Protein AF-A0A8C4N1F0-F1 (afdb_monomer_lite)

Secondary structure (DSSP, 8-state):
-TT---B---SS---SS---HHHHHHTS-TTTBTT--SHHHHHHHHTT-TTT----HHHHHHHHHHHHTT---TT-EEEEE---TTTHHHHHHHHHHTT-EEEEE-TT-S-HHHHHHTT-SEEEE-S--TT-B-GGGSPTT-EEEE---EEEE-TTSTTSEEEE-SB-HHHHTTT-SEE--TTTSHHHHHHHHHHHHHHHHHHHHHHHHTT-S----PPPP---SSPPPHHHHHHHSPPPPHHHHHHHTT--GGGEEESSSS-EEE-THHHHHTTTSPPPP-------PPPTT---HHHHHHHHHHIIIIIT--------PPPPHHIIIIIS--TTEETTEE-SSHHHHHT-SSSHHHHHHHHHHHHHHHHHHHHHHHHHS-HHHHHHHHS--BTTB----HHHHHHHHHHHHHHTT--

Radius of gyration: 37.29 Å; chains: 1; bounding box: 104×40×99 Å

Foldseek 3Di:
DLVQLADDDDPDDDDPDDDDPLVVLQVDDQLHHLQQLHPVLLVCLQVLVPVRHNAHQLLVLVVVLVVVVVDQLAAAAAEFEDDDSRHRVSNQSVSVSSHHNYDYHYPPDPPQLCVQAPGHLEYEYDDQAFQQAFLSSHHAQHAYHFPHWYWDADCVDPVRTDTGTNHPCVSNVVGYVHYAGPPPGSVVSSVVSSVVSSVVSVVVSCVLQVQDQQPDPDDDDDADPPFDWFQVSQVVDDDAFVVNVCSSRRHDPVQWADDPRQATDGHPVVCVVCVVPDDDDDDDQDDDDQDPQQQDSQQVLQVVQCCCCVPVSHDDDRDDDQFDLVCVVPPHPQSQHTGNRGDHPSCCSNVDRPCPVVVVVVVVVVVVVVVVVVCVCVVPDDPVRVLCVQFPQDPNDTDHDPVRVVVVVVVVVVPVVDD

Sequence (419 aa):
DPNIHGIIVQLPLDSEQPIDAVRVTDAIAAEKDVDGLTSGNAGRLARGDLSRCLVPCTPKGCMELIHRTGVTVAGARAVVLGRSKIVGAPMHDLLLWNHATVTTCHSKTRDLPSVVGLKADVLVVGIGKAEFVRGDWIKEGAVVIDCGINHIPDPTKESGRRLVGDVAFNEVCERAAYLTPVPGGV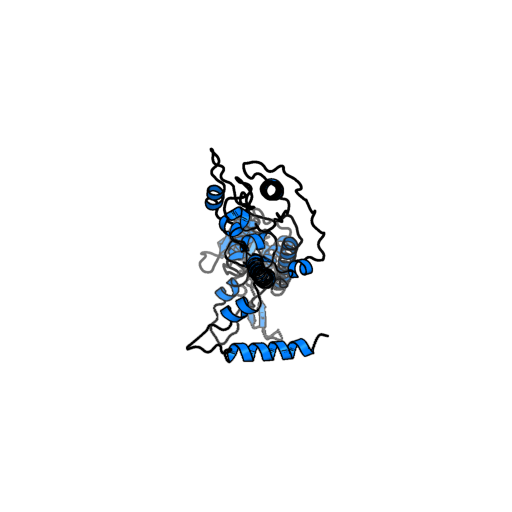GPMTVAMLMQNTVEAAQRSLKNLQGGKWNINYLKLRLLKPVPCDIEISRAQRPKPLEELAQEIGLQPKELELYGQAKAKVSLDVAQRLADRPDGKYVVVTGITPTPLGEGKSTTTLGMTQALAAHLHLNAFACVRQPSQGPTFGIKGGAAGGGYSQVIPMEEFNLHLTGDIHAVTAANNLLAAAIDARIFHETTQTDKALYNRLVPMEKGCRKFSDIQLARLKVTLSTRSLSY

Organism: Eptatretus burgeri (NCBI:txid7764)

InterPro domains:
  IPR000559 Formate-tetrahydrofolate ligase, FTHFS [PF01268] (229-381)
  IPR000672 Tetrahydrofolate dehydrogenase/cyclohydrolase [PR00085] (24-45)
  IPR000672 Tetrahydrofolate dehydrogenase/cyclohydrolase [PR00085] (71-91)
  IPR000672 Tetrahydrofolate dehydrogenase/cyclohydrolase [PR00085] (121-150)
  IPR000672 Tetrahydrofolate dehydrogenase/cyclohydrolase [PR00085] (162-178)
  IPR000672 Tetrahydrofolate dehydrogenase/cyclohydrolase [PR00085] (179-197)
  IPR020628 Formate-tetrahydrofolate ligase, FTHFS, conserved site [PS00721] (330-340)
  IPR020631 Tetrahydrofolate dehydrogenase/cyclohydrolase, NAD(P)-binding domain [PF02882] (56-205)
  IPR020631 Tetrahydrofolate dehydrogenase/cyclohydrolase, NAD(P)-binding domain [cd01080] (31-203)
  IPR020867 Tetrahydrofolate dehydrogenase/cyclohydrolase, conserved site [PS00767] (183-191)
  IPR027417 P-loop containing nucleoside triphosphate hydrolase [G3DSA:3.40.50.300] (229-408)
  IPR027417 P-loop containing nucleoside triphosphate hydrolase [SSF52540] (230-380)
  IPR036291 NAD(P)-binding domain superfamily [SSF51735] (40-204)
  IPR046346 Aminoacid dehydrogenase-like, N-terminal domain superfamily [SSF53223] (1-36)

pLDDT: mean 87.66, std 12.08, range [36.0, 98.5]

Structure (mmCIF, N/CA/C/O backbone):
data_AF-A0A8C4N1F0-F1
#
_entry.id   AF-A0A8C4N1F0-F1
#
loop_
_atom_site.group_PDB
_atom_site.id
_atom_site.type_symbol
_atom_site.label_atom_id
_atom_site.label_alt_id
_atom_site.label_comp_id
_atom_site.label_asym_id
_atom_site.label_entity_id
_atom_site.label_seq_id
_atom_site.pdbx_PDB_ins_code
_atom_site.Cartn_x
_atom_site.Cartn_y
_atom_site.Cartn_z
_atom_site.occupancy
_atom_site.B_iso_or_equiv
_atom_site.auth_seq_id
_atom_site.auth_comp_id
_atom_site.auth_asym_id
_atom_site.auth_atom_id
_atom_site.pdbx_PDB_model_num
ATOM 1 N N . ASP A 1 1 ? 14.979 -2.946 1.102 1.00 78.69 1 ASP A N 1
ATOM 2 C CA . ASP A 1 1 ? 15.156 -4.402 0.944 1.00 78.69 1 ASP A CA 1
ATOM 3 C C . ASP A 1 1 ? 13.872 -5.046 0.404 1.00 78.69 1 ASP A C 1
ATOM 5 O O . ASP A 1 1 ? 12.837 -4.850 1.036 1.00 78.69 1 ASP A O 1
ATOM 9 N N . PRO A 1 2 ? 13.881 -5.724 -0.761 1.00 78.81 2 PRO A N 1
ATOM 10 C CA . PRO A 1 2 ? 12.722 -6.442 -1.311 1.00 78.81 2 PRO A CA 1
ATOM 11 C C . PRO A 1 2 ? 12.296 -7.689 -0.516 1.00 78.81 2 PRO A C 1
ATOM 13 O O . PRO A 1 2 ? 11.143 -8.083 -0.637 1.00 78.81 2 PRO A O 1
ATOM 16 N N . ASN A 1 3 ? 13.168 -8.271 0.312 1.00 84.50 3 ASN A N 1
ATOM 17 C CA . ASN A 1 3 ? 12.857 -9.462 1.114 1.00 84.50 3 ASN A CA 1
ATOM 18 C C . ASN A 1 3 ? 12.035 -9.141 2.376 1.00 84.50 3 ASN A C 1
ATOM 20 O O . ASN A 1 3 ? 11.474 -10.035 3.005 1.00 84.50 3 ASN A O 1
ATOM 24 N N . ILE A 1 4 ? 11.952 -7.860 2.748 1.00 92.94 4 ILE A N 1
ATOM 25 C CA . ILE A 1 4 ? 11.179 -7.378 3.896 1.00 92.94 4 ILE A CA 1
ATOM 26 C C . ILE A 1 4 ? 9.808 -6.907 3.418 1.00 92.94 4 ILE A C 1
ATOM 28 O O . ILE A 1 4 ? 9.721 -5.968 2.628 1.00 92.94 4 ILE A O 1
ATOM 32 N N . HIS A 1 5 ? 8.741 -7.530 3.909 1.00 93.12 5 HIS A N 1
ATOM 33 C CA . HIS A 1 5 ? 7.365 -7.239 3.484 1.00 93.12 5 HIS A CA 1
ATOM 34 C C . HIS A 1 5 ? 6.614 -6.306 4.435 1.00 93.12 5 HIS A C 1
ATOM 36 O O . HIS A 1 5 ? 5.676 -5.641 4.012 1.00 93.12 5 HIS A O 1
ATOM 42 N N . GLY A 1 6 ? 7.047 -6.233 5.691 1.00 96.81 6 GLY A N 1
ATOM 43 C CA . GLY A 1 6 ? 6.447 -5.399 6.719 1.00 96.81 6 GLY A CA 1
ATOM 44 C C . GLY A 1 6 ? 7.511 -4.752 7.587 1.00 96.81 6 GLY A C 1
ATOM 45 O O . GLY A 1 6 ? 8.534 -5.371 7.879 1.00 96.81 6 GLY A O 1
ATOM 46 N N . ILE A 1 7 ? 7.278 -3.503 7.966 1.00 97.25 7 ILE A N 1
ATOM 47 C CA . ILE A 1 7 ? 8.114 -2.721 8.868 1.00 97.25 7 ILE A CA 1
ATOM 48 C C . ILE A 1 7 ? 7.196 -2.118 9.924 1.00 97.25 7 ILE A C 1
ATOM 50 O O . ILE A 1 7 ? 6.151 -1.556 9.598 1.00 97.25 7 ILE A O 1
ATOM 54 N N . ILE A 1 8 ? 7.620 -2.225 11.178 1.00 94.94 8 ILE A N 1
ATOM 55 C CA . ILE A 1 8 ? 7.026 -1.503 12.297 1.00 94.94 8 ILE A CA 1
ATOM 56 C C . ILE A 1 8 ? 8.094 -0.650 12.962 1.00 94.94 8 ILE A C 1
ATOM 58 O O . ILE A 1 8 ? 9.270 -1.018 12.995 1.00 94.94 8 ILE A O 1
ATOM 62 N N . VAL A 1 9 ? 7.663 0.475 13.516 1.00 93.12 9 VAL A N 1
ATOM 63 C CA . VAL A 1 9 ? 8.462 1.290 14.427 1.00 93.12 9 VAL A CA 1
ATOM 64 C C . VAL A 1 9 ? 7.724 1.280 15.752 1.00 93.12 9 VAL A C 1
ATOM 66 O O . VAL A 1 9 ? 6.627 1.819 15.856 1.00 93.12 9 VAL A O 1
ATOM 69 N N . GLN A 1 10 ? 8.304 0.621 16.753 1.00 89.31 10 GLN A N 1
ATOM 70 C CA . GLN A 1 10 ? 7.690 0.537 18.072 1.00 89.31 10 GLN A CA 1
ATOM 71 C C . GLN A 1 10 ? 7.615 1.937 18.693 1.00 89.31 10 GLN A C 1
ATOM 73 O O . GLN A 1 10 ? 8.619 2.644 18.756 1.00 89.31 10 GLN A O 1
ATOM 78 N N . LEU A 1 11 ? 6.424 2.324 19.154 1.00 85.44 11 LEU A N 1
ATOM 79 C CA . LEU A 1 11 ? 6.176 3.601 19.822 1.00 85.44 11 LEU A CA 1
ATOM 80 C C . LEU A 1 11 ? 5.816 3.390 21.307 1.00 85.44 11 LEU A C 1
ATOM 82 O O . LEU A 1 11 ? 5.203 2.369 21.638 1.00 85.44 11 LEU A O 1
ATOM 86 N N . PRO A 1 12 ? 6.131 4.358 22.194 1.00 86.56 12 PRO A N 1
ATOM 87 C CA . PRO A 1 12 ? 6.939 5.556 21.932 1.00 86.56 12 PRO A CA 1
ATOM 88 C C . PRO A 1 12 ? 8.416 5.214 21.671 1.00 86.56 12 PRO A C 1
ATOM 90 O O . PRO A 1 12 ? 8.892 4.157 22.074 1.00 86.56 12 PRO A O 1
ATOM 93 N N . LEU A 1 13 ? 9.131 6.111 20.986 1.00 89.19 13 LEU A N 1
ATOM 94 C CA . LEU A 1 13 ? 10.576 5.977 20.792 1.00 89.19 13 LEU A CA 1
ATOM 95 C C . LEU A 1 13 ? 11.293 6.260 22.118 1.00 89.19 13 LEU A C 1
ATOM 97 O O . LEU A 1 13 ? 11.075 7.318 22.707 1.00 89.19 13 LEU A O 1
ATOM 101 N N . ASP A 1 14 ? 12.146 5.338 22.556 1.00 93.88 14 ASP A N 1
ATOM 102 C CA . ASP A 1 14 ? 12.988 5.508 23.742 1.00 93.88 14 ASP A CA 1
ATOM 103 C C . ASP A 1 14 ? 14.381 5.991 23.320 1.00 93.88 14 ASP A C 1
ATOM 105 O O . ASP A 1 14 ? 15.169 5.247 22.732 1.00 93.88 14 ASP A O 1
ATOM 109 N N . SER A 1 15 ? 14.651 7.281 23.522 1.00 94.00 15 SER A N 1
ATOM 110 C CA . SER A 1 15 ? 15.925 7.904 23.169 1.00 94.00 15 SER A CA 1
ATOM 111 C C . SER A 1 15 ? 16.210 9.102 24.065 1.00 94.00 15 SER A C 1
ATOM 113 O O . SER A 1 15 ? 15.319 9.897 24.359 1.00 94.00 15 SER A O 1
ATOM 115 N N . GLU A 1 16 ? 17.478 9.273 24.440 1.00 95.81 16 GLU A N 1
ATOM 116 C CA . GLU A 1 16 ? 17.962 10.485 25.112 1.00 95.81 16 GLU A CA 1
ATOM 117 C C . GLU A 1 16 ? 17.894 11.720 24.199 1.00 95.81 16 GLU A C 1
ATOM 119 O O . GLU A 1 16 ? 17.840 12.852 24.678 1.00 95.81 16 GLU A O 1
ATOM 124 N N . GLN A 1 17 ? 17.906 11.511 22.877 1.00 96.00 17 GLN A N 1
ATOM 125 C CA . GLN A 1 17 ? 17.825 12.578 21.887 1.00 96.00 17 GLN A CA 1
ATOM 126 C C . GLN A 1 17 ? 16.383 12.751 21.396 1.00 96.00 17 GLN A C 1
ATOM 128 O O . GLN A 1 17 ? 15.675 11.764 21.184 1.00 96.00 17 GLN A O 1
ATOM 133 N N . PRO A 1 18 ? 15.934 13.992 21.147 1.00 94.50 18 PRO A N 1
ATOM 134 C CA . PRO A 1 18 ? 14.616 14.225 20.580 1.00 94.50 18 PRO A CA 1
ATOM 135 C C . PRO A 1 18 ? 14.558 13.697 19.140 1.00 94.50 18 PRO A C 1
ATOM 137 O O . PRO A 1 18 ? 15.281 14.163 18.259 1.00 94.50 18 PRO A O 1
ATOM 140 N N . ILE A 1 19 ? 13.658 12.744 18.893 1.00 96.00 19 ILE A N 1
ATOM 141 C CA . ILE A 1 19 ? 13.394 12.181 17.566 1.00 96.00 19 ILE A CA 1
ATOM 142 C C . ILE A 1 19 ? 11.944 12.474 17.179 1.00 96.00 19 ILE A C 1
ATOM 144 O O . ILE A 1 19 ? 11.012 12.205 17.937 1.00 96.00 19 ILE A O 1
ATOM 148 N N . ASP A 1 20 ? 11.744 12.998 15.969 1.00 94.62 20 ASP A N 1
ATOM 149 C CA . ASP A 1 20 ? 10.409 13.188 15.404 1.00 94.62 20 ASP A CA 1
ATOM 150 C C . ASP A 1 20 ? 9.821 11.838 14.961 1.00 94.62 20 ASP A C 1
ATOM 152 O O . ASP A 1 20 ? 10.084 11.342 13.861 1.00 94.62 20 ASP A O 1
ATOM 156 N N . ALA A 1 21 ? 9.004 11.246 15.833 1.00 91.81 21 ALA A N 1
ATOM 157 C CA . ALA A 1 21 ? 8.344 9.969 15.585 1.00 91.81 21 ALA A CA 1
ATOM 158 C C . ALA A 1 21 ? 7.424 9.988 14.352 1.00 91.81 21 ALA A C 1
ATOM 160 O O . ALA A 1 21 ? 7.280 8.960 13.689 1.00 91.81 21 ALA A O 1
ATOM 161 N N . VAL A 1 22 ? 6.822 11.136 14.013 1.00 90.75 22 VAL A N 1
ATOM 162 C CA . VAL A 1 22 ? 5.961 11.256 12.826 1.00 90.75 22 VAL A CA 1
ATOM 163 C C . VAL A 1 22 ? 6.815 11.140 11.575 1.00 90.75 22 VAL A C 1
ATOM 165 O O . VAL A 1 22 ? 6.507 10.331 10.706 1.00 90.75 22 VAL A O 1
ATOM 168 N N . ARG A 1 23 ? 7.927 11.879 11.515 1.00 94.94 23 ARG A N 1
ATOM 169 C CA . ARG A 1 23 ? 8.857 11.812 10.383 1.00 94.94 23 ARG A CA 1
ATOM 170 C C . ARG A 1 23 ? 9.456 10.416 10.205 1.00 94.94 23 ARG A C 1
ATOM 172 O O . ARG A 1 23 ? 9.619 9.976 9.072 1.00 94.94 23 ARG A O 1
ATOM 179 N N . VAL A 1 24 ? 9.781 9.726 11.301 1.00 95.62 24 VAL A N 1
ATOM 180 C CA . VAL A 1 24 ? 10.276 8.339 11.255 1.00 95.62 24 VAL A CA 1
ATOM 181 C C . VAL A 1 24 ? 9.201 7.393 10.719 1.00 95.62 24 VAL A C 1
ATOM 183 O O . VAL A 1 24 ? 9.483 6.598 9.827 1.00 95.62 24 VAL A O 1
ATOM 186 N N . THR A 1 25 ? 7.970 7.505 11.220 1.00 93.94 25 THR A N 1
ATOM 187 C CA . THR A 1 25 ? 6.850 6.657 10.785 1.00 93.94 25 THR A CA 1
ATOM 188 C C . THR A 1 25 ? 6.526 6.891 9.308 1.00 93.94 25 THR A C 1
ATOM 190 O O . THR A 1 25 ? 6.434 5.936 8.547 1.00 93.94 25 THR A O 1
ATOM 193 N N . ASP A 1 26 ? 6.451 8.149 8.864 1.00 95.19 26 ASP A N 1
ATOM 194 C CA . ASP A 1 26 ? 6.141 8.511 7.472 1.00 95.19 26 ASP A CA 1
ATOM 195 C C . ASP A 1 26 ? 7.272 8.207 6.475 1.00 95.19 26 ASP A C 1
ATOM 197 O O . ASP A 1 26 ? 7.049 8.239 5.265 1.00 95.19 26 ASP A O 1
ATOM 201 N N . ALA A 1 27 ? 8.477 7.878 6.949 1.00 96.44 27 ALA A N 1
ATOM 202 C CA . ALA A 1 27 ? 9.554 7.386 6.091 1.00 96.44 27 ALA A CA 1
ATOM 203 C C . ALA A 1 27 ? 9.354 5.917 5.666 1.00 96.44 27 ALA A C 1
ATOM 205 O O . ALA A 1 27 ? 10.015 5.449 4.734 1.00 96.44 27 ALA A O 1
ATOM 206 N N . ILE A 1 28 ? 8.461 5.178 6.333 1.00 96.50 28 ILE A N 1
ATOM 207 C CA . ILE A 1 28 ? 8.115 3.806 5.960 1.00 96.50 28 ILE A CA 1
ATOM 208 C C . ILE A 1 28 ? 7.317 3.838 4.650 1.00 96.50 28 ILE A C 1
ATO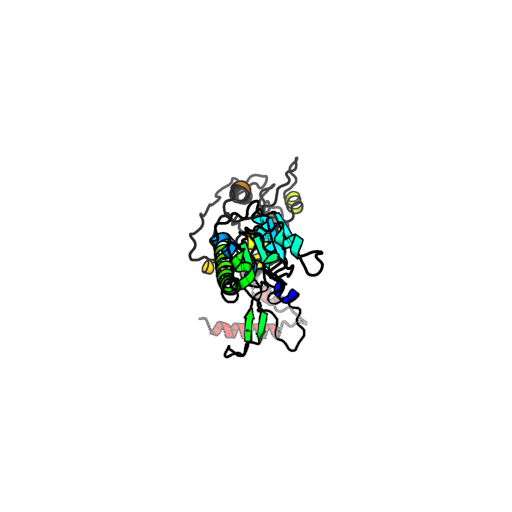M 210 O O . ILE A 1 28 ? 6.332 4.561 4.516 1.00 96.50 28 ILE A O 1
ATOM 214 N N . ALA A 1 29 ? 7.719 3.022 3.671 1.00 93.50 29 ALA A N 1
ATOM 215 C CA . ALA A 1 29 ? 6.949 2.855 2.441 1.00 93.50 29 ALA A CA 1
ATOM 216 C C . ALA A 1 29 ? 5.541 2.326 2.764 1.00 93.50 29 ALA A C 1
ATOM 218 O O . ALA A 1 29 ? 5.410 1.309 3.447 1.00 93.50 29 ALA A O 1
ATOM 219 N N . ALA A 1 30 ? 4.497 2.972 2.239 1.00 93.25 30 ALA A N 1
ATOM 220 C CA . ALA A 1 30 ? 3.104 2.659 2.572 1.00 93.25 30 ALA A CA 1
ATOM 221 C C . ALA A 1 30 ? 2.726 1.190 2.291 1.00 93.25 30 ALA A C 1
ATOM 223 O O . ALA A 1 30 ? 1.873 0.621 2.965 1.00 93.25 30 ALA A O 1
ATOM 224 N N . GLU A 1 31 ? 3.374 0.545 1.319 1.00 92.62 31 GLU A N 1
ATOM 225 C CA . GLU A 1 31 ? 3.155 -0.864 0.967 1.00 92.62 31 GLU A CA 1
ATOM 226 C C . GLU A 1 31 ? 3.735 -1.846 2.001 1.00 92.62 31 GLU A C 1
ATOM 228 O O . GLU A 1 31 ? 3.421 -3.033 1.945 1.00 92.62 31 GLU A O 1
ATOM 233 N N . LYS A 1 32 ? 4.579 -1.364 2.922 1.00 96.06 32 LYS A N 1
ATOM 234 C CA . LYS A 1 32 ? 5.238 -2.137 3.990 1.00 96.06 32 LYS A CA 1
ATOM 235 C C . LYS A 1 32 ? 4.873 -1.665 5.395 1.00 96.06 32 LYS A C 1
ATOM 237 O O . LYS A 1 32 ? 5.349 -2.241 6.368 1.00 96.06 32 LYS A O 1
ATOM 242 N N . ASP A 1 33 ? 4.059 -0.626 5.510 1.00 96.94 33 ASP A N 1
ATOM 243 C CA . ASP A 1 33 ? 3.561 -0.092 6.775 1.00 96.94 33 ASP A CA 1
ATOM 244 C C . ASP A 1 33 ? 2.466 -1.010 7.334 1.00 96.94 33 ASP A C 1
ATOM 246 O O . ASP A 1 33 ? 1.270 -0.769 7.186 1.00 96.94 33 ASP A O 1
ATOM 250 N N . VAL A 1 34 ? 2.893 -2.121 7.934 1.00 97.38 34 VAL A N 1
ATOM 251 C CA . VAL A 1 34 ? 1.993 -3.155 8.469 1.00 97.38 34 VAL A CA 1
ATOM 252 C C . VAL A 1 34 ? 1.298 -2.728 9.758 1.00 97.38 34 VAL A C 1
ATOM 254 O O . VAL A 1 34 ? 0.344 -3.390 10.160 1.00 97.38 34 VAL A O 1
ATOM 257 N N . ASP A 1 35 ? 1.724 -1.618 10.364 1.00 95.56 35 ASP A N 1
ATOM 258 C CA . ASP A 1 35 ? 1.011 -0.978 11.472 1.00 95.56 35 ASP A CA 1
ATOM 259 C C . ASP A 1 35 ? -0.024 0.059 10.995 1.00 95.56 35 ASP A C 1
ATOM 261 O O . ASP A 1 35 ? -0.853 0.520 11.775 1.00 95.56 35 ASP A O 1
ATOM 265 N N . GLY A 1 36 ? -0.016 0.410 9.703 1.00 95.81 36 GLY A N 1
ATOM 266 C CA . GLY A 1 36 ? -0.992 1.295 9.062 1.00 95.81 36 GLY A CA 1
ATOM 267 C C . GLY A 1 36 ? -0.927 2.761 9.503 1.00 95.81 36 GLY A C 1
ATOM 268 O O . GLY A 1 36 ? -1.900 3.493 9.317 1.00 95.81 36 GLY A O 1
ATOM 269 N N . LEU A 1 37 ? 0.175 3.200 10.118 1.00 95.12 37 LEU A N 1
ATOM 270 C CA . LEU A 1 37 ? 0.271 4.504 10.786 1.00 95.12 37 LEU A CA 1
ATOM 271 C C . LEU A 1 37 ? 0.800 5.633 9.893 1.00 95.12 37 LEU A C 1
ATOM 273 O O . LEU A 1 37 ? 0.749 6.797 10.298 1.00 95.12 37 LEU A O 1
ATOM 277 N N . THR A 1 38 ? 1.291 5.318 8.693 1.00 96.44 38 THR A N 1
ATOM 278 C CA . THR A 1 38 ? 1.764 6.339 7.751 1.00 96.44 38 THR A CA 1
ATOM 279 C C . THR A 1 38 ? 0.623 7.245 7.297 1.00 96.44 38 THR A C 1
ATOM 281 O O . THR A 1 38 ? -0.506 6.806 7.056 1.00 96.44 38 THR A O 1
ATOM 284 N N . SER A 1 39 ? 0.933 8.518 7.057 1.00 95.56 39 SER A N 1
ATOM 285 C CA . SER A 1 39 ? 0.022 9.487 6.441 1.00 95.56 39 SER A CA 1
ATOM 286 C C . SER A 1 39 ? -0.540 8.979 5.102 1.00 95.56 39 SER A C 1
ATOM 288 O O . SER A 1 39 ? -1.690 9.261 4.758 1.00 95.56 39 SER A O 1
ATOM 290 N N . GLY A 1 40 ? 0.244 8.185 4.361 1.00 94.75 40 GLY A N 1
ATOM 291 C CA . GLY A 1 40 ? -0.180 7.531 3.123 1.00 94.75 40 GLY A CA 1
ATOM 292 C C . GLY A 1 40 ? -1.316 6.525 3.331 1.00 94.75 40 GLY A C 1
ATOM 293 O O . GLY A 1 40 ? -2.355 6.638 2.677 1.00 94.75 40 GLY A O 1
ATOM 294 N N . ASN A 1 41 ? -1.158 5.564 4.249 1.00 96.94 41 ASN A N 1
ATOM 295 C CA . ASN A 1 41 ? -2.211 4.584 4.538 1.00 96.94 41 ASN A CA 1
ATOM 296 C C . ASN A 1 41 ? -3.414 5.208 5.247 1.00 96.94 41 ASN A C 1
ATOM 298 O O . ASN A 1 41 ? -4.545 4.883 4.882 1.00 96.94 41 ASN A O 1
ATOM 302 N N . ALA A 1 42 ? -3.196 6.163 6.155 1.00 96.25 42 ALA A N 1
ATOM 303 C CA . ALA A 1 42 ? -4.274 6.937 6.764 1.00 96.25 42 ALA A CA 1
ATOM 304 C C . ALA A 1 42 ? -5.110 7.675 5.701 1.00 96.25 42 ALA A C 1
ATOM 306 O O . ALA A 1 42 ? -6.338 7.632 5.728 1.00 96.25 42 ALA A O 1
ATOM 307 N N . GLY A 1 43 ? -4.459 8.289 4.705 1.00 96.75 43 GLY A N 1
ATOM 308 C CA . GLY A 1 43 ? -5.139 8.949 3.589 1.00 96.75 43 GLY A CA 1
ATOM 309 C C . GLY A 1 43 ? -5.916 7.989 2.681 1.00 96.75 43 GLY A C 1
ATOM 310 O O . GLY A 1 43 ? -7.009 8.334 2.229 1.00 96.75 43 GLY A O 1
ATOM 311 N N . ARG A 1 44 ? -5.386 6.783 2.427 1.00 96.56 44 ARG A N 1
ATOM 312 C CA . ARG A 1 44 ? -6.094 5.720 1.685 1.00 96.56 44 ARG A CA 1
ATOM 313 C C . ARG A 1 44 ? -7.345 5.265 2.440 1.00 96.56 44 ARG A C 1
ATOM 315 O O . ARG A 1 44 ? -8.418 5.209 1.844 1.00 96.56 44 ARG A O 1
ATOM 322 N N . LEU A 1 45 ? -7.220 5.017 3.747 1.00 97.44 45 LEU A N 1
ATOM 323 C CA . LEU A 1 45 ? -8.325 4.599 4.610 1.00 97.44 45 LEU A CA 1
ATOM 324 C C . LEU A 1 45 ? -9.425 5.664 4.677 1.00 97.44 45 LEU A C 1
ATOM 326 O O . LEU A 1 45 ? -10.578 5.365 4.383 1.00 97.44 45 LEU A O 1
ATOM 330 N N . ALA A 1 46 ? -9.069 6.919 4.950 1.00 97.69 46 ALA A N 1
ATOM 331 C CA . ALA A 1 46 ? -10.026 8.022 5.039 1.00 97.69 46 ALA A CA 1
ATOM 332 C C . ALA A 1 46 ? -10.814 8.258 3.735 1.00 97.69 46 ALA A C 1
ATOM 334 O O . ALA A 1 46 ? -11.917 8.798 3.758 1.00 97.69 46 ALA A O 1
ATOM 335 N N . ARG A 1 47 ? -10.267 7.841 2.583 1.00 96.88 47 ARG A N 1
ATOM 336 C CA . ARG A 1 47 ? -10.901 7.961 1.258 1.00 96.88 47 ARG A CA 1
ATOM 337 C C . ARG A 1 47 ? -11.563 6.676 0.754 1.00 96.88 47 ARG A C 1
ATOM 339 O O . ARG A 1 47 ? -12.067 6.676 -0.366 1.00 96.88 47 ARG A O 1
ATOM 346 N N . GLY A 1 48 ? -11.559 5.604 1.543 1.00 93.69 48 GLY A N 1
ATOM 347 C CA . GLY A 1 48 ? -12.234 4.350 1.203 1.00 93.69 48 GLY A CA 1
ATOM 348 C C . GLY A 1 48 ? -11.451 3.434 0.269 1.00 93.69 48 GLY A C 1
ATOM 349 O O . GLY A 1 48 ? -12.008 2.462 -0.235 1.00 93.69 48 GLY A O 1
ATOM 350 N N . ASP A 1 49 ? -10.155 3.680 0.056 1.00 93.31 49 ASP A N 1
ATOM 351 C CA . ASP A 1 49 ? -9.285 2.759 -0.685 1.00 93.31 49 ASP A CA 1
ATOM 352 C C . ASP A 1 49 ? -8.823 1.600 0.212 1.00 93.31 49 ASP A C 1
ATOM 354 O O . ASP A 1 49 ? -7.638 1.416 0.505 1.00 93.31 49 ASP A O 1
ATOM 358 N N . LEU A 1 50 ? -9.788 0.796 0.661 1.00 89.69 50 LEU A N 1
ATOM 359 C CA . LEU A 1 50 ? -9.543 -0.376 1.505 1.00 89.69 50 LEU A CA 1
ATOM 360 C C . LEU A 1 50 ? -8.738 -1.462 0.773 1.00 89.69 50 LEU A C 1
ATOM 362 O O . LEU A 1 50 ? -8.080 -2.284 1.403 1.00 89.69 50 LEU A O 1
ATOM 366 N N . SER A 1 51 ? -8.755 -1.456 -0.564 1.00 86.00 51 SER A N 1
ATOM 367 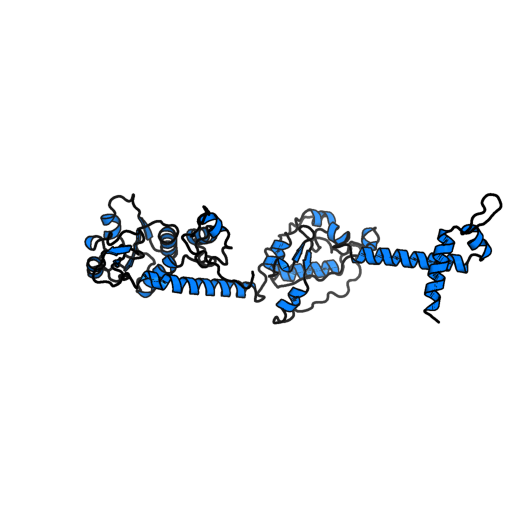C CA . SER A 1 51 ? -8.084 -2.464 -1.390 1.00 86.00 51 SER A CA 1
ATOM 368 C C . SER A 1 51 ? -6.554 -2.376 -1.338 1.00 86.00 51 SER A C 1
ATOM 370 O O . SER A 1 51 ? -5.867 -3.396 -1.440 1.00 86.00 51 SER A O 1
ATOM 372 N N . ARG A 1 52 ? -6.017 -1.159 -1.174 1.00 84.06 52 ARG A N 1
ATOM 373 C CA . ARG A 1 52 ? -4.572 -0.875 -1.149 1.00 84.06 52 ARG A CA 1
ATOM 374 C C . ARG A 1 52 ? -4.069 -0.427 0.217 1.00 84.06 52 ARG A C 1
ATOM 376 O O . ARG A 1 52 ? -2.861 -0.427 0.441 1.00 84.06 52 ARG A O 1
ATOM 383 N N . CYS A 1 53 ? -4.965 -0.035 1.115 1.00 92.81 53 CYS A N 1
ATOM 384 C CA . CYS A 1 53 ? -4.618 0.346 2.476 1.00 92.81 53 CYS A CA 1
ATOM 385 C C . CYS A 1 53 ? -4.123 -0.870 3.283 1.00 92.81 53 CYS A C 1
ATOM 387 O O . CYS A 1 53 ? -4.593 -1.997 3.091 1.00 92.81 53 CYS A O 1
ATOM 389 N N . LEU A 1 54 ? -3.148 -0.641 4.162 1.00 96.44 54 LEU A N 1
ATOM 390 C CA . LEU A 1 54 ? -2.901 -1.475 5.338 1.00 96.44 54 LEU A CA 1
ATOM 391 C C . LEU A 1 54 ? -3.505 -0.733 6.532 1.00 96.44 54 LEU A C 1
ATOM 393 O O . LEU A 1 54 ? -3.120 0.394 6.833 1.00 96.44 54 LEU A O 1
ATOM 397 N N . VAL A 1 55 ? -4.522 -1.335 7.140 1.00 96.69 55 VAL A N 1
ATOM 398 C CA . VAL A 1 55 ? -5.346 -0.697 8.174 1.00 96.69 55 VAL A CA 1
ATOM 399 C C . VAL A 1 55 ? -4.646 -0.794 9.531 1.00 96.69 55 VAL A C 1
ATOM 401 O O . VAL A 1 55 ? -4.129 -1.872 9.835 1.00 96.69 55 VAL A O 1
ATOM 404 N N . PRO A 1 56 ? -4.692 0.249 10.386 1.00 96.88 56 PRO A N 1
ATOM 405 C CA . PRO A 1 56 ? -4.131 0.168 11.728 1.00 96.88 56 PRO A CA 1
ATOM 406 C C . PRO A 1 56 ? -4.632 -1.031 12.534 1.00 96.88 56 PRO A C 1
ATOM 408 O O . PRO A 1 56 ? -5.834 -1.315 12.575 1.00 96.88 56 PRO A O 1
ATOM 411 N N . CYS A 1 57 ? -3.703 -1.724 13.196 1.00 96.56 57 CYS A N 1
ATOM 412 C CA . CYS A 1 57 ? -3.936 -3.040 13.795 1.00 96.56 57 CYS A CA 1
ATOM 413 C C . CYS A 1 57 ? -5.079 -3.042 14.821 1.00 96.56 57 CYS A C 1
ATOM 415 O O . CYS A 1 57 ? -5.933 -3.928 14.803 1.00 96.56 57 CYS A O 1
ATOM 417 N N . THR A 1 58 ? -5.127 -2.035 15.699 1.00 96.19 58 THR A N 1
ATOM 418 C CA . THR A 1 58 ? -6.139 -1.945 16.763 1.00 96.19 58 THR A CA 1
ATOM 419 C C . THR A 1 58 ? -7.557 -1.727 16.203 1.00 96.19 58 THR A C 1
ATOM 421 O O . THR A 1 58 ? -8.424 -2.552 16.491 1.00 96.19 58 THR A O 1
ATOM 424 N N . PRO A 1 59 ? -7.829 -0.713 15.354 1.00 97.44 59 PRO A N 1
ATOM 425 C CA . PRO A 1 59 ? -9.106 -0.585 14.642 1.00 97.44 59 PRO A CA 1
ATOM 426 C C . PRO A 1 59 ? -9.494 -1.812 13.815 1.00 97.44 59 PRO A C 1
ATOM 428 O O . PRO A 1 59 ? -10.658 -2.210 13.827 1.00 97.44 59 PRO A O 1
ATOM 431 N N . LYS A 1 60 ? -8.533 -2.444 13.126 1.00 98.00 60 LYS A N 1
ATOM 432 C CA . LYS A 1 60 ? -8.786 -3.682 12.374 1.00 98.00 60 LYS A CA 1
ATOM 433 C C . LYS A 1 60 ? -9.277 -4.795 13.305 1.00 98.00 60 LYS A C 1
ATOM 435 O O . LYS A 1 60 ? -10.256 -5.469 13.001 1.00 98.00 60 LYS A O 1
ATOM 440 N N . GLY A 1 61 ? -8.662 -4.913 14.482 1.00 98.19 61 GLY A N 1
ATOM 441 C CA . GLY A 1 61 ? -9.051 -5.872 15.515 1.00 98.19 61 GLY A CA 1
ATOM 442 C C . GLY A 1 61 ? -10.428 -5.574 16.103 1.00 98.19 61 GLY A C 1
ATOM 443 O O . GLY A 1 61 ? -11.208 -6.493 16.331 1.00 98.19 61 GLY A O 1
ATOM 444 N N . CYS A 1 62 ? -10.765 -4.294 16.279 1.00 98.25 62 CYS A N 1
ATOM 445 C CA . CYS A 1 62 ? -12.100 -3.868 16.700 1.00 98.25 62 CYS A CA 1
ATOM 446 C C . CYS A 1 62 ? -13.166 -4.269 15.674 1.00 98.25 62 CYS A C 1
ATOM 448 O O . CYS A 1 62 ? -14.188 -4.836 16.051 1.00 98.25 62 CYS A O 1
ATOM 450 N N . MET A 1 63 ? -12.919 -4.023 14.382 1.00 97.81 63 MET A N 1
ATOM 451 C CA . MET A 1 63 ? -13.835 -4.430 13.310 1.00 97.81 63 MET A CA 1
ATOM 452 C C . MET A 1 63 ? -14.015 -5.947 13.243 1.00 97.81 63 MET A C 1
ATOM 454 O O . MET A 1 63 ? -15.141 -6.410 13.086 1.00 97.81 63 MET A O 1
ATOM 458 N N . GLU A 1 64 ? -12.940 -6.722 13.404 1.00 98.12 64 GLU A N 1
ATOM 459 C CA . GLU A 1 64 ? -13.008 -8.188 13.449 1.00 98.12 64 GLU A CA 1
ATOM 460 C C . GLU A 1 64 ? -13.840 -8.681 14.646 1.00 98.12 64 GLU A C 1
ATOM 462 O O . GLU A 1 64 ? -14.678 -9.569 14.498 1.00 98.12 64 GLU A O 1
ATOM 467 N N . LEU A 1 65 ? -13.672 -8.077 15.828 1.00 98.25 65 LEU A N 1
ATOM 468 C CA . LEU A 1 65 ? -14.485 -8.402 17.005 1.00 98.25 65 LEU A CA 1
ATOM 469 C C . LEU A 1 65 ? -15.964 -8.063 16.790 1.00 98.25 65 LEU A C 1
ATOM 471 O O . LEU A 1 65 ? -16.817 -8.884 17.118 1.00 98.25 65 LEU A O 1
ATOM 475 N N . ILE A 1 66 ? -16.271 -6.906 16.191 1.00 98.06 66 ILE A N 1
ATOM 476 C CA . ILE A 1 66 ? -17.644 -6.538 15.814 1.00 98.06 66 ILE A CA 1
ATOM 477 C C . ILE A 1 66 ? -18.209 -7.567 14.831 1.00 98.06 66 ILE A C 1
ATOM 479 O O . ILE A 1 66 ? -19.312 -8.064 15.038 1.00 98.06 66 ILE A O 1
ATOM 483 N N . HIS A 1 67 ? -17.451 -7.951 13.802 1.00 96.75 67 HIS A N 1
ATOM 484 C CA . HIS A 1 67 ? -17.890 -8.934 12.812 1.00 96.75 67 HIS A CA 1
ATOM 485 C C . HIS A 1 67 ? -18.236 -10.288 13.451 1.00 96.75 67 HIS A C 1
ATOM 487 O O . HIS A 1 67 ? -19.259 -10.888 13.121 1.00 96.75 67 HIS A O 1
ATOM 493 N N . ARG A 1 68 ? -17.445 -10.735 14.434 1.00 96.88 68 ARG A N 1
ATOM 494 C CA . ARG A 1 68 ? -17.679 -11.992 15.168 1.00 96.88 68 ARG A CA 1
ATOM 495 C C . ARG A 1 68 ? -18.940 -12.004 16.024 1.00 96.88 68 ARG A C 1
ATOM 497 O O . ARG A 1 68 ? -19.400 -13.086 16.375 1.00 96.88 68 ARG A O 1
ATOM 504 N N . THR A 1 69 ? -19.516 -10.844 16.337 1.00 96.56 69 THR A N 1
ATOM 505 C CA . THR A 1 69 ? -20.822 -10.782 17.013 1.00 96.56 69 THR A CA 1
ATOM 506 C C . THR A 1 69 ? -21.979 -11.193 16.097 1.00 96.56 69 THR A C 1
ATOM 508 O O . THR A 1 69 ? -23.053 -11.524 16.586 1.00 96.56 69 THR A O 1
ATOM 511 N N . GLY A 1 70 ? -21.790 -11.157 14.771 1.00 94.25 70 GLY A N 1
ATOM 512 C CA . GLY A 1 70 ? -22.861 -11.355 13.789 1.00 94.25 70 GLY A CA 1
ATOM 513 C C . GLY A 1 70 ? -23.794 -10.148 13.617 1.00 94.25 70 GLY A C 1
ATOM 514 O O . GLY A 1 70 ? -24.683 -10.183 12.766 1.00 94.25 70 GLY A O 1
ATOM 515 N N . VAL A 1 71 ? -23.598 -9.066 14.379 1.00 93.06 71 VAL A N 1
ATOM 516 C CA . VAL A 1 71 ? -24.375 -7.830 14.236 1.00 93.06 71 VAL A CA 1
ATOM 517 C C . VAL A 1 71 ? -24.003 -7.129 12.929 1.00 93.06 71 VAL A C 1
ATOM 519 O O . VAL A 1 71 ? -22.832 -6.954 12.590 1.00 93.06 71 VAL A O 1
ATOM 522 N N . THR A 1 72 ? -25.020 -6.707 12.177 1.00 94.56 72 THR A N 1
ATOM 523 C CA . THR A 1 72 ? -24.818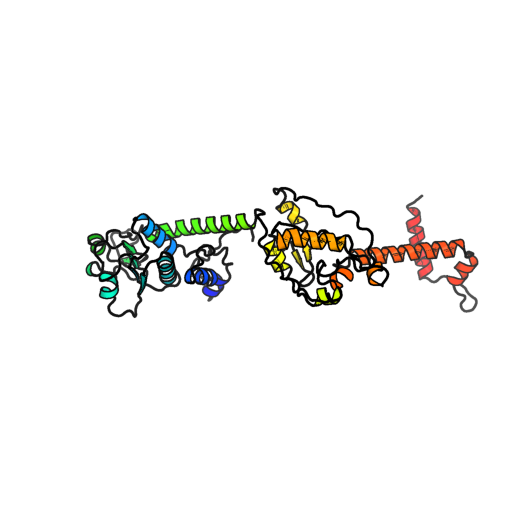 -6.007 10.905 1.00 94.56 72 THR A CA 1
ATOM 524 C C . THR A 1 72 ? -24.406 -4.556 11.153 1.00 94.56 72 THR A C 1
ATOM 526 O O . THR A 1 72 ? -25.161 -3.784 11.733 1.00 94.56 72 THR A O 1
ATOM 529 N N . VAL A 1 73 ? -23.213 -4.181 10.681 1.00 96.75 73 VAL A N 1
ATOM 530 C CA . VAL A 1 73 ? -22.684 -2.804 10.771 1.00 96.75 73 VAL A CA 1
ATOM 531 C C . VAL A 1 73 ? -23.349 -1.869 9.755 1.00 96.75 73 VAL A C 1
ATOM 533 O O . VAL A 1 73 ? -23.533 -0.682 10.026 1.00 96.75 73 VAL A O 1
ATOM 536 N N . ALA A 1 74 ? -23.746 -2.392 8.594 1.00 97.88 74 ALA A N 1
ATOM 537 C CA . ALA A 1 74 ? -24.379 -1.598 7.550 1.00 97.88 74 ALA A CA 1
ATOM 538 C C . ALA A 1 74 ? -25.719 -1.017 8.032 1.00 97.88 74 ALA A C 1
ATOM 540 O O . ALA A 1 74 ? -26.611 -1.747 8.458 1.00 97.88 74 ALA A O 1
ATOM 541 N N . GLY A 1 75 ? -25.857 0.309 7.971 1.00 96.06 75 GLY A N 1
ATOM 542 C CA . GLY A 1 75 ? -27.022 1.041 8.474 1.00 96.06 75 GLY A CA 1
ATOM 543 C C . GLY A 1 75 ? -27.044 1.249 9.993 1.00 96.06 75 GLY A C 1
ATOM 544 O O . GLY A 1 75 ? -27.858 2.039 10.473 1.00 96.06 75 GLY A O 1
ATOM 545 N N . ALA A 1 76 ? -26.142 0.612 10.747 1.00 96.62 76 ALA A N 1
ATOM 546 C CA . ALA A 1 76 ? -26.040 0.794 12.188 1.00 96.62 76 ALA A CA 1
ATOM 547 C C . ALA A 1 76 ? -25.537 2.199 12.531 1.00 96.62 76 ALA A C 1
ATOM 549 O O . ALA A 1 76 ? -24.759 2.823 11.800 1.00 96.62 76 ALA A O 1
ATOM 550 N N . ARG A 1 77 ? -25.957 2.706 13.684 1.00 97.19 77 ARG A N 1
ATOM 551 C CA . ARG A 1 77 ? -25.449 3.951 14.249 1.00 97.19 77 ARG A CA 1
ATOM 552 C C . ARG A 1 77 ? -24.243 3.625 15.122 1.00 97.19 77 ARG A C 1
ATOM 554 O O . ARG A 1 77 ? -24.387 3.046 16.197 1.00 97.19 77 ARG A O 1
ATOM 561 N N . ALA A 1 78 ? -23.057 4.005 14.668 1.00 97.69 78 ALA A N 1
ATOM 562 C CA . ALA A 1 78 ? -21.820 3.748 15.388 1.00 97.69 78 ALA A CA 1
ATOM 563 C C . ALA A 1 78 ? -21.304 5.019 16.072 1.00 97.69 78 ALA A C 1
ATOM 565 O O . ALA A 1 78 ? -21.285 6.098 15.476 1.00 97.69 78 ALA A O 1
ATOM 566 N N . VAL A 1 79 ? -20.859 4.901 17.319 1.00 98.06 79 VAL A N 1
ATOM 567 C CA . VAL A 1 79 ? -20.215 5.987 18.064 1.00 98.06 79 VAL A CA 1
ATOM 568 C C . VAL A 1 79 ? -18.773 5.600 18.352 1.00 98.06 79 VAL A C 1
ATOM 570 O O . VAL A 1 79 ? -18.506 4.538 18.907 1.00 98.06 79 VAL A O 1
ATOM 573 N N . VAL A 1 80 ? -17.840 6.482 17.997 1.00 98.19 80 VAL A N 1
ATOM 574 C CA . VAL A 1 80 ? -16.422 6.335 18.338 1.00 98.19 80 VAL A CA 1
ATOM 575 C C . VAL A 1 80 ? -16.060 7.398 19.364 1.00 98.19 80 VAL A C 1
ATOM 577 O O . VAL A 1 80 ? -16.042 8.590 19.057 1.00 98.19 80 VAL A O 1
ATOM 580 N N . LEU A 1 81 ? -15.775 6.981 20.595 1.00 97.31 81 LEU A N 1
ATOM 581 C CA . LEU A 1 81 ? -15.331 7.864 21.663 1.00 97.31 81 LEU A CA 1
ATOM 582 C C . LEU A 1 81 ? -13.800 7.898 21.687 1.00 97.31 81 LEU A C 1
ATOM 584 O O . LEU A 1 81 ? -13.146 7.002 22.213 1.00 97.31 81 LEU A O 1
ATOM 588 N N . GLY A 1 82 ? -13.238 8.952 21.098 1.00 96.50 82 GLY A N 1
ATOM 589 C CA . GLY A 1 82 ? -11.803 9.111 20.877 1.00 96.50 82 GLY A CA 1
ATOM 590 C C . GLY A 1 82 ? -11.496 9.480 19.426 1.00 96.50 82 GLY A C 1
ATOM 591 O O . GLY A 1 82 ? -12.190 9.079 18.500 1.00 96.50 82 GLY A O 1
ATOM 592 N N . ARG A 1 83 ? -10.432 10.264 19.212 1.00 96.69 83 ARG A N 1
ATOM 593 C CA . ARG A 1 83 ? -9.989 10.713 17.873 1.00 96.69 83 ARG A CA 1
ATOM 594 C C . ARG A 1 83 ? -8.473 10.644 17.687 1.00 96.69 83 ARG A C 1
ATOM 596 O O . ARG A 1 83 ? -7.878 11.473 17.004 1.00 96.69 83 ARG A O 1
ATOM 603 N N . SER A 1 84 ? -7.831 9.712 18.388 1.00 93.75 84 SER A N 1
ATOM 604 C CA . SER A 1 84 ? -6.390 9.488 18.261 1.00 93.75 84 SER A CA 1
ATOM 605 C C . SER A 1 84 ? -6.042 8.978 16.859 1.00 93.75 84 SER A C 1
ATOM 607 O O . SER A 1 84 ? -6.880 8.376 16.188 1.00 93.75 84 SER A O 1
ATOM 609 N N . LYS A 1 85 ? -4.791 9.196 16.435 1.00 90.88 85 LYS A N 1
ATOM 610 C CA . LYS A 1 85 ? -4.275 8.687 15.153 1.00 90.88 85 LYS A CA 1
ATOM 611 C C . LYS A 1 85 ? -4.243 7.154 15.098 1.00 90.88 85 LYS A C 1
ATOM 613 O O . LYS A 1 85 ? -4.416 6.588 14.032 1.00 90.88 85 LYS A O 1
ATOM 618 N N . ILE A 1 86 ? -4.040 6.508 16.249 1.00 89.44 86 ILE A N 1
ATOM 619 C CA . ILE A 1 86 ? -3.847 5.054 16.363 1.00 89.44 86 ILE A CA 1
ATOM 620 C C . ILE A 1 86 ? -5.187 4.306 16.363 1.00 89.44 86 ILE A C 1
ATOM 622 O O . ILE A 1 86 ? -5.290 3.228 15.787 1.00 89.44 86 ILE A O 1
ATOM 626 N N . VAL A 1 87 ? -6.216 4.860 17.018 1.00 93.94 87 VAL A N 1
ATOM 627 C CA . VAL A 1 87 ? -7.488 4.151 17.238 1.00 93.94 87 VAL A CA 1
ATOM 628 C C . VAL A 1 87 ? -8.676 4.946 16.714 1.00 93.94 87 VAL A C 1
ATOM 630 O O . VAL A 1 87 ? -9.337 4.511 15.781 1.00 93.94 87 VAL A O 1
ATOM 633 N N . GLY A 1 88 ? -8.959 6.116 17.288 1.00 96.38 88 GLY A N 1
ATOM 634 C CA . GLY A 1 88 ? -10.248 6.783 17.079 1.00 96.38 88 GLY A CA 1
ATOM 635 C C . GLY A 1 88 ? -10.529 7.198 15.630 1.00 96.38 88 GLY A C 1
ATOM 636 O O . GLY A 1 88 ? -11.573 6.861 15.080 1.00 96.38 88 GLY A O 1
ATOM 637 N N . ALA A 1 89 ? -9.594 7.906 14.992 1.00 97.62 89 ALA A N 1
ATOM 638 C CA . ALA A 1 89 ? -9.758 8.345 13.604 1.00 97.62 89 ALA A CA 1
ATOM 639 C C . ALA A 1 89 ? -9.870 7.168 12.605 1.00 97.62 89 ALA A C 1
ATOM 641 O O . ALA A 1 89 ? -10.870 7.105 11.892 1.00 97.62 89 ALA A O 1
ATOM 642 N N . PRO A 1 90 ? -8.944 6.189 12.583 1.00 97.44 90 PRO A N 1
ATOM 643 C CA . PRO A 1 90 ? -9.075 5.040 11.682 1.00 97.44 90 PRO A CA 1
ATOM 644 C C . PRO A 1 90 ? -10.290 4.150 11.989 1.00 97.44 90 PRO A C 1
ATOM 646 O O . PRO A 1 90 ? -10.857 3.560 11.072 1.00 97.44 90 PRO A O 1
ATOM 649 N N . MET A 1 91 ? -10.740 4.071 13.247 1.00 98.38 91 MET A N 1
ATOM 650 C CA . MET A 1 91 ? -11.969 3.351 13.596 1.00 98.38 91 MET A CA 1
ATOM 651 C C . MET A 1 91 ? -13.212 4.008 12.985 1.00 98.38 91 MET A C 1
ATOM 653 O O . MET A 1 91 ? -14.083 3.304 12.476 1.00 98.38 91 MET A O 1
ATOM 657 N N . HIS A 1 92 ? -13.286 5.345 13.006 1.00 98.50 92 HIS A N 1
ATOM 658 C CA . HIS A 1 92 ? -14.352 6.084 12.327 1.00 98.50 92 HIS A CA 1
ATOM 659 C C . HIS A 1 92 ? -14.406 5.719 10.841 1.00 98.50 92 HIS A C 1
ATOM 661 O O . HIS A 1 92 ? -15.471 5.369 10.333 1.00 98.50 92 HIS A O 1
ATOM 667 N N . ASP A 1 93 ? -13.255 5.754 10.168 1.00 98.50 93 ASP A N 1
ATOM 668 C CA . ASP A 1 93 ? -13.176 5.500 8.731 1.00 98.50 93 ASP A CA 1
ATOM 669 C C . ASP A 1 93 ? -13.585 4.061 8.396 1.00 98.50 93 ASP A C 1
ATOM 671 O O . ASP A 1 93 ? -14.354 3.837 7.464 1.00 98.50 93 ASP A O 1
ATOM 675 N N . LEU A 1 94 ? -13.146 3.076 9.186 1.00 97.75 94 LEU A N 1
ATOM 676 C CA . LEU A 1 94 ? -13.552 1.684 8.988 1.00 97.75 94 LEU A CA 1
ATOM 677 C C . LEU A 1 94 ? -15.059 1.486 9.137 1.00 97.75 94 LEU A C 1
ATOM 679 O O . LEU A 1 94 ? -15.664 0.830 8.293 1.00 97.75 94 LEU A O 1
ATOM 683 N N . LEU A 1 95 ? -15.675 2.051 10.176 1.00 98.31 95 LEU A N 1
ATOM 684 C CA . LEU A 1 95 ? -17.123 1.951 10.375 1.00 98.31 95 LEU A CA 1
ATOM 685 C C . LEU A 1 95 ? -17.887 2.626 9.231 1.00 98.31 95 LEU A C 1
ATOM 687 O O . LEU A 1 95 ? -18.848 2.057 8.715 1.00 98.31 95 LEU A O 1
ATOM 691 N N . LEU A 1 96 ? -17.424 3.799 8.792 1.00 98.50 96 LEU A N 1
ATOM 692 C CA . LEU A 1 96 ? -18.006 4.537 7.672 1.00 98.50 96 LEU A CA 1
ATOM 693 C C . LEU A 1 96 ? -17.960 3.711 6.380 1.00 98.50 96 LEU A C 1
ATOM 695 O O . LEU A 1 96 ? -18.978 3.561 5.703 1.00 98.50 96 LEU A O 1
ATOM 699 N N . TRP A 1 97 ? -16.804 3.127 6.056 1.00 98.19 97 TRP A N 1
ATOM 700 C CA . TRP A 1 97 ? -16.635 2.308 4.852 1.00 98.19 97 TRP A CA 1
ATOM 701 C C . TRP A 1 97 ? -17.261 0.913 4.960 1.00 98.19 97 TRP A C 1
ATOM 703 O O . TRP A 1 97 ? -17.405 0.239 3.946 1.00 98.19 97 TRP A O 1
ATOM 713 N N . ASN A 1 98 ? -17.718 0.520 6.152 1.00 97.25 98 ASN A N 1
ATOM 714 C CA . ASN A 1 98 ? -18.626 -0.610 6.377 1.00 97.25 98 ASN A CA 1
ATOM 715 C C . ASN A 1 98 ? -20.097 -0.162 6.505 1.00 97.25 98 ASN A C 1
ATOM 717 O O . ASN A 1 98 ? -20.936 -0.882 7.046 1.00 97.25 98 ASN A O 1
ATOM 721 N N . HIS A 1 99 ? -20.416 1.018 5.966 1.00 97.94 99 HIS A N 1
ATOM 722 C CA . HIS A 1 99 ? -21.763 1.562 5.800 1.00 97.94 99 HIS A CA 1
ATOM 723 C C . HIS A 1 99 ? -22.506 1.907 7.101 1.00 97.94 99 HIS A C 1
ATOM 725 O O . HIS A 1 99 ? -23.735 2.004 7.091 1.00 97.94 99 HIS A O 1
ATOM 731 N N . ALA A 1 100 ? -21.799 2.130 8.211 1.00 98.19 100 ALA A N 1
ATOM 732 C CA . ALA A 1 100 ? -22.406 2.686 9.417 1.00 98.19 100 ALA A CA 1
ATOM 733 C C . ALA A 1 100 ? -22.627 4.205 9.295 1.00 98.19 100 ALA A C 1
ATOM 735 O O . ALA A 1 100 ? -21.889 4.920 8.615 1.00 98.19 100 ALA A O 1
ATOM 736 N N . THR A 1 101 ? -23.609 4.727 10.032 1.00 97.69 101 THR A N 1
ATOM 737 C CA . THR A 1 101 ? -23.699 6.163 10.328 1.00 97.69 101 THR A CA 1
ATOM 738 C C . THR A 1 101 ? -22.837 6.450 11.551 1.00 97.69 101 THR A C 1
ATOM 740 O O . THR A 1 101 ? -23.209 6.078 12.664 1.00 97.69 101 THR A O 1
ATOM 743 N N . VAL A 1 102 ? -21.690 7.103 11.360 1.00 97.81 102 VAL A N 1
ATOM 744 C CA . VAL A 1 102 ? -20.680 7.256 12.418 1.00 97.81 102 VAL A CA 1
ATOM 745 C C . VAL A 1 102 ? -20.753 8.629 13.087 1.00 97.81 102 VAL A C 1
ATOM 747 O O . VAL A 1 102 ? -20.846 9.657 12.421 1.00 97.81 102 VAL A O 1
ATOM 750 N N . THR A 1 103 ? -20.688 8.660 14.418 1.00 97.62 103 THR A N 1
ATOM 751 C CA . THR A 1 103 ? -20.516 9.880 15.220 1.00 97.62 103 THR A CA 1
ATOM 752 C C . THR A 1 103 ? -19.217 9.797 16.016 1.00 97.62 103 THR A C 1
ATOM 754 O O . THR A 1 103 ? -19.055 8.915 16.857 1.00 97.62 103 THR A O 1
ATOM 757 N N . THR A 1 104 ? -18.301 10.737 15.789 1.00 97.81 104 THR A N 1
ATOM 758 C CA . THR A 1 104 ? -17.032 10.807 16.530 1.00 97.81 104 THR A CA 1
ATOM 759 C C . THR A 1 104 ? -17.154 11.756 17.718 1.00 97.81 104 THR A C 1
ATOM 761 O O . THR A 1 104 ? -17.512 12.926 17.569 1.00 97.81 104 THR A O 1
ATOM 764 N N . CYS A 1 105 ? -16.818 11.271 18.909 1.00 97.25 105 CYS A N 1
ATOM 765 C CA . CYS A 1 105 ? -16.850 12.014 20.163 1.00 97.25 105 CYS A CA 1
ATOM 766 C C . CYS A 1 105 ? -15.442 12.233 20.732 1.00 97.25 105 CYS A C 1
ATOM 768 O O . CYS A 1 105 ? -14.499 11.498 20.441 1.00 97.25 105 CYS A O 1
ATOM 770 N N . HIS A 1 106 ? -15.279 13.267 21.556 1.00 96.94 106 HIS A N 1
ATOM 771 C CA . HIS A 1 106 ? -14.007 13.612 22.193 1.00 96.94 106 HIS A CA 1
ATOM 772 C C . HIS A 1 106 ? -14.219 14.468 23.450 1.00 96.94 106 HIS A C 1
ATOM 774 O O . HIS A 1 106 ? -15.336 14.824 23.809 1.00 96.94 106 HIS A O 1
ATOM 780 N N . SER A 1 107 ? -13.128 14.893 24.091 1.00 96.00 107 SER A N 1
ATOM 781 C CA . SER A 1 107 ? -13.114 15.693 25.332 1.00 96.00 107 SER A CA 1
ATOM 782 C C . SER A 1 107 ? -13.824 17.057 25.279 1.00 96.00 107 SER A C 1
ATOM 784 O O . SER A 1 107 ? -13.884 17.754 26.288 1.00 96.00 107 SER A O 1
ATOM 786 N N . LYS A 1 108 ? -14.323 17.472 24.111 1.00 96.88 108 LYS A N 1
ATOM 787 C CA . LYS A 1 108 ? -15.059 18.733 23.903 1.00 96.88 108 LYS A CA 1
ATOM 788 C C . LYS A 1 108 ? -16.492 18.498 23.414 1.00 96.88 108 LYS A C 1
ATOM 790 O O . LYS A 1 108 ? -17.204 19.463 23.153 1.00 96.88 108 LYS A O 1
ATOM 795 N N . THR A 1 109 ? -16.906 17.239 23.274 1.00 95.69 109 THR A N 1
ATOM 796 C CA . THR A 1 109 ? -18.292 16.879 22.984 1.00 95.69 109 THR A CA 1
ATOM 797 C C . THR A 1 109 ? -19.146 17.261 24.188 1.00 95.69 109 THR A C 1
ATOM 799 O O . THR A 1 109 ? -18.837 16.890 25.319 1.00 95.69 109 THR A O 1
ATOM 802 N N . ARG A 1 110 ? -20.192 18.052 23.947 1.00 95.12 110 ARG A N 1
ATOM 803 C CA . ARG A 1 110 ? -21.180 18.399 24.971 1.00 95.12 110 ARG A CA 1
ATOM 804 C C . ARG A 1 110 ? -22.116 17.214 25.162 1.00 95.12 110 ARG A C 1
ATOM 806 O O . ARG A 1 110 ? -22.486 16.595 24.171 1.00 95.12 110 ARG A O 1
ATOM 813 N N . ASP A 1 111 ? -22.484 16.948 26.412 1.00 92.31 111 ASP A N 1
ATOM 814 C CA . ASP A 1 111 ? -23.441 15.896 26.772 1.00 92.31 111 ASP A CA 1
ATOM 815 C C . ASP A 1 111 ? -23.093 14.521 26.162 1.00 92.31 111 ASP A C 1
ATOM 817 O O . ASP A 1 111 ? -23.852 13.916 25.405 1.00 92.31 111 ASP A O 1
ATOM 821 N N . LEU A 1 112 ? -21.881 14.043 26.474 1.00 93.56 112 LEU A N 1
ATOM 822 C CA . LEU A 1 112 ? -21.409 12.714 26.072 1.00 93.56 112 LEU A CA 1
ATOM 823 C C . LEU A 1 112 ? -22.404 11.579 26.395 1.00 93.56 112 LEU A C 1
ATOM 825 O O . LEU A 1 112 ? -22.625 10.769 25.493 1.00 93.56 112 LEU A O 1
ATOM 829 N N . PRO A 1 113 ? -23.030 11.515 27.594 1.00 93.44 113 PRO A N 1
ATOM 830 C CA . PRO A 1 113 ? -23.983 10.452 27.921 1.00 93.44 113 PRO A CA 1
ATOM 831 C C . PRO A 1 113 ? -25.137 10.361 26.918 1.00 93.44 113 PRO A C 1
ATOM 833 O O . PRO A 1 113 ? -25.444 9.280 26.424 1.00 93.44 113 PRO A O 1
ATOM 836 N N . SER A 1 114 ? -25.730 11.500 26.549 1.00 91.00 114 SER A N 1
ATOM 837 C CA . SER A 1 114 ? -26.835 11.562 25.586 1.00 91.00 114 SER A CA 1
ATOM 838 C C . SER A 1 114 ? -26.421 11.112 24.182 1.00 91.00 114 SER A C 1
ATOM 840 O O . SER A 1 114 ? -27.149 10.372 23.514 1.00 91.00 114 SER A O 1
ATOM 842 N N . VAL A 1 115 ? -25.223 11.508 23.733 1.00 89.19 115 VAL A N 1
ATOM 843 C CA . VAL A 1 115 ? -24.702 11.115 22.414 1.00 89.19 115 VAL A CA 1
ATOM 844 C C . VAL A 1 115 ? -24.423 9.611 22.344 1.00 89.19 115 VAL A C 1
ATOM 846 O O . VAL A 1 115 ? -24.736 8.990 21.327 1.00 89.19 115 VAL A O 1
ATOM 849 N N . VAL A 1 116 ? -23.871 9.028 23.413 1.00 85.81 116 VAL A N 1
ATOM 850 C CA . VAL A 1 116 ? -23.581 7.589 23.500 1.00 85.81 116 VAL A CA 1
ATOM 851 C C . VAL A 1 116 ? -24.880 6.777 23.638 1.00 85.81 116 VAL A C 1
ATOM 853 O O . VAL A 1 116 ? -25.116 5.866 22.843 1.00 85.81 116 VAL A O 1
ATOM 856 N N . GLY A 1 117 ? -25.765 7.138 24.572 1.00 73.88 117 GLY A N 1
ATOM 857 C CA . GLY A 1 117 ? -26.876 6.277 24.995 1.00 73.88 117 GLY A CA 1
ATOM 858 C C . GLY A 1 117 ? -28.146 6.300 24.170 1.00 73.88 117 GLY A C 1
ATOM 859 O O . GLY A 1 117 ? -28.867 5.306 24.145 1.00 73.88 117 GLY A O 1
ATOM 860 N N . LEU A 1 118 ? -28.432 7.374 23.434 1.00 65.06 118 LEU A N 1
ATOM 861 C CA . LEU A 1 118 ? -29.673 7.439 22.651 1.00 65.06 118 LEU A CA 1
ATOM 862 C C . LEU A 1 118 ? -29.558 6.787 21.268 1.00 65.06 118 LEU A C 1
ATOM 864 O O . LEU A 1 118 ? -30.560 6.683 20.556 1.00 65.06 118 LEU A O 1
ATOM 868 N N . LYS A 1 119 ? -28.344 6.437 20.823 1.00 71.38 119 LYS A N 1
ATOM 869 C CA . LYS A 1 119 ? -28.085 6.222 19.393 1.00 71.38 119 LYS A CA 1
ATOM 870 C C . LYS A 1 119 ? -27.081 5.131 19.053 1.00 71.38 119 LYS A C 1
ATOM 872 O O . LYS A 1 119 ? -27.140 4.709 17.912 1.00 71.38 119 LYS A O 1
ATOM 877 N N . ALA A 1 120 ? -26.183 4.695 19.935 1.00 90.00 120 ALA A N 1
ATOM 878 C CA . ALA A 1 120 ? -25.122 3.771 19.531 1.00 90.00 120 ALA A CA 1
ATOM 879 C C . ALA A 1 120 ? -25.609 2.313 19.489 1.00 90.00 120 ALA A C 1
ATOM 881 O O . ALA A 1 120 ? -25.817 1.700 20.530 1.00 90.00 120 ALA A O 1
ATOM 882 N N . ASP A 1 121 ? -25.761 1.747 18.293 1.00 95.69 121 ASP A N 1
ATOM 883 C CA . ASP A 1 121 ? -25.848 0.290 18.102 1.00 95.69 121 ASP A CA 1
ATOM 884 C C . ASP A 1 121 ? -24.469 -0.359 18.300 1.00 95.69 121 ASP A C 1
ATOM 886 O O . ASP A 1 121 ? -24.350 -1.466 18.821 1.00 95.69 121 ASP A O 1
ATOM 890 N N . VAL A 1 122 ? -23.420 0.371 17.907 1.00 97.50 122 VAL A N 1
ATOM 891 C CA . VAL A 1 122 ? -22.014 0.007 18.085 1.00 97.50 122 VAL A CA 1
ATOM 892 C C . VAL A 1 122 ? -21.296 1.160 18.779 1.00 97.50 122 VAL A C 1
ATOM 894 O O . VAL A 1 122 ? -21.340 2.297 18.306 1.00 97.50 122 VAL A O 1
ATOM 897 N N . LEU A 1 123 ? -20.608 0.880 19.880 1.00 97.94 123 LEU A N 1
ATOM 898 C CA . LEU A 1 123 ? -19.779 1.832 20.609 1.00 97.94 123 LEU A CA 1
ATOM 899 C C . LEU A 1 123 ? -18.332 1.342 20.618 1.00 97.94 123 LEU A C 1
ATOM 901 O O . LEU A 1 123 ? -18.062 0.239 21.080 1.00 97.94 123 LEU A O 1
ATOM 905 N N . VAL A 1 124 ? -17.397 2.175 20.163 1.00 98.19 124 VAL A N 1
ATOM 906 C CA . VAL A 1 124 ? -15.955 1.921 20.299 1.00 98.19 124 VAL A CA 1
ATOM 907 C C . VAL A 1 124 ? -15.326 3.011 21.154 1.00 98.19 124 VAL A C 1
ATOM 909 O O . VAL A 1 124 ? -15.464 4.195 20.844 1.00 98.19 124 VAL A O 1
ATOM 912 N N . VAL A 1 125 ? -14.628 2.630 22.223 1.00 97.75 125 VAL A N 1
ATOM 913 C CA . VAL A 1 125 ? -14.047 3.558 23.202 1.00 97.75 125 VAL A CA 1
ATOM 914 C C . VAL A 1 125 ? -12.530 3.418 23.228 1.00 97.75 125 VAL A C 1
ATOM 916 O O . VAL A 1 125 ? -12.009 2.323 23.391 1.00 97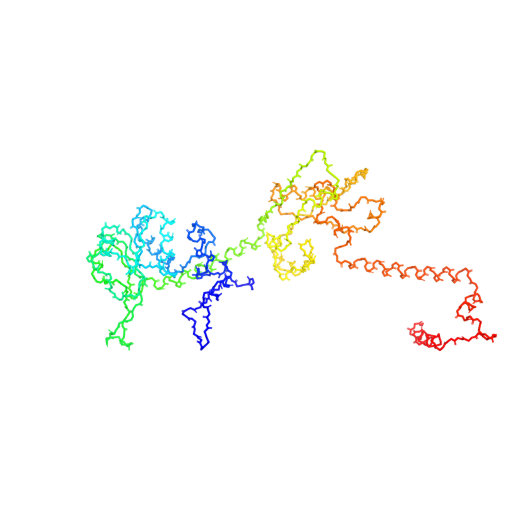.75 125 VAL A O 1
ATOM 919 N N . GLY A 1 126 ? -11.814 4.533 23.067 1.00 95.94 126 GLY A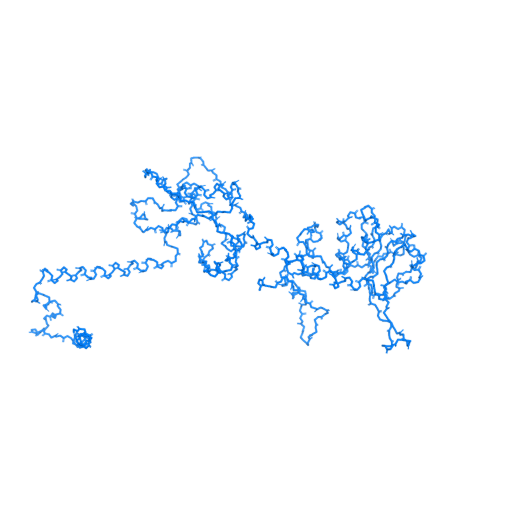 N 1
ATOM 920 C CA . GLY A 1 126 ? -10.352 4.583 23.145 1.00 95.94 126 GLY A CA 1
ATOM 921 C C . GLY A 1 126 ? -9.865 5.972 23.545 1.00 95.94 126 GLY A C 1
ATOM 922 O O . GLY A 1 126 ? -9.374 6.739 22.710 1.00 95.94 126 GLY A O 1
ATOM 923 N N . ILE A 1 127 ? -10.038 6.305 24.823 1.00 96.19 127 ILE A N 1
ATOM 924 C CA . ILE A 1 127 ? -9.714 7.605 25.427 1.00 96.19 127 ILE A CA 1
ATOM 925 C C . ILE A 1 127 ? -8.651 7.534 26.526 1.00 96.19 127 ILE A C 1
ATOM 927 O O . ILE A 1 127 ? -8.144 8.593 26.902 1.00 96.19 127 ILE A O 1
ATOM 931 N N . GLY A 1 128 ? -8.311 6.342 27.027 1.00 94.75 128 GLY A N 1
ATOM 932 C CA . GLY A 1 128 ? -7.293 6.160 28.067 1.00 94.75 128 GLY A CA 1
ATOM 933 C C . GLY A 1 128 ? -7.707 6.765 29.409 1.00 94.75 128 GLY A C 1
ATOM 934 O O . GLY A 1 128 ? -6.947 7.518 30.022 1.00 94.75 128 GLY A O 1
ATOM 935 N N . LYS A 1 129 ? -8.951 6.513 29.825 1.00 96.06 129 LYS A N 1
ATOM 936 C CA . LYS A 1 129 ? -9.494 6.916 31.125 1.00 96.06 129 LYS A CA 1
ATOM 937 C C . LYS A 1 129 ? -10.265 5.758 31.736 1.00 96.06 129 LYS A C 1
ATOM 939 O O . LYS A 1 129 ? -11.365 5.461 31.282 1.00 96.06 129 LYS A O 1
ATOM 944 N N . ALA A 1 130 ? -9.703 5.185 32.798 1.00 97.19 130 ALA A N 1
ATOM 945 C CA . ALA A 1 130 ? -10.275 4.051 33.516 1.00 97.19 130 ALA A CA 1
ATOM 946 C C . ALA A 1 130 ? -11.763 4.250 33.852 1.00 97.19 130 ALA A C 1
ATOM 948 O O . ALA A 1 130 ? -12.115 5.246 34.484 1.00 97.19 130 ALA A O 1
ATOM 949 N N . GLU A 1 131 ? -12.599 3.286 33.447 1.00 96.75 131 GLU A N 1
ATOM 950 C CA . GLU A 1 131 ? -14.011 3.151 33.854 1.00 96.75 131 GLU A CA 1
ATOM 951 C C . GLU A 1 131 ? -14.851 4.444 33.675 1.00 96.75 131 GLU A C 1
ATOM 953 O O . GLU A 1 131 ? -15.781 4.725 34.438 1.00 96.75 131 GLU A O 1
ATOM 958 N N . PHE A 1 132 ? -14.513 5.258 32.665 1.00 97.06 132 PHE A N 1
ATOM 959 C CA . PHE A 1 132 ? -15.147 6.550 32.394 1.00 97.06 132 PHE A CA 1
ATOM 960 C C . PHE A 1 132 ? -16.553 6.408 31.802 1.00 97.06 132 PHE A C 1
ATOM 962 O O . PHE A 1 132 ? -17.446 7.179 32.150 1.00 97.06 132 PHE A O 1
ATOM 969 N N . VAL A 1 133 ? -16.750 5.447 30.897 1.00 96.62 133 VAL A N 1
ATOM 970 C CA . VAL A 1 133 ? -18.062 5.163 30.302 1.00 96.62 133 VAL A CA 1
ATOM 971 C C . VAL A 1 133 ? -18.857 4.270 31.251 1.00 96.62 133 VAL A C 1
ATOM 973 O O . VAL A 1 133 ? -18.401 3.183 31.604 1.00 96.62 133 VAL A O 1
ATOM 976 N N . ARG A 1 134 ? -20.038 4.737 31.664 1.00 96.12 134 ARG A N 1
ATOM 977 C CA . ARG A 1 134 ? -20.895 4.095 32.674 1.00 96.12 134 ARG A CA 1
ATOM 978 C C . ARG A 1 134 ? -22.033 3.291 32.052 1.00 96.12 134 ARG A C 1
ATOM 980 O O . ARG A 1 134 ? -22.389 3.514 30.894 1.00 96.12 134 ARG A O 1
ATOM 987 N N . GLY A 1 135 ? -22.607 2.370 32.829 1.00 94.38 135 GLY A N 1
ATOM 988 C CA . GLY A 1 135 ? -23.700 1.494 32.382 1.00 94.38 135 GLY A CA 1
ATOM 989 C C . GLY A 1 135 ? -24.923 2.243 31.873 1.00 94.38 135 GLY A C 1
ATOM 990 O O . GLY A 1 135 ? -25.459 1.919 30.816 1.00 94.38 135 GLY A O 1
ATOM 991 N N . ASP A 1 136 ? -25.342 3.296 32.569 1.00 93.69 136 ASP A N 1
ATOM 992 C CA . ASP A 1 136 ? -26.519 4.106 32.237 1.00 93.69 136 ASP A CA 1
ATOM 993 C C . ASP A 1 136 ? -26.418 4.799 30.861 1.00 93.69 136 ASP A C 1
ATOM 995 O O . ASP A 1 136 ? -27.444 5.109 30.250 1.00 93.69 136 ASP A O 1
ATOM 999 N N . TRP A 1 137 ? -25.208 4.933 30.307 1.00 94.94 137 TRP A N 1
ATOM 1000 C CA . TRP A 1 137 ? -24.971 5.513 28.982 1.00 94.94 137 TRP A CA 1
ATOM 1001 C C . TRP A 1 137 ? -25.166 4.520 27.844 1.00 94.94 137 TRP A C 1
ATOM 1003 O O . TRP A 1 137 ? -25.131 4.931 26.695 1.00 94.94 137 TRP A O 1
ATOM 1013 N N . ILE A 1 138 ? -25.278 3.220 28.101 1.00 95.94 138 ILE A N 1
ATOM 1014 C CA . ILE A 1 138 ? -25.237 2.209 27.040 1.00 95.94 138 ILE A CA 1
ATOM 1015 C C . ILE A 1 138 ? -26.641 1.931 26.518 1.00 95.94 138 ILE A C 1
ATOM 1017 O O . ILE A 1 138 ? -27.575 1.745 27.289 1.00 95.94 138 ILE A O 1
ATOM 1021 N N . LYS A 1 139 ? -26.816 1.894 25.197 1.00 94.75 139 LYS A N 1
ATOM 1022 C CA . LYS A 1 139 ? -28.078 1.447 24.603 1.00 94.75 139 LYS A CA 1
ATOM 1023 C C . LYS A 1 139 ? -28.260 -0.053 24.866 1.00 94.75 139 LYS A C 1
ATOM 1025 O O . LYS A 1 139 ? -27.332 -0.832 24.663 1.00 94.75 139 LYS A O 1
ATOM 1030 N N . GLU A 1 140 ? -29.465 -0.449 25.265 1.00 94.31 140 GLU A N 1
ATOM 1031 C CA . GLU A 1 140 ? -29.807 -1.860 25.467 1.00 94.31 140 GLU A CA 1
ATOM 1032 C C . GLU A 1 140 ? -29.545 -2.675 24.191 1.00 94.31 140 GLU A C 1
ATOM 1034 O O . GLU A 1 140 ? -29.993 -2.299 23.103 1.00 94.31 140 GLU A O 1
ATOM 1039 N N . GLY A 1 141 ? -28.796 -3.770 24.319 1.00 93.88 141 GLY A N 1
ATOM 1040 C CA . GLY A 1 141 ? -28.423 -4.637 23.204 1.00 93.88 141 GLY A CA 1
ATOM 1041 C C . GLY A 1 141 ? -27.288 -4.114 22.310 1.00 93.88 141 GLY A C 1
ATOM 1042 O O . GLY A 1 141 ? -27.057 -4.679 21.243 1.00 93.88 141 GLY A O 1
ATOM 1043 N N . ALA A 1 142 ? -26.572 -3.055 22.704 1.00 96.81 142 ALA A N 1
ATOM 1044 C CA . ALA A 1 142 ? -25.451 -2.525 21.925 1.00 96.81 142 ALA A CA 1
ATOM 1045 C C . ALA A 1 142 ? -24.228 -3.461 21.905 1.00 96.81 142 ALA A C 1
ATOM 1047 O O . ALA A 1 142 ? -23.999 -4.242 22.833 1.00 96.81 142 ALA A O 1
ATOM 1048 N N . VAL A 1 143 ? -23.401 -3.326 20.865 1.00 98.12 143 VAL A N 1
ATOM 1049 C CA . VAL A 1 143 ? -22.043 -3.890 20.809 1.00 98.12 143 VAL A CA 1
ATOM 1050 C C . VAL A 1 143 ? -21.060 -2.853 21.339 1.00 98.12 143 VAL A C 1
ATOM 1052 O O . VAL A 1 143 ? -20.952 -1.763 20.779 1.00 98.12 143 VAL A O 1
ATOM 1055 N N . VAL A 1 144 ? -20.317 -3.186 22.392 1.00 98.25 144 VAL A N 1
ATOM 1056 C CA . VAL A 1 144 ? -19.352 -2.290 23.036 1.00 98.25 144 VAL A CA 1
ATOM 1057 C C . VAL A 1 144 ? -17.935 -2.852 22.914 1.00 98.25 144 VAL A C 1
ATOM 1059 O O . VAL A 1 144 ? -17.623 -3.934 23.410 1.00 98.25 144 VAL A O 1
ATOM 1062 N N . ILE A 1 145 ? -17.062 -2.088 22.261 1.00 98.50 145 ILE A N 1
ATOM 1063 C CA . ILE A 1 145 ? -15.638 -2.378 22.093 1.00 98.50 145 ILE A CA 1
ATOM 1064 C C . ILE A 1 145 ? -14.827 -1.394 22.940 1.00 98.50 145 ILE A C 1
ATOM 1066 O O . ILE A 1 145 ? -14.877 -0.181 22.734 1.00 98.50 145 ILE A O 1
ATOM 1070 N N . ASP A 1 146 ? -14.060 -1.928 23.881 1.00 98.19 146 ASP A N 1
ATOM 1071 C CA . ASP A 1 146 ? -13.211 -1.196 24.814 1.00 98.19 146 ASP A CA 1
ATOM 1072 C C . ASP A 1 146 ? -11.733 -1.391 24.448 1.00 98.19 146 ASP A C 1
ATOM 1074 O O . ASP A 1 146 ? -11.155 -2.468 24.618 1.00 98.19 146 ASP A O 1
ATOM 1078 N N . CYS A 1 147 ? -11.126 -0.330 23.918 1.00 97.06 147 CYS A N 1
ATOM 1079 C CA . CYS A 1 147 ? -9.709 -0.269 23.566 1.00 97.06 147 CYS A CA 1
ATOM 1080 C C . CYS A 1 147 ? -8.842 0.284 24.707 1.00 97.06 147 CYS A C 1
ATOM 1082 O O . CYS A 1 147 ? -7.634 0.452 24.522 1.00 97.06 147 CYS A O 1
ATOM 1084 N N . GLY A 1 148 ? -9.443 0.637 25.846 1.00 94.06 148 GLY A N 1
ATOM 1085 C CA . GLY A 1 148 ? -8.758 1.226 26.984 1.00 94.06 148 GLY A CA 1
ATOM 1086 C C . GLY A 1 148 ? -7.775 0.253 27.624 1.00 94.06 148 GLY A C 1
ATOM 1087 O O . GLY A 1 148 ? -8.064 -0.926 27.811 1.00 94.06 148 GLY A O 1
ATOM 1088 N N . ILE A 1 149 ? -6.598 0.756 27.984 1.00 93.56 149 ILE A N 1
ATOM 1089 C CA . ILE A 1 149 ? -5.581 0.022 28.738 1.00 93.56 149 ILE A CA 1
ATOM 1090 C C . ILE A 1 149 ? -5.116 0.960 29.845 1.00 93.56 149 ILE A C 1
ATOM 1092 O O . ILE A 1 149 ? -4.281 1.836 29.628 1.00 93.56 149 ILE A O 1
ATOM 1096 N N . ASN A 1 150 ? -5.692 0.797 31.033 1.00 95.38 150 ASN A N 1
ATOM 1097 C CA . ASN A 1 150 ? -5.413 1.638 32.188 1.00 95.38 150 ASN A CA 1
ATOM 1098 C C . ASN A 1 150 ? -4.928 0.774 33.355 1.00 95.38 150 ASN A C 1
ATOM 1100 O O . ASN A 1 150 ? -5.562 -0.219 33.708 1.00 95.38 150 ASN A O 1
ATOM 1104 N N . HIS A 1 151 ? -3.821 1.164 33.987 1.00 93.75 151 HIS A N 1
ATOM 1105 C CA . HIS A 1 151 ? -3.343 0.521 35.209 1.00 93.75 151 HIS A CA 1
ATOM 1106 C C . HIS A 1 151 ? -3.884 1.249 36.431 1.00 93.75 151 HIS A C 1
ATOM 1108 O O . HIS A 1 151 ? -3.609 2.436 36.616 1.00 93.75 151 HIS A O 1
ATOM 1114 N N . ILE A 1 152 ? -4.576 0.522 37.301 1.00 93.56 152 ILE A N 1
ATOM 1115 C CA . ILE A 1 152 ? -5.028 1.044 38.590 1.00 93.56 152 ILE A CA 1
ATOM 1116 C C . ILE A 1 152 ? -4.438 0.214 39.736 1.00 93.56 152 ILE A C 1
ATOM 1118 O O . ILE A 1 152 ? -4.185 -0.979 39.543 1.00 93.56 152 ILE A O 1
ATOM 1122 N N . PRO A 1 153 ? -4.171 0.814 40.910 1.00 94.94 153 PRO A N 1
ATOM 1123 C CA . PRO A 1 153 ? -3.675 0.078 42.070 1.00 94.94 153 PRO A CA 1
ATOM 1124 C C . PRO A 1 153 ? -4.617 -1.063 42.463 1.00 94.94 153 PRO A C 1
ATOM 1126 O O . PRO A 1 153 ? -5.829 -0.872 42.542 1.00 94.94 153 PRO A O 1
ATOM 1129 N N . ASP A 1 154 ? -4.052 -2.240 42.710 1.00 92.56 154 ASP A N 1
ATOM 1130 C CA . ASP A 1 154 ? -4.770 -3.408 43.212 1.00 92.56 154 ASP A CA 1
ATOM 1131 C C . ASP A 1 154 ? -3.813 -4.262 44.059 1.00 92.56 154 ASP A C 1
ATOM 1133 O O . ASP A 1 154 ? -2.974 -4.976 43.500 1.00 92.56 154 ASP A O 1
ATOM 1137 N N . PRO A 1 155 ? -3.914 -4.197 45.399 1.00 91.00 155 PRO A N 1
ATOM 1138 C CA . PRO A 1 155 ? -3.032 -4.940 46.293 1.00 91.00 155 PRO A CA 1
ATOM 1139 C C . PRO A 1 155 ? -3.262 -6.457 46.240 1.00 91.00 155 PRO A C 1
ATOM 1141 O O . PRO A 1 155 ? -2.460 -7.205 46.787 1.00 91.00 155 PRO A O 1
ATOM 1144 N N . THR A 1 156 ? -4.333 -6.931 45.592 1.00 91.50 156 THR A N 1
ATOM 1145 C CA . THR A 1 156 ? -4.601 -8.367 45.421 1.00 91.50 156 THR A CA 1
ATOM 1146 C C . THR A 1 156 ? -3.824 -8.988 44.254 1.00 91.50 156 THR A C 1
ATOM 1148 O O . THR A 1 156 ? -3.790 -10.211 44.117 1.00 91.50 156 THR A O 1
ATOM 1151 N N . LYS A 1 157 ? -3.191 -8.168 43.402 1.00 89.50 157 LYS A N 1
ATOM 1152 C CA . LYS A 1 157 ? -2.345 -8.614 42.286 1.00 89.50 157 LYS A CA 1
ATOM 1153 C C . LYS A 1 157 ? -0.873 -8.566 42.674 1.00 89.50 157 LYS A C 1
ATOM 1155 O O . LYS A 1 157 ? -0.431 -7.628 43.324 1.00 89.50 157 LYS A O 1
ATOM 1160 N N . GLU A 1 158 ? -0.097 -9.530 42.185 1.00 87.00 158 GLU A N 1
ATOM 1161 C CA . GLU A 1 158 ? 1.352 -9.618 42.425 1.00 87.00 158 GLU A CA 1
ATOM 1162 C C . GLU A 1 158 ? 2.112 -8.360 41.960 1.00 87.00 158 GLU A C 1
ATOM 1164 O O . GLU A 1 158 ? 3.036 -7.898 42.620 1.00 87.00 158 GLU A O 1
ATOM 1169 N N . SER A 1 159 ? 1.664 -7.737 40.869 1.00 88.69 159 SER A N 1
ATOM 1170 C CA . SER A 1 159 ? 2.193 -6.469 40.348 1.00 88.69 159 SER A CA 1
ATOM 1171 C C . SER A 1 159 ? 1.759 -5.224 41.142 1.00 88.69 159 SER A C 1
ATOM 1173 O O . SER A 1 159 ? 2.138 -4.107 40.782 1.00 88.69 159 SER A O 1
ATOM 1175 N N . GLY A 1 160 ? 0.896 -5.374 42.154 1.00 91.38 160 GLY A N 1
ATOM 1176 C CA . GLY A 1 160 ? 0.252 -4.278 42.885 1.00 91.38 160 GLY A CA 1
ATOM 1177 C C . GLY A 1 160 ? -0.733 -3.450 42.050 1.00 91.38 160 GLY A C 1
ATOM 1178 O O . GLY A 1 160 ? -1.182 -2.387 42.490 1.00 91.38 160 GLY A O 1
ATOM 1179 N N . ARG A 1 161 ? -1.041 -3.881 40.818 1.00 93.88 161 ARG A N 1
ATOM 1180 C CA . ARG A 1 161 ? -1.880 -3.154 39.857 1.00 93.88 161 ARG A CA 1
ATOM 1181 C C . ARG A 1 161 ? -2.729 -4.106 39.018 1.00 93.88 161 ARG A C 1
ATOM 1183 O O . ARG A 1 161 ? -2.220 -5.106 38.515 1.00 93.88 161 ARG A O 1
ATOM 1190 N N . ARG A 1 162 ? -3.989 -3.745 38.767 1.00 92.88 162 ARG A N 1
ATOM 1191 C CA . ARG A 1 162 ? -4.856 -4.414 37.780 1.00 92.88 162 ARG A CA 1
ATOM 1192 C C . ARG A 1 162 ? -5.018 -3.565 36.525 1.00 92.88 162 ARG A C 1
ATOM 1194 O O . ARG A 1 162 ? -4.887 -2.340 36.573 1.00 92.88 162 ARG A O 1
ATOM 1201 N N . LEU A 1 163 ? -5.297 -4.231 35.408 1.00 94.69 163 LEU A N 1
ATOM 1202 C CA . LEU A 1 163 ? -5.621 -3.576 34.147 1.00 94.69 163 LEU A CA 1
ATOM 1203 C C . LEU A 1 163 ? -7.138 -3.431 34.015 1.00 94.69 163 LEU A C 1
ATOM 1205 O O . LEU A 1 163 ? -7.861 -4.395 34.259 1.00 94.69 163 LEU A O 1
ATOM 1209 N N . VAL A 1 164 ? -7.593 -2.246 33.624 1.00 96.56 164 VAL A N 1
ATOM 1210 C CA . VAL A 1 164 ? -8.997 -1.944 33.329 1.00 96.56 164 VAL A CA 1
ATOM 1211 C C . VAL A 1 164 ? -9.129 -1.154 32.041 1.00 96.56 164 VAL A C 1
ATOM 1213 O O . VAL A 1 164 ? -8.203 -0.454 31.622 1.00 96.56 164 VAL A O 1
ATOM 1216 N N . GLY A 1 165 ? -10.295 -1.278 31.421 1.00 97.44 165 GLY A N 1
ATOM 1217 C CA . GLY A 1 165 ? -10.640 -0.556 30.210 1.00 97.44 165 GLY A CA 1
ATOM 1218 C C . GLY A 1 165 ? -11.143 0.857 30.479 1.00 97.44 165 GLY A C 1
ATOM 1219 O O . GLY A 1 165 ? -11.097 1.356 31.609 1.00 97.44 165 GLY A O 1
ATOM 1220 N N . ASP A 1 166 ? -11.605 1.515 29.424 1.00 97.81 166 ASP A N 1
ATOM 1221 C CA . ASP A 1 166 ? -12.243 2.828 29.507 1.00 97.81 166 ASP A CA 1
ATOM 1222 C C . ASP A 1 166 ? -13.726 2.733 29.912 1.00 97.81 166 ASP A C 1
ATOM 1224 O O . ASP A 1 166 ? -14.370 3.748 30.198 1.00 97.81 166 ASP A O 1
ATOM 1228 N N . VAL A 1 167 ? -14.271 1.516 29.945 1.00 97.56 167 VAL A N 1
ATOM 1229 C CA . VAL A 1 167 ? -15.665 1.208 30.252 1.00 97.56 167 VAL A CA 1
ATOM 1230 C C . VAL A 1 167 ? -15.786 0.545 31.628 1.00 97.56 167 VAL A C 1
ATOM 1232 O O . VAL A 1 167 ? -15.001 -0.331 31.990 1.00 97.56 167 VAL A O 1
ATOM 1235 N N . ALA A 1 168 ? -16.795 0.945 32.408 1.00 97.38 168 ALA A N 1
ATOM 1236 C CA . ALA A 1 168 ? -17.159 0.296 33.666 1.00 97.38 168 ALA A CA 1
ATOM 1237 C C . ALA A 1 168 ? -17.793 -1.082 33.389 1.00 97.38 168 ALA A C 1
ATOM 1239 O O . ALA A 1 168 ? -19.012 -1.214 33.288 1.00 97.38 168 ALA A O 1
ATOM 1240 N N . PHE A 1 169 ? -16.946 -2.105 33.230 1.00 97.25 169 PHE A N 1
ATOM 1241 C CA . PHE A 1 169 ? -17.318 -3.417 32.685 1.00 97.25 169 PHE A CA 1
ATOM 1242 C C . PHE A 1 169 ? -18.564 -4.036 33.336 1.00 97.25 169 PHE A C 1
ATOM 1244 O O . PHE A 1 169 ? -19.477 -4.432 32.621 1.00 97.25 169 PHE A O 1
ATOM 1251 N N . ASN A 1 170 ? -18.625 -4.064 34.672 1.00 96.75 170 ASN A N 1
ATOM 1252 C CA . ASN A 1 170 ? -19.727 -4.695 35.410 1.00 96.75 170 ASN A CA 1
ATOM 1253 C C . ASN A 1 170 ? -21.079 -4.004 35.183 1.00 96.75 170 ASN A C 1
ATOM 1255 O O . ASN A 1 170 ? -22.105 -4.663 35.181 1.00 96.75 170 ASN A O 1
ATOM 1259 N N . GLU A 1 171 ? -21.090 -2.686 34.987 1.00 96.81 171 GLU A N 1
ATOM 1260 C CA . GLU A 1 171 ? -22.332 -1.942 34.740 1.00 96.81 171 GLU A CA 1
ATOM 1261 C C . GLU A 1 171 ? -22.771 -2.070 33.280 1.00 96.81 171 GLU A C 1
ATOM 1263 O O . GLU A 1 171 ? -23.957 -2.099 32.965 1.00 96.81 171 GLU A O 1
ATOM 1268 N N . VAL A 1 172 ? -21.803 -2.121 32.361 1.00 96.56 172 VAL A N 1
ATOM 1269 C CA . VAL A 1 172 ? -22.078 -2.197 30.924 1.00 96.56 172 VAL A CA 1
ATOM 1270 C C . VAL A 1 172 ? -22.461 -3.606 30.488 1.00 96.56 172 VAL A C 1
ATOM 1272 O O . VAL A 1 172 ? -23.284 -3.747 29.582 1.00 96.56 172 VAL A O 1
ATOM 1275 N N . CYS A 1 173 ? -21.928 -4.650 31.130 1.00 96.56 173 CYS A N 1
ATOM 1276 C CA . CYS A 1 173 ? -22.259 -6.031 30.782 1.00 96.56 173 CYS A CA 1
ATOM 1277 C C . CYS A 1 173 ? -23.720 -6.396 31.082 1.00 96.56 173 CYS A C 1
ATOM 1279 O O . CYS A 1 173 ? -24.230 -7.338 30.489 1.00 96.56 173 CYS A O 1
ATOM 1281 N N . GLU A 1 174 ? -24.400 -5.645 31.953 1.00 96.25 174 GLU A N 1
ATOM 1282 C CA . GLU A 1 174 ? -25.830 -5.824 32.231 1.00 96.25 174 GLU A CA 1
ATOM 1283 C C . GLU A 1 174 ? -26.740 -5.316 31.099 1.00 96.25 174 GLU A C 1
ATOM 1285 O O . GLU A 1 174 ? -27.910 -5.680 31.070 1.00 96.25 174 GLU A O 1
ATOM 1290 N N . ARG A 1 175 ? -26.222 -4.494 30.171 1.00 95.06 175 ARG A N 1
ATOM 1291 C CA . ARG A 1 175 ? -27.020 -3.827 29.118 1.00 95.06 175 ARG A CA 1
ATOM 1292 C C . ARG A 1 175 ? -26.554 -4.110 27.695 1.00 95.06 175 ARG A C 1
ATOM 1294 O O . ARG A 1 175 ? -27.353 -4.123 26.758 1.00 95.06 175 ARG A O 1
ATOM 1301 N N . ALA A 1 176 ? -25.247 -4.262 27.495 1.00 96.81 176 ALA A N 1
ATOM 1302 C CA . ALA A 1 176 ? -24.673 -4.543 26.186 1.00 96.81 176 ALA A CA 1
ATOM 1303 C C . ALA A 1 176 ? -24.974 -5.990 25.767 1.00 96.81 176 ALA A C 1
ATOM 1305 O O . ALA A 1 176 ? -24.827 -6.912 26.564 1.00 96.81 176 ALA A O 1
ATOM 1306 N N . ALA A 1 177 ? -25.317 -6.210 24.495 1.00 97.00 177 ALA A N 1
ATOM 1307 C CA . ALA A 1 177 ? -25.409 -7.570 23.952 1.00 97.00 177 ALA A CA 1
ATOM 1308 C C . ALA A 1 177 ? -24.021 -8.217 23.845 1.00 97.00 177 ALA A C 1
ATOM 1310 O O . ALA A 1 177 ? -23.866 -9.420 24.040 1.00 97.00 177 ALA A O 1
ATOM 1311 N N . TYR A 1 178 ? -23.009 -7.402 23.535 1.00 98.19 178 TYR A N 1
ATOM 1312 C CA . TYR A 1 178 ? -21.618 -7.822 23.435 1.00 98.19 178 TYR A CA 1
ATOM 1313 C C . TYR A 1 178 ? -20.721 -6.755 24.053 1.00 98.19 178 TYR A C 1
ATOM 1315 O O . TYR A 1 178 ? -20.875 -5.571 23.763 1.00 98.19 178 TYR A O 1
ATOM 1323 N N . LEU A 1 179 ? -19.757 -7.178 24.869 1.00 98.00 179 LEU A N 1
ATOM 1324 C CA . LEU A 1 179 ? -18.769 -6.305 25.494 1.00 98.00 179 LEU A CA 1
ATOM 1325 C C . LEU A 1 179 ? -17.400 -6.983 25.478 1.00 98.00 179 LEU A C 1
ATOM 1327 O O . LEU A 1 179 ? -17.265 -8.138 25.884 1.00 98.00 179 LEU A O 1
ATOM 1331 N N . THR A 1 180 ? -16.368 -6.267 25.041 1.00 98.06 180 THR A N 1
ATOM 1332 C CA . THR A 1 180 ? -14.991 -6.771 25.121 1.00 98.06 180 THR A CA 1
ATOM 1333 C C . THR A 1 180 ? -14.430 -6.618 26.538 1.00 98.06 180 THR A C 1
ATOM 1335 O O . THR A 1 180 ? -14.475 -5.510 27.077 1.00 98.06 180 THR A O 1
ATOM 1338 N N . PRO A 1 181 ? -13.837 -7.666 27.137 1.00 97.38 181 PRO A N 1
ATOM 1339 C CA . PRO A 1 181 ? -13.181 -7.548 28.433 1.00 97.38 181 PRO A CA 1
ATOM 1340 C C . PRO A 1 181 ? -11.828 -6.840 28.326 1.00 97.38 181 PRO A C 1
ATOM 1342 O O . PRO A 1 181 ? -11.142 -6.906 27.302 1.00 97.38 181 PRO A O 1
ATOM 1345 N N . VAL A 1 182 ? -11.407 -6.213 29.423 1.00 96.88 182 VAL A N 1
ATOM 1346 C CA . VAL A 1 182 ? -10.050 -5.683 29.582 1.00 96.88 182 VAL A CA 1
ATOM 1347 C C . VAL A 1 182 ? -9.471 -6.208 30.898 1.00 96.88 182 VAL A C 1
ATOM 1349 O O . VAL A 1 182 ? -10.019 -5.888 31.955 1.00 96.88 182 VAL A O 1
ATOM 1352 N N . PRO A 1 183 ? -8.371 -6.989 30.868 1.00 94.06 183 PRO A N 1
ATOM 1353 C CA . PRO A 1 183 ? -7.641 -7.485 29.690 1.00 94.06 183 PRO A CA 1
ATOM 1354 C C . PRO A 1 183 ? -8.407 -8.571 28.906 1.00 94.06 183 PRO A C 1
ATOM 1356 O O . PRO A 1 183 ? -9.396 -9.118 29.380 1.00 94.06 183 PRO A O 1
ATOM 1359 N N . GLY A 1 184 ? -7.900 -8.930 27.720 1.00 93.94 184 GLY A N 1
ATOM 1360 C CA . GLY A 1 184 ? -8.353 -10.110 26.963 1.00 93.94 184 GLY A CA 1
ATOM 1361 C C . GLY A 1 184 ? -9.258 -9.836 25.757 1.00 93.94 184 GLY A C 1
ATOM 1362 O O . GLY A 1 184 ? -9.534 -10.761 25.004 1.00 93.94 184 GLY A O 1
ATOM 1363 N N . GLY A 1 185 ? -9.687 -8.591 25.547 1.00 96.19 185 GLY A N 1
ATOM 1364 C CA . GLY A 1 185 ? -10.485 -8.169 24.393 1.00 96.19 185 GLY A CA 1
ATOM 1365 C C . GLY A 1 185 ? -9.635 -7.676 23.220 1.00 96.19 185 GLY A C 1
ATOM 1366 O O . GLY A 1 185 ? -9.097 -8.463 22.446 1.00 96.19 185 GLY A O 1
ATOM 1367 N N . VAL A 1 186 ? -9.516 -6.353 23.076 1.00 96.88 186 VAL A N 1
ATOM 1368 C CA . VAL A 1 186 ? -8.883 -5.719 21.902 1.00 96.88 186 VAL A CA 1
ATOM 1369 C C . VAL A 1 186 ? -7.368 -5.957 21.832 1.00 96.88 186 VAL A C 1
ATOM 1371 O O . VAL A 1 186 ? -6.838 -6.191 20.749 1.00 96.88 186 VAL A O 1
ATOM 1374 N N . GLY A 1 187 ? -6.661 -5.950 22.967 1.00 93.50 187 GLY A N 1
ATOM 1375 C CA . GLY A 1 187 ? -5.193 -6.057 23.005 1.00 93.50 187 GLY A CA 1
ATOM 1376 C C . GLY A 1 187 ? -4.611 -7.269 22.251 1.00 93.50 187 GLY A C 1
ATOM 1377 O O . GLY A 1 187 ? -3.762 -7.079 21.380 1.00 93.50 187 GLY A O 1
ATOM 1378 N N . PRO A 1 188 ? -5.073 -8.509 22.514 1.00 95.62 188 PRO A N 1
ATOM 1379 C CA . PRO A 1 188 ? -4.636 -9.691 21.764 1.00 95.62 188 PRO A CA 1
ATOM 1380 C C . PRO A 1 188 ? -4.906 -9.613 20.253 1.00 95.62 188 PRO A C 1
ATOM 1382 O O . PRO A 1 188 ? -4.125 -10.139 19.457 1.00 95.62 188 PRO A O 1
ATOM 1385 N N . MET A 1 189 ? -5.978 -8.927 19.842 1.00 97.50 189 MET A N 1
ATOM 1386 C CA . MET A 1 189 ? -6.307 -8.762 18.426 1.00 97.50 189 MET A CA 1
ATOM 1387 C C . MET A 1 189 ? -5.292 -7.882 17.703 1.00 97.50 189 MET A C 1
ATOM 1389 O O . MET A 1 189 ? -4.989 -8.159 16.547 1.00 97.50 189 MET A O 1
ATOM 1393 N N . THR A 1 190 ? -4.706 -6.880 18.364 1.00 94.19 190 THR A N 1
ATOM 1394 C CA . THR A 1 190 ? -3.688 -6.010 17.753 1.00 94.19 190 THR A CA 1
ATOM 1395 C C . THR A 1 190 ? -2.518 -6.821 17.183 1.00 94.19 190 THR A C 1
ATOM 1397 O O . THR A 1 190 ? -2.115 -6.596 16.043 1.00 94.19 190 THR A O 1
ATOM 1400 N N . VAL A 1 191 ? -2.023 -7.826 17.914 1.00 95.12 191 VAL A N 1
ATOM 1401 C CA . VAL A 1 191 ? -0.928 -8.694 17.440 1.00 95.12 191 VAL A CA 1
ATOM 1402 C C . VAL A 1 191 ? -1.377 -9.579 16.275 1.00 95.12 191 VAL A C 1
ATOM 1404 O O . VAL A 1 191 ? -0.665 -9.702 15.278 1.00 95.12 191 VAL A O 1
ATOM 1407 N N . ALA A 1 192 ? -2.574 -10.165 16.358 1.00 97.38 192 ALA A N 1
ATOM 1408 C CA . ALA A 1 192 ? -3.115 -10.986 15.276 1.00 97.38 192 ALA A CA 1
ATOM 1409 C C . ALA A 1 192 ? -3.293 -10.178 13.977 1.00 97.38 192 ALA A C 1
ATOM 1411 O O . ALA A 1 192 ? -2.951 -10.651 12.893 1.00 97.38 192 ALA A O 1
ATOM 1412 N N . MET A 1 193 ? -3.775 -8.938 14.084 1.00 98.00 193 MET A N 1
ATOM 1413 C CA . MET A 1 193 ? -3.971 -8.046 12.941 1.00 98.00 193 MET A CA 1
ATOM 1414 C C . MET A 1 193 ? -2.653 -7.572 12.335 1.00 98.00 193 MET A C 1
ATOM 1416 O O . MET A 1 193 ? -2.562 -7.485 11.112 1.00 98.00 193 MET A O 1
ATOM 1420 N N . LEU A 1 194 ? -1.614 -7.360 13.148 1.00 97.50 194 LEU A N 1
ATOM 1421 C CA . LEU A 1 194 ? -0.264 -7.091 12.650 1.00 97.50 194 LEU A CA 1
ATOM 1422 C C . LEU A 1 194 ? 0.252 -8.249 11.780 1.00 97.50 194 LEU A C 1
ATOM 1424 O O . LEU A 1 194 ? 0.781 -8.031 10.685 1.00 97.50 194 LEU A O 1
ATOM 1428 N N . MET A 1 195 ? 0.067 -9.493 12.236 1.00 98.06 195 MET A N 1
ATOM 1429 C CA . MET A 1 195 ? 0.450 -10.678 11.457 1.00 98.06 195 MET A CA 1
ATOM 1430 C C . MET A 1 195 ? -0.366 -10.779 10.165 1.00 98.06 195 MET A C 1
ATOM 1432 O O . MET A 1 195 ? 0.194 -11.043 9.101 1.00 98.06 195 MET A O 1
ATOM 1436 N N . GLN A 1 196 ? -1.670 -10.500 10.223 1.00 97.44 196 GLN A N 1
ATOM 1437 C CA . GLN A 1 196 ? -2.529 -10.491 9.041 1.00 97.44 196 GLN A CA 1
ATOM 1438 C C . GLN A 1 196 ? -2.096 -9.423 8.023 1.00 97.44 196 GLN A C 1
ATOM 1440 O O . GLN A 1 196 ? -1.929 -9.745 6.849 1.00 97.44 196 GLN A O 1
ATOM 1445 N N . ASN A 1 197 ? -1.837 -8.186 8.460 1.00 97.50 197 ASN A N 1
ATOM 1446 C CA . ASN A 1 197 ? -1.310 -7.116 7.605 1.00 97.50 197 ASN A CA 1
ATOM 1447 C C . ASN A 1 197 ? 0.030 -7.508 6.969 1.00 97.50 197 ASN A C 1
ATOM 1449 O O . ASN A 1 197 ? 0.264 -7.240 5.792 1.00 97.50 197 ASN A O 1
ATOM 1453 N N . THR A 1 198 ? 0.896 -8.190 7.721 1.00 97.69 198 THR A N 1
ATOM 1454 C CA . THR A 1 198 ? 2.179 -8.690 7.209 1.00 97.69 198 THR A CA 1
ATOM 1455 C C . THR A 1 198 ? 1.984 -9.719 6.095 1.00 97.69 198 THR A C 1
ATOM 1457 O O . THR A 1 198 ? 2.639 -9.633 5.054 1.00 97.69 198 THR A O 1
ATOM 1460 N N . VAL A 1 199 ? 1.049 -10.659 6.264 1.00 96.94 199 VAL A N 1
ATOM 1461 C CA . VAL A 1 199 ? 0.702 -11.640 5.223 1.00 96.94 199 VAL A CA 1
ATOM 1462 C C . VAL A 1 199 ? 0.087 -10.953 4.002 1.00 96.94 199 VAL A C 1
ATOM 1464 O O . VAL A 1 199 ? 0.474 -11.259 2.875 1.00 96.94 199 VAL A O 1
ATOM 1467 N N . GLU A 1 200 ? -0.820 -9.995 4.197 1.00 94.12 200 GLU A N 1
ATOM 1468 C CA . GLU A 1 200 ? -1.426 -9.217 3.110 1.00 94.12 200 GLU A CA 1
ATOM 1469 C C . GLU A 1 200 ? -0.368 -8.445 2.306 1.00 94.12 200 GLU A C 1
ATOM 1471 O O . GLU A 1 200 ? -0.372 -8.491 1.072 1.00 94.12 200 GLU A O 1
ATOM 1476 N N . ALA A 1 201 ? 0.578 -7.786 2.980 1.00 94.56 201 ALA A N 1
ATOM 1477 C CA . ALA A 1 201 ? 1.688 -7.084 2.340 1.00 94.56 201 ALA A CA 1
ATOM 1478 C C . ALA A 1 201 ? 2.589 -8.048 1.547 1.00 94.56 201 ALA A C 1
ATOM 1480 O O . ALA A 1 201 ? 2.934 -7.772 0.394 1.00 94.56 201 ALA A O 1
ATOM 1481 N N . ALA A 1 202 ? 2.905 -9.220 2.110 1.00 93.06 202 ALA A N 1
ATOM 1482 C CA . ALA A 1 202 ? 3.683 -10.254 1.429 1.00 93.06 202 ALA A CA 1
ATOM 1483 C C . ALA A 1 202 ? 2.960 -10.808 0.189 1.00 93.06 202 ALA A C 1
ATOM 1485 O O . ALA A 1 202 ? 3.561 -10.921 -0.877 1.00 93.06 202 ALA A O 1
ATOM 1486 N N . GLN A 1 203 ? 1.657 -11.086 0.279 1.00 89.75 203 GLN A N 1
ATOM 1487 C CA . GLN A 1 203 ? 0.849 -11.546 -0.855 1.00 89.75 203 GLN A CA 1
ATOM 1488 C C . GLN A 1 203 ? 0.746 -10.489 -1.961 1.00 89.75 203 GLN A C 1
ATOM 1490 O O . GLN A 1 203 ? 0.830 -10.825 -3.143 1.00 89.75 203 GLN A O 1
ATOM 1495 N N . ARG A 1 204 ? 0.580 -9.209 -1.602 1.00 86.38 204 ARG A N 1
ATOM 1496 C CA . ARG A 1 204 ? 0.584 -8.093 -2.564 1.00 86.38 204 ARG A CA 1
ATOM 1497 C C . ARG A 1 204 ? 1.944 -7.975 -3.255 1.00 86.38 204 ARG A C 1
ATOM 1499 O O . ARG A 1 204 ? 1.991 -7.889 -4.480 1.00 86.38 204 ARG A O 1
ATOM 1506 N N . SER A 1 205 ? 3.036 -8.047 -2.491 1.00 85.06 205 SER A N 1
ATOM 1507 C CA . SER A 1 205 ? 4.403 -8.084 -3.025 1.00 85.06 205 SER A CA 1
ATOM 1508 C C . SER A 1 205 ? 4.589 -9.252 -3.994 1.00 85.06 205 SER A C 1
ATOM 1510 O O . SER A 1 205 ? 5.050 -9.060 -5.117 1.00 85.06 205 SER A O 1
ATOM 1512 N N . LEU A 1 206 ? 4.138 -10.451 -3.615 1.00 81.25 206 LEU A N 1
ATOM 1513 C CA . LEU A 1 206 ? 4.227 -11.640 -4.453 1.00 81.25 206 LEU A CA 1
ATOM 1514 C C . LEU A 1 206 ? 3.421 -11.499 -5.746 1.00 81.25 206 LEU A C 1
ATOM 1516 O O . LEU A 1 206 ? 3.945 -11.844 -6.796 1.00 81.25 206 LEU A O 1
ATOM 1520 N N . LYS A 1 207 ? 2.197 -10.957 -5.711 1.00 73.69 207 LYS A N 1
ATOM 1521 C CA . LYS A 1 207 ? 1.397 -10.692 -6.924 1.00 73.69 207 LYS A CA 1
ATOM 1522 C C . LYS A 1 207 ? 2.090 -9.713 -7.870 1.00 73.69 207 LYS A C 1
ATOM 1524 O O . LYS A 1 207 ? 2.083 -9.930 -9.078 1.00 73.69 207 LYS A O 1
ATOM 1529 N N . ASN A 1 208 ? 2.713 -8.670 -7.320 1.00 67.38 208 ASN A N 1
ATOM 1530 C CA . ASN A 1 208 ? 3.506 -7.721 -8.101 1.00 67.38 208 ASN A CA 1
ATOM 1531 C C . ASN A 1 208 ? 4.759 -8.383 -8.683 1.00 67.38 208 ASN A C 1
ATOM 1533 O O . ASN A 1 208 ? 5.168 -8.068 -9.798 1.00 67.38 208 ASN A O 1
ATOM 1537 N N . LEU A 1 209 ? 5.359 -9.321 -7.944 1.00 63.50 209 LEU A N 1
ATOM 1538 C CA . LEU A 1 209 ? 6.514 -10.062 -8.414 1.00 63.50 209 LEU A CA 1
ATOM 1539 C C . LEU A 1 209 ? 6.116 -11.085 -9.475 1.00 63.50 209 LEU A C 1
ATOM 1541 O O . LEU A 1 209 ? 6.726 -11.013 -10.527 1.00 63.50 209 LEU A O 1
ATOM 1545 N N . GLN A 1 210 ? 5.135 -11.971 -9.259 1.00 57.00 210 GLN A N 1
ATOM 1546 C CA . GLN A 1 210 ? 4.807 -13.215 -9.993 1.00 57.00 210 GLN A CA 1
ATOM 1547 C C . GLN A 1 210 ? 4.538 -13.120 -11.511 1.00 57.00 210 GLN A C 1
ATOM 1549 O O . GLN A 1 210 ? 4.066 -14.081 -12.107 1.00 57.00 210 GLN A O 1
ATOM 1554 N N . GLY A 1 211 ? 4.907 -12.037 -12.195 1.00 53.50 211 GLY A N 1
ATOM 1555 C CA . GLY A 1 211 ? 4.933 -12.020 -13.657 1.00 53.50 211 GLY A CA 1
ATOM 1556 C C . GLY A 1 211 ? 3.532 -12.107 -14.249 1.00 53.50 211 GLY A C 1
ATOM 1557 O O . GLY A 1 211 ? 3.327 -12.736 -15.283 1.00 53.50 211 GLY A O 1
ATOM 1558 N N . GLY A 1 212 ? 2.564 -11.478 -13.580 1.00 66.94 212 GLY A N 1
ATOM 1559 C CA . GLY A 1 212 ? 1.277 -11.183 -14.184 1.00 66.94 212 GLY A CA 1
ATOM 1560 C C . GLY A 1 212 ? 1.416 -10.212 -15.360 1.00 66.94 212 GLY A C 1
ATOM 1561 O O . GLY A 1 212 ? 2.501 -9.754 -15.728 1.00 66.94 212 GLY A O 1
ATOM 1562 N N . LYS A 1 213 ? 0.275 -9.877 -15.953 1.00 75.56 213 LYS A N 1
ATOM 1563 C CA . LYS A 1 213 ? 0.157 -8.805 -16.942 1.00 75.56 213 LYS A CA 1
ATOM 1564 C C . LYS A 1 213 ? 0.739 -7.510 -16.363 1.00 75.56 213 LYS A C 1
ATOM 1566 O O . LYS A 1 213 ? 0.302 -7.075 -15.299 1.00 75.56 213 LYS A O 1
ATOM 1571 N N . TRP A 1 214 ? 1.738 -6.929 -17.025 1.00 86.00 214 TRP A N 1
ATOM 1572 C CA . TRP A 1 214 ? 2.360 -5.683 -16.596 1.00 86.00 214 TRP A CA 1
ATOM 1573 C C . TRP A 1 214 ? 1.307 -4.583 -16.565 1.00 86.00 214 TRP A C 1
ATOM 1575 O O . TRP A 1 214 ? 0.537 -4.411 -17.515 1.00 86.00 214 TRP A O 1
ATOM 1585 N N . ASN A 1 215 ? 1.282 -3.826 -15.474 1.00 83.50 215 ASN A N 1
ATOM 1586 C CA . ASN A 1 215 ? 0.357 -2.715 -15.314 1.00 83.50 215 ASN A CA 1
ATOM 1587 C C . ASN A 1 215 ? 1.017 -1.419 -15.798 1.00 83.50 215 ASN A C 1
ATOM 1589 O O . ASN A 1 215 ? 1.316 -0.528 -15.009 1.00 83.50 215 ASN A O 1
ATOM 1593 N N . ILE A 1 216 ? 1.300 -1.361 -17.100 1.00 89.19 216 ILE A N 1
ATOM 1594 C CA . ILE A 1 216 ? 1.972 -0.222 -17.729 1.00 89.19 216 ILE A CA 1
ATOM 1595 C C . ILE A 1 216 ? 0.950 0.878 -18.012 1.00 89.19 216 ILE A C 1
ATOM 1597 O O . ILE A 1 216 ? -0.043 0.658 -18.710 1.00 89.19 216 ILE A O 1
ATOM 1601 N N . ASN A 1 217 ? 1.226 2.098 -17.551 1.00 90.44 217 ASN A N 1
ATOM 1602 C CA . ASN A 1 217 ? 0.480 3.281 -17.966 1.00 90.44 217 ASN A CA 1
ATOM 1603 C C . ASN A 1 217 ? 0.956 3.759 -19.353 1.00 90.44 217 ASN A C 1
ATOM 1605 O O . ASN A 1 217 ? 1.871 4.576 -19.463 1.00 90.44 217 ASN A O 1
ATOM 1609 N N . TYR A 1 218 ? 0.406 3.203 -20.431 1.00 91.12 218 TYR A N 1
ATOM 1610 C CA . TYR A 1 218 ? 0.876 3.489 -21.792 1.00 91.12 218 TYR A CA 1
ATOM 1611 C C . TYR A 1 218 ? 0.725 4.969 -22.183 1.00 91.12 218 TYR A C 1
ATOM 1613 O O . TYR A 1 218 ? -0.319 5.592 -21.972 1.00 91.12 218 TYR A O 1
ATOM 1621 N N . LEU A 1 219 ? 1.764 5.527 -22.815 1.00 91.25 219 LEU A N 1
ATOM 1622 C CA . LEU A 1 219 ? 1.728 6.884 -23.361 1.00 91.25 219 LEU A CA 1
ATOM 1623 C C . LEU A 1 219 ? 0.706 6.967 -24.502 1.00 91.25 219 LEU A C 1
ATOM 1625 O O . LEU A 1 219 ? 0.731 6.166 -25.436 1.00 91.25 219 LEU A O 1
ATOM 1629 N N . LYS A 1 220 ? -0.187 7.958 -24.442 1.00 89.62 220 LYS A N 1
ATOM 1630 C CA . LYS A 1 220 ? -1.205 8.175 -25.477 1.00 89.62 220 LYS A CA 1
ATOM 1631 C C . LYS A 1 220 ? -0.607 8.899 -26.680 1.00 89.62 220 LYS A C 1
ATOM 1633 O O . LYS A 1 220 ? -0.046 9.982 -26.526 1.00 89.62 220 LYS A O 1
ATOM 1638 N N . LEU A 1 221 ? -0.805 8.341 -27.871 1.00 87.69 221 LEU A N 1
ATOM 1639 C CA . LEU A 1 221 ? -0.412 8.971 -29.130 1.00 87.69 221 LEU A CA 1
ATOM 1640 C C . LEU A 1 221 ? -1.387 10.086 -29.529 1.00 87.69 221 LEU A C 1
ATOM 1642 O O . LEU A 1 221 ? -2.605 9.930 -29.432 1.00 87.69 221 LEU A O 1
ATOM 1646 N N . ARG A 1 222 ? -0.845 11.200 -30.029 1.00 89.88 222 ARG A N 1
ATOM 1647 C CA . ARG A 1 222 ? -1.608 12.278 -30.674 1.00 89.88 222 ARG A CA 1
ATOM 1648 C C . ARG A 1 222 ? -1.278 12.296 -32.162 1.00 89.88 222 ARG A C 1
ATOM 1650 O O . ARG A 1 222 ? -0.214 12.761 -32.562 1.00 89.88 222 ARG A O 1
ATOM 1657 N N . LEU A 1 223 ? -2.189 11.750 -32.960 1.00 92.75 223 LEU A N 1
ATOM 1658 C CA . LEU A 1 223 ? -2.014 11.627 -34.404 1.00 92.75 223 LEU A CA 1
ATOM 1659 C C . LEU A 1 223 ? -2.352 12.952 -35.099 1.00 92.75 223 LEU A C 1
ATOM 1661 O O . LEU A 1 223 ? -3.397 13.542 -34.831 1.00 92.75 223 LEU A O 1
ATOM 1665 N N . LEU A 1 224 ? -1.481 13.396 -36.003 1.00 93.12 224 LEU A N 1
ATOM 1666 C CA . LEU A 1 224 ? -1.645 14.599 -36.818 1.00 93.12 224 LEU A CA 1
ATOM 1667 C C . LEU A 1 224 ? -1.854 14.221 -38.291 1.00 93.12 224 LEU A C 1
ATOM 1669 O O . LEU A 1 224 ? -1.404 13.167 -38.746 1.00 93.12 224 LEU A O 1
ATOM 1673 N N . LYS A 1 225 ? -2.565 15.081 -39.028 1.00 91.56 225 LYS A N 1
ATOM 1674 C CA . LYS A 1 225 ? -2.763 14.970 -40.480 1.00 91.56 225 LYS A CA 1
ATOM 1675 C C . LYS A 1 225 ? -2.515 16.339 -41.138 1.00 91.56 225 LYS A C 1
ATOM 1677 O O . LYS A 1 225 ? -3.190 17.287 -40.736 1.00 91.56 225 LYS A O 1
ATOM 1682 N N . PRO A 1 226 ? -1.620 16.449 -42.143 1.00 90.81 226 PRO A N 1
ATOM 1683 C CA . PRO A 1 226 ? -0.736 15.394 -42.665 1.00 90.81 226 PRO A CA 1
ATOM 1684 C C . PRO A 1 226 ? 0.257 14.881 -41.605 1.00 90.81 226 PRO A C 1
ATOM 1686 O O . PRO A 1 226 ? 0.490 15.550 -40.600 1.00 90.81 226 PRO A O 1
ATOM 1689 N N . VAL A 1 227 ? 0.778 13.663 -41.795 1.00 89.38 227 VAL A N 1
ATOM 1690 C CA . VAL A 1 227 ? 1.727 13.049 -40.848 1.00 89.38 227 VAL A CA 1
ATOM 1691 C C . VAL A 1 227 ? 3.039 13.851 -40.889 1.00 89.38 227 VAL A C 1
ATOM 1693 O O . VAL A 1 227 ? 3.579 14.020 -41.984 1.00 89.38 227 VAL A O 1
ATOM 1696 N N . PRO A 1 228 ? 3.538 14.369 -39.748 1.00 90.00 228 PRO A N 1
ATOM 1697 C CA . PRO A 1 228 ? 4.807 15.097 -39.690 1.00 90.00 228 PRO A CA 1
ATOM 1698 C C . PRO A 1 228 ? 6.002 14.187 -39.989 1.00 90.00 228 PRO A C 1
ATOM 1700 O O . PRO A 1 228 ? 5.858 12.966 -40.062 1.00 90.00 228 PRO A O 1
ATOM 1703 N N . CYS A 1 229 ? 7.201 14.757 -40.112 1.00 87.88 229 CYS A N 1
ATOM 1704 C CA . CYS A 1 229 ? 8.396 13.928 -40.274 1.00 87.88 229 CYS A CA 1
ATOM 1705 C C . CYS A 1 229 ? 8.760 13.188 -38.970 1.00 87.88 229 CYS A C 1
ATOM 1707 O O . CYS A 1 229 ? 8.397 13.611 -37.869 1.00 87.88 229 CYS A O 1
ATOM 1709 N N . ASP A 1 230 ? 9.507 12.084 -39.075 1.00 85.88 230 ASP A N 1
ATOM 1710 C CA . ASP A 1 230 ? 9.791 11.192 -37.938 1.00 85.88 230 ASP A CA 1
ATOM 1711 C C . ASP A 1 230 ? 10.408 11.917 -36.734 1.00 85.88 230 ASP A C 1
ATOM 1713 O O . ASP A 1 230 ? 10.010 11.681 -35.591 1.00 85.88 230 ASP A O 1
ATOM 1717 N N . ILE A 1 231 ? 11.336 12.847 -36.981 1.00 85.12 231 ILE A N 1
ATOM 1718 C CA . ILE A 1 231 ? 12.005 13.606 -35.919 1.00 85.12 231 ILE A CA 1
ATOM 1719 C C . ILE A 1 231 ? 11.051 14.567 -35.196 1.00 85.12 231 ILE A C 1
ATOM 1721 O O . ILE A 1 231 ? 11.157 14.735 -33.980 1.00 85.12 231 ILE A O 1
ATOM 1725 N N . GLU A 1 232 ? 10.090 15.165 -35.905 1.00 90.06 232 GLU A N 1
ATOM 1726 C CA . GLU A 1 232 ? 9.055 16.011 -35.299 1.00 90.06 232 GLU A CA 1
ATOM 1727 C C . GLU A 1 232 ? 8.128 15.175 -34.417 1.00 90.06 232 GLU A C 1
ATOM 1729 O O . GLU A 1 232 ? 7.831 15.575 -33.291 1.00 90.06 232 GLU A O 1
ATOM 1734 N N . ILE A 1 233 ? 7.738 13.982 -34.882 1.00 91.19 233 ILE A N 1
ATOM 1735 C CA . ILE A 1 233 ? 6.937 13.039 -34.092 1.00 91.19 233 ILE A CA 1
ATOM 1736 C C . ILE A 1 233 ? 7.693 12.630 -32.819 1.00 91.19 233 ILE A C 1
ATOM 1738 O O . ILE A 1 233 ? 7.120 12.682 -31.729 1.00 91.19 233 ILE A O 1
ATOM 1742 N N . SER A 1 234 ? 8.982 12.281 -32.926 1.00 90.06 234 SER A N 1
ATOM 1743 C CA . SER A 1 234 ? 9.791 11.898 -31.762 1.00 90.06 234 SER A CA 1
ATOM 1744 C C . SER A 1 234 ? 9.922 13.030 -30.745 1.00 90.06 234 SER A C 1
ATOM 1746 O O . SER A 1 234 ? 9.885 12.755 -29.548 1.00 90.06 234 SER A O 1
ATOM 1748 N N . ARG A 1 235 ? 10.119 14.276 -31.189 1.00 91.56 235 ARG A N 1
ATOM 1749 C CA . ARG A 1 235 ? 10.305 15.434 -30.296 1.00 91.56 235 ARG A CA 1
ATOM 1750 C C . ARG A 1 235 ? 9.003 15.912 -29.662 1.00 91.56 235 ARG A C 1
ATOM 1752 O O . ARG A 1 235 ? 9.027 16.460 -28.563 1.00 91.56 235 ARG A O 1
ATOM 1759 N N . ALA A 1 236 ? 7.870 15.695 -30.326 1.00 92.88 236 ALA A N 1
ATOM 1760 C CA . ALA A 1 236 ? 6.557 16.054 -29.799 1.00 92.88 236 ALA A CA 1
ATOM 1761 C C . ALA A 1 236 ? 6.119 15.169 -28.618 1.00 92.88 236 ALA A C 1
ATOM 1763 O O . ALA A 1 236 ? 5.274 15.581 -27.820 1.00 92.88 236 ALA A O 1
ATOM 1764 N N . GLN A 1 237 ? 6.680 13.962 -28.491 1.00 91.62 237 GLN A N 1
ATOM 1765 C CA . GLN A 1 237 ? 6.350 13.029 -27.420 1.00 91.62 237 GLN A CA 1
ATOM 1766 C C . GLN A 1 237 ? 7.410 13.060 -26.316 1.00 91.62 237 GLN A C 1
ATOM 1768 O O . GLN A 1 237 ? 8.569 12.718 -26.532 1.00 91.62 237 GLN A O 1
ATOM 1773 N N . ARG A 1 238 ? 6.994 13.379 -25.086 1.00 91.88 238 ARG A N 1
ATOM 1774 C CA . ARG A 1 238 ? 7.856 13.218 -23.909 1.00 91.88 238 ARG A CA 1
ATOM 1775 C C . ARG A 1 238 ? 7.953 11.727 -23.541 1.00 91.88 238 ARG A C 1
ATOM 1777 O O . ARG A 1 238 ? 6.900 11.115 -23.321 1.00 91.88 238 ARG A O 1
ATOM 1784 N N . PRO A 1 239 ? 9.162 11.136 -23.461 1.00 91.06 239 PRO A N 1
ATOM 1785 C CA . PRO A 1 239 ? 9.333 9.764 -22.994 1.00 91.06 239 PRO A CA 1
ATOM 1786 C C . PRO A 1 239 ? 8.899 9.614 -21.534 1.00 91.06 239 PRO A C 1
ATOM 1788 O O . PRO A 1 239 ? 9.030 10.545 -20.735 1.00 91.06 239 PRO A O 1
ATOM 1791 N N . LYS A 1 240 ? 8.411 8.423 -21.183 1.00 92.00 240 LYS A N 1
ATOM 1792 C CA . LYS A 1 240 ? 8.178 8.051 -19.787 1.00 92.00 240 LYS A CA 1
ATOM 1793 C C . LYS A 1 240 ? 9.538 7.886 -19.088 1.00 92.00 240 LYS A C 1
ATOM 1795 O O . LYS A 1 240 ? 10.415 7.263 -19.691 1.00 92.00 240 LYS A O 1
ATOM 1800 N N . PRO A 1 241 ? 9.720 8.385 -17.851 1.00 93.25 241 PRO A N 1
ATOM 1801 C CA . PRO A 1 241 ? 10.912 8.084 -17.064 1.00 93.25 241 PRO A CA 1
ATOM 1802 C C . PRO A 1 241 ? 11.128 6.571 -16.938 1.00 93.25 241 PRO A C 1
ATOM 1804 O O . PRO A 1 241 ? 10.210 5.837 -16.568 1.00 93.25 241 PRO A O 1
ATOM 1807 N N . LEU A 1 242 ? 12.339 6.093 -17.229 1.00 91.62 242 LEU A N 1
ATOM 1808 C CA . LEU A 1 242 ? 12.618 4.655 -17.187 1.00 91.62 242 LEU A CA 1
ATOM 1809 C C . LEU A 1 242 ? 12.470 4.039 -15.796 1.00 91.62 242 LEU A C 1
ATOM 1811 O O . LEU A 1 242 ? 12.148 2.862 -15.717 1.00 91.62 242 LEU A O 1
ATOM 1815 N N . GLU A 1 243 ? 12.654 4.804 -14.721 1.00 90.88 243 GLU A N 1
ATOM 1816 C CA . GLU A 1 243 ? 12.387 4.338 -13.352 1.00 90.88 243 GLU A CA 1
ATOM 1817 C C . GLU A 1 243 ? 10.922 3.922 -13.163 1.00 90.88 243 GLU A C 1
ATOM 1819 O O . GLU A 1 243 ? 10.643 2.854 -12.620 1.00 90.88 243 GLU A O 1
ATOM 1824 N N . GLU A 1 244 ? 9.987 4.734 -13.669 1.00 91.06 244 GLU A N 1
ATOM 1825 C CA . GLU A 1 244 ? 8.551 4.447 -13.620 1.00 91.06 244 GLU A CA 1
ATOM 1826 C C . GLU A 1 244 ? 8.237 3.197 -14.448 1.00 91.06 244 GLU A C 1
ATOM 1828 O O . GLU A 1 244 ? 7.597 2.270 -13.955 1.00 91.06 244 GLU A O 1
ATOM 1833 N N . LEU A 1 245 ? 8.755 3.124 -15.681 1.00 91.94 245 LEU A N 1
ATOM 1834 C CA . LEU A 1 245 ? 8.568 1.950 -16.535 1.00 91.94 245 LEU A CA 1
ATOM 1835 C C . LEU A 1 245 ? 9.156 0.684 -15.896 1.00 91.94 245 LEU A C 1
ATOM 1837 O O . LEU A 1 245 ? 8.514 -0.361 -15.924 1.00 91.94 245 LEU A O 1
ATOM 1841 N N . ALA A 1 246 ? 10.354 0.772 -15.315 1.00 90.94 246 ALA A N 1
ATOM 1842 C CA . ALA A 1 246 ? 11.037 -0.331 -14.646 1.00 90.94 246 ALA A CA 1
ATOM 1843 C C . ALA A 1 246 ? 10.203 -0.880 -13.482 1.00 90.94 246 ALA A C 1
ATOM 1845 O O . ALA A 1 246 ? 10.060 -2.096 -13.344 1.00 90.94 246 ALA A O 1
ATOM 1846 N N . GLN A 1 247 ? 9.585 0.001 -12.694 1.00 87.50 247 GLN A N 1
ATOM 1847 C CA . GLN A 1 247 ? 8.679 -0.400 -11.625 1.00 87.50 247 GLN A CA 1
ATOM 1848 C C . GLN A 1 247 ? 7.417 -1.093 -12.168 1.00 87.50 247 GLN A C 1
ATOM 1850 O O . GLN A 1 247 ? 7.019 -2.130 -11.636 1.00 87.50 247 GLN A O 1
ATOM 1855 N N . GLU A 1 248 ? 6.810 -0.571 -13.240 1.00 88.00 248 GLU A N 1
ATOM 1856 C CA . GLU A 1 248 ? 5.601 -1.141 -13.863 1.00 88.00 248 GLU A CA 1
ATOM 1857 C C . GLU A 1 248 ? 5.809 -2.558 -14.425 1.00 88.00 248 GLU A C 1
ATOM 1859 O O . GLU A 1 248 ? 4.872 -3.363 -14.439 1.00 88.00 248 GLU A O 1
ATOM 1864 N N . ILE A 1 249 ? 7.028 -2.872 -14.878 1.00 88.75 249 ILE A N 1
ATOM 1865 C CA . ILE A 1 249 ? 7.404 -4.191 -15.419 1.00 88.75 249 ILE A CA 1
ATOM 1866 C C . ILE A 1 249 ? 8.032 -5.127 -14.371 1.00 88.75 249 ILE A C 1
ATOM 1868 O O . ILE A 1 249 ? 8.340 -6.279 -14.684 1.00 88.75 249 ILE A O 1
ATOM 1872 N N . GLY A 1 250 ? 8.225 -4.660 -13.131 1.00 86.06 250 GLY A N 1
ATOM 1873 C CA . GLY A 1 250 ? 8.752 -5.465 -12.023 1.00 86.06 250 GLY A CA 1
ATOM 1874 C C . GLY A 1 250 ? 10.281 -5.608 -11.971 1.00 86.06 250 GLY A C 1
ATOM 1875 O O . GLY A 1 250 ? 10.789 -6.594 -11.417 1.00 86.06 250 GLY A O 1
ATOM 1876 N N . LEU A 1 251 ? 11.024 -4.652 -12.535 1.00 89.06 251 LEU A N 1
ATOM 1877 C CA . LEU A 1 251 ? 12.459 -4.496 -12.281 1.00 89.06 251 LEU A CA 1
ATOM 1878 C C . LEU A 1 251 ? 12.692 -3.795 -10.938 1.00 89.06 251 LEU A C 1
ATOM 1880 O O . LEU A 1 251 ? 11.933 -2.918 -10.525 1.00 89.06 251 LEU A O 1
ATOM 1884 N N . GLN A 1 252 ? 13.753 -4.192 -10.241 1.00 87.25 252 GLN A N 1
ATOM 1885 C CA . GLN A 1 252 ? 14.151 -3.583 -8.975 1.00 87.25 252 GLN A CA 1
ATOM 1886 C C . GLN A 1 252 ? 15.110 -2.408 -9.221 1.00 87.25 252 GLN A C 1
ATOM 1888 O O . GLN A 1 252 ? 15.911 -2.470 -10.151 1.00 87.25 252 GLN A O 1
ATOM 1893 N N . PRO A 1 253 ? 15.134 -1.374 -8.356 1.00 86.25 253 PRO A N 1
ATOM 1894 C CA . PRO A 1 253 ? 16.031 -0.227 -8.534 1.00 86.25 253 PRO A CA 1
ATOM 1895 C C . PRO A 1 253 ? 17.515 -0.601 -8.655 1.00 86.25 253 PRO A C 1
ATOM 1897 O O . PRO A 1 253 ? 18.235 -0.011 -9.447 1.00 86.25 253 PRO A O 1
ATOM 1900 N N . LYS A 1 254 ? 17.970 -1.626 -7.920 1.00 89.00 254 LYS A N 1
ATOM 1901 C CA . LYS A 1 254 ? 19.359 -2.120 -7.980 1.00 89.00 254 LYS A CA 1
ATOM 1902 C C . LYS A 1 254 ? 19.721 -2.831 -9.291 1.00 89.00 254 LYS A C 1
ATOM 1904 O O . LYS A 1 254 ? 20.885 -3.126 -9.521 1.00 89.00 254 LYS A O 1
ATOM 1909 N N . GLU A 1 255 ? 18.726 -3.168 -10.105 1.00 91.69 255 GLU A N 1
ATOM 1910 C CA . GLU A 1 255 ? 18.901 -3.885 -11.372 1.00 91.69 255 GLU A CA 1
ATOM 1911 C C . GLU A 1 255 ? 18.988 -2.931 -12.561 1.00 91.69 255 GLU A C 1
ATOM 1913 O O . GLU A 1 255 ? 19.154 -3.383 -13.694 1.00 91.69 255 GLU A O 1
ATOM 1918 N N . LEU A 1 256 ? 18.855 -1.628 -12.310 1.00 92.50 256 LEU A N 1
ATOM 1919 C CA . LEU A 1 256 ? 18.806 -0.595 -13.322 1.00 92.50 256 LEU A CA 1
ATOM 1920 C C . LEU A 1 256 ? 19.942 0.402 -13.099 1.00 92.50 256 LEU A C 1
ATOM 1922 O O . LEU A 1 256 ? 20.065 1.001 -12.035 1.00 92.50 256 LEU A O 1
ATOM 1926 N N . GLU A 1 257 ? 20.747 0.613 -14.130 1.00 92.06 257 GLU A N 1
ATOM 1927 C CA . GLU A 1 257 ? 21.775 1.649 -14.156 1.00 92.06 257 GLU A CA 1
ATOM 1928 C C . GLU A 1 257 ? 21.355 2.714 -15.171 1.00 92.06 257 GLU A C 1
ATOM 1930 O O . GLU A 1 257 ? 21.349 2.473 -16.380 1.00 92.06 257 GLU A O 1
ATOM 1935 N N . LEU A 1 258 ? 20.937 3.880 -14.684 1.00 90.06 258 LEU A N 1
ATOM 1936 C CA . LEU A 1 258 ? 20.334 4.933 -15.503 1.00 90.06 258 LEU A CA 1
ATOM 1937 C C . LEU A 1 258 ? 21.385 5.797 -16.209 1.00 90.06 258 LEU A C 1
ATOM 1939 O O . LEU A 1 258 ? 22.375 6.215 -15.617 1.00 90.06 258 LEU A O 1
ATOM 1943 N N . TYR A 1 259 ? 21.101 6.145 -17.463 1.00 87.50 259 TYR A N 1
ATOM 1944 C CA . TYR A 1 259 ? 21.880 7.054 -18.306 1.00 87.50 259 TYR A CA 1
ATOM 1945 C C . TYR A 1 259 ? 20.963 8.181 -18.798 1.00 87.50 259 TYR A C 1
ATOM 1947 O O . TYR A 1 259 ? 20.541 8.218 -19.955 1.00 87.50 259 TYR A O 1
ATOM 1955 N N . GLY A 1 260 ? 20.615 9.091 -17.888 1.00 86.81 260 GLY A N 1
ATOM 1956 C CA . GLY A 1 260 ? 19.546 10.068 -18.103 1.00 86.81 260 GLY A CA 1
ATOM 1957 C C . GLY A 1 260 ? 18.159 9.462 -17.865 1.00 86.81 260 GLY A C 1
ATOM 1958 O O . GLY A 1 260 ? 18.024 8.427 -17.221 1.00 86.81 260 GLY A O 1
ATOM 1959 N N . GLN A 1 261 ? 17.106 10.118 -18.363 1.00 87.00 261 GLN A N 1
ATOM 1960 C CA . GLN A 1 261 ? 15.721 9.713 -18.064 1.00 87.00 261 GLN A CA 1
ATOM 1961 C C . GLN A 1 261 ? 15.170 8.622 -18.995 1.00 87.00 261 GLN A C 1
ATOM 1963 O O . GLN A 1 261 ? 14.213 7.941 -18.629 1.00 87.00 261 GLN A O 1
ATOM 1968 N N . ALA A 1 262 ? 15.751 8.468 -20.190 1.00 88.44 262 ALA A N 1
ATOM 1969 C CA . ALA A 1 262 ? 15.218 7.625 -21.263 1.00 88.44 262 ALA A CA 1
ATOM 1970 C C . ALA A 1 262 ? 16.121 6.440 -21.651 1.00 88.44 262 ALA A C 1
ATOM 1972 O O . ALA A 1 262 ? 15.751 5.657 -22.525 1.00 88.44 262 ALA A O 1
ATOM 1973 N N . LYS A 1 263 ? 17.294 6.282 -21.016 1.00 88.75 263 LYS A N 1
ATOM 1974 C CA . LYS A 1 263 ? 18.230 5.174 -21.272 1.00 88.75 263 LYS A CA 1
ATOM 1975 C C . LYS A 1 263 ? 18.702 4.542 -19.970 1.00 88.75 263 LYS A C 1
ATOM 1977 O O . LYS A 1 263 ? 18.917 5.240 -18.983 1.00 88.75 263 LYS A O 1
ATOM 1982 N N . ALA A 1 264 ? 18.879 3.227 -19.980 1.00 89.75 264 ALA A N 1
ATOM 1983 C CA . ALA A 1 264 ? 19.409 2.481 -18.849 1.00 89.75 264 ALA A CA 1
ATOM 1984 C C . ALA A 1 264 ? 20.089 1.189 -19.311 1.00 89.75 264 ALA A C 1
ATOM 1986 O O . ALA A 1 264 ? 19.728 0.637 -20.354 1.00 89.75 264 ALA A O 1
ATOM 1987 N N . LYS A 1 265 ? 21.036 0.689 -18.517 1.00 90.62 265 LYS A N 1
ATOM 1988 C CA . LYS A 1 265 ? 21.500 -0.700 -18.571 1.00 90.62 265 LYS A CA 1
ATOM 1989 C C . LYS A 1 265 ? 20.708 -1.521 -17.550 1.00 90.62 265 LYS A C 1
ATOM 1991 O O . LYS A 1 265 ? 20.342 -1.017 -16.490 1.00 90.62 265 LYS A O 1
ATOM 1996 N N . VAL A 1 266 ? 20.435 -2.777 -17.890 1.00 92.50 266 VAL A N 1
ATOM 1997 C CA . VAL A 1 266 ? 19.743 -3.734 -17.017 1.00 92.50 266 VAL A CA 1
ATOM 1998 C C . VAL A 1 266 ? 20.751 -4.794 -16.580 1.00 92.50 266 VAL A C 1
ATOM 2000 O O . VAL A 1 266 ? 21.440 -5.360 -17.431 1.00 92.50 266 VAL A O 1
ATOM 2003 N N . SER A 1 267 ? 20.854 -5.049 -15.274 1.00 94.06 267 SER A N 1
ATOM 2004 C CA . SER A 1 267 ? 21.749 -6.079 -14.730 1.00 94.06 267 SER A CA 1
ATOM 2005 C C . SER A 1 267 ? 21.328 -7.478 -15.189 1.00 94.06 267 SER A C 1
ATOM 2007 O O . SER A 1 267 ? 20.140 -7.805 -15.240 1.00 94.06 267 SER A O 1
ATOM 2009 N N . LEU A 1 268 ? 22.309 -8.343 -15.459 1.00 92.75 268 LEU A N 1
ATOM 2010 C CA . LEU A 1 268 ? 22.068 -9.759 -15.756 1.00 92.75 268 LEU A CA 1
ATOM 2011 C C . LEU A 1 268 ? 21.554 -10.540 -14.536 1.00 92.75 268 LEU A C 1
ATOM 2013 O O . LEU A 1 268 ? 20.967 -11.608 -14.707 1.00 92.75 268 LEU A O 1
ATOM 2017 N N . ASP A 1 269 ? 21.683 -9.987 -13.327 1.00 92.69 269 ASP A N 1
ATOM 2018 C CA . ASP A 1 269 ? 21.119 -10.566 -12.099 1.00 92.69 269 ASP A CA 1
ATOM 2019 C C . ASP A 1 269 ? 19.595 -10.734 -12.188 1.00 92.69 269 ASP A C 1
ATOM 2021 O O . ASP A 1 269 ? 19.024 -11.612 -11.540 1.00 92.69 269 ASP A O 1
ATOM 2025 N N . VAL A 1 270 ? 18.930 -9.942 -13.040 1.00 91.00 270 VAL A N 1
ATOM 2026 C CA . VAL A 1 270 ? 17.499 -10.089 -13.334 1.00 91.00 270 VAL A CA 1
ATOM 2027 C C . VAL A 1 270 ? 17.196 -11.494 -13.847 1.00 91.00 270 VAL A C 1
ATOM 2029 O O . VAL A 1 270 ? 16.224 -12.103 -13.407 1.00 91.00 270 VAL A O 1
ATOM 2032 N N . ALA A 1 271 ? 18.027 -12.036 -14.742 1.00 89.38 271 ALA A N 1
ATOM 2033 C CA . ALA A 1 271 ? 17.824 -13.374 -15.292 1.00 89.38 271 ALA A CA 1
ATOM 2034 C C . ALA A 1 271 ? 17.957 -14.451 -14.206 1.00 89.38 271 ALA A C 1
ATOM 2036 O O . ALA A 1 271 ? 17.169 -15.390 -14.177 1.00 89.38 271 ALA A O 1
ATOM 2037 N N . GLN A 1 272 ? 18.895 -14.279 -13.269 1.00 89.31 272 GLN A N 1
ATOM 2038 C CA . GLN A 1 272 ? 19.065 -15.194 -12.136 1.00 89.31 272 GLN A CA 1
ATOM 2039 C C . GLN A 1 272 ? 17.874 -15.123 -11.175 1.00 89.31 272 GLN A C 1
ATOM 2041 O O . GLN A 1 272 ? 17.330 -16.150 -10.782 1.00 89.31 272 GLN A O 1
ATOM 2046 N N . ARG A 1 273 ? 17.412 -13.912 -10.837 1.00 88.25 273 ARG A N 1
ATOM 2047 C CA . ARG A 1 273 ? 16.240 -13.710 -9.971 1.00 88.25 273 ARG A CA 1
ATOM 2048 C C . ARG A 1 273 ? 14.960 -14.279 -10.582 1.00 88.25 273 ARG A C 1
ATOM 2050 O O . ARG A 1 273 ? 14.048 -14.667 -9.855 1.00 88.25 273 ARG A O 1
ATOM 2057 N N . LEU A 1 274 ? 14.861 -14.261 -11.906 1.00 86.56 274 LEU A N 1
ATOM 2058 C CA . LEU A 1 274 ? 13.698 -14.729 -12.651 1.00 86.56 274 LEU A CA 1
ATOM 2059 C C . LEU A 1 274 ? 13.862 -16.157 -13.190 1.00 86.56 274 LEU A C 1
ATOM 2061 O O . LEU A 1 274 ? 13.040 -16.563 -14.004 1.00 86.56 274 LEU A O 1
ATOM 2065 N N . ALA A 1 275 ? 14.861 -16.919 -12.730 1.00 87.44 275 ALA A N 1
ATOM 2066 C CA . ALA A 1 275 ? 15.169 -18.256 -13.246 1.00 87.44 275 ALA A CA 1
ATOM 2067 C C . ALA A 1 275 ? 14.000 -19.251 -13.129 1.00 87.44 275 ALA A C 1
ATOM 2069 O O . ALA A 1 275 ? 13.828 -20.098 -13.998 1.00 87.44 275 ALA A O 1
ATOM 2070 N N . ASP A 1 276 ? 13.157 -19.112 -12.102 1.00 85.25 276 ASP A N 1
ATOM 2071 C CA . ASP A 1 276 ? 11.979 -19.969 -11.903 1.00 85.25 276 ASP A CA 1
ATOM 2072 C C . ASP A 1 276 ? 10.781 -19.582 -12.795 1.00 85.25 276 ASP A C 1
ATOM 2074 O O . ASP A 1 276 ? 9.697 -20.162 -12.681 1.00 85.25 276 ASP A O 1
ATOM 2078 N N . ARG A 1 277 ? 10.919 -18.565 -13.659 1.00 82.12 277 ARG A N 1
ATOM 2079 C CA . ARG A 1 277 ? 9.840 -18.123 -14.551 1.00 82.12 277 ARG A CA 1
ATOM 2080 C C . ARG A 1 277 ? 9.864 -18.850 -15.886 1.00 82.12 277 ARG A C 1
ATOM 2082 O O . ARG A 1 277 ? 10.935 -19.108 -16.422 1.00 82.12 277 ARG A O 1
ATOM 2089 N N . PRO A 1 278 ? 8.684 -19.103 -16.479 1.00 84.44 278 PRO A N 1
ATOM 2090 C CA . PRO A 1 278 ? 8.625 -19.602 -17.840 1.00 84.44 278 PRO A CA 1
ATOM 2091 C C . PRO A 1 278 ? 9.182 -18.561 -18.816 1.00 84.44 278 PRO A C 1
ATOM 2093 O O . PRO A 1 278 ? 8.887 -17.366 -18.704 1.00 84.44 278 PRO A O 1
ATOM 2096 N N . ASP A 1 279 ? 9.925 -19.038 -19.810 1.00 85.88 279 ASP A N 1
ATOM 2097 C CA . ASP A 1 279 ? 10.424 -18.198 -20.891 1.00 85.88 279 ASP A CA 1
ATOM 2098 C C . ASP A 1 279 ? 9.283 -17.552 -21.687 1.00 85.88 279 ASP A C 1
ATOM 2100 O O . ASP A 1 279 ? 8.219 -18.135 -21.937 1.00 85.88 279 ASP A O 1
ATOM 2104 N N . GLY A 1 280 ? 9.536 -16.323 -22.137 1.00 87.06 280 GLY A N 1
ATOM 2105 C CA . GLY A 1 280 ? 8.658 -15.621 -23.064 1.00 87.06 280 GLY A CA 1
ATOM 2106 C C . GLY A 1 280 ? 8.654 -16.256 -24.457 1.00 87.06 280 GLY A C 1
ATOM 2107 O O . GLY A 1 280 ? 9.541 -17.018 -24.840 1.00 87.06 280 GLY A O 1
ATOM 2108 N N . LYS A 1 281 ? 7.653 -15.909 -25.269 1.00 90.50 281 LYS A N 1
ATOM 2109 C CA . LYS A 1 281 ? 7.651 -16.277 -26.690 1.00 90.50 281 LYS A CA 1
ATOM 2110 C C . LYS A 1 281 ? 8.584 -15.349 -27.464 1.00 90.50 281 LYS A C 1
ATOM 2112 O O . LYS A 1 281 ? 8.485 -14.130 -27.347 1.00 90.50 281 LYS A O 1
ATOM 2117 N N . TYR A 1 282 ? 9.457 -15.928 -28.284 1.00 92.62 282 TYR A N 1
ATOM 2118 C CA . TYR A 1 282 ? 10.336 -15.176 -29.173 1.00 92.62 282 TYR A CA 1
ATOM 2119 C C . TYR A 1 282 ? 9.672 -15.002 -30.542 1.00 92.62 282 TYR A C 1
ATOM 2121 O O . TYR A 1 282 ? 9.428 -15.978 -31.249 1.00 92.62 282 TYR A O 1
ATOM 2129 N N . VAL A 1 283 ? 9.356 -13.756 -30.904 1.00 90.69 283 VAL A N 1
ATOM 2130 C CA . VAL A 1 283 ? 8.750 -13.409 -32.197 1.00 90.69 283 VAL A CA 1
ATOM 2131 C C . VAL A 1 283 ? 9.794 -12.711 -33.058 1.00 90.69 283 VAL A C 1
ATOM 2133 O O . VAL A 1 283 ? 10.293 -11.645 -32.697 1.00 90.69 283 VAL A O 1
ATOM 2136 N N . VAL A 1 284 ? 10.117 -13.302 -34.208 1.00 90.69 284 VAL A N 1
ATOM 2137 C CA . VAL A 1 284 ? 11.120 -12.764 -35.135 1.00 90.69 284 VAL A CA 1
ATOM 2138 C C . VAL A 1 284 ? 10.433 -12.049 -36.288 1.00 90.69 284 VAL A C 1
ATOM 2140 O O . VAL A 1 284 ? 9.711 -12.664 -37.068 1.00 90.69 284 VAL A O 1
ATOM 2143 N N . VAL A 1 285 ? 10.709 -10.753 -36.436 1.00 86.75 285 VAL A N 1
ATOM 2144 C CA . VAL A 1 285 ? 10.295 -9.977 -37.612 1.00 86.75 285 VAL A CA 1
ATOM 2145 C C . VAL A 1 285 ? 11.373 -10.106 -38.688 1.00 86.75 285 VAL A C 1
ATOM 2147 O O . VAL A 1 285 ? 12.397 -9.417 -38.669 1.00 86.75 285 VAL A O 1
ATOM 2150 N N . THR A 1 286 ? 11.161 -11.024 -39.627 1.00 83.12 286 THR A N 1
ATOM 2151 C CA . THR A 1 286 ? 12.051 -11.243 -40.774 1.00 83.12 286 THR A CA 1
ATOM 2152 C C . THR A 1 286 ? 11.571 -10.475 -42.000 1.00 83.12 286 THR A C 1
ATOM 2154 O O . THR A 1 286 ? 10.376 -10.458 -42.251 1.00 83.12 286 THR A O 1
ATOM 2157 N N . GLY A 1 287 ? 12.504 -9.940 -42.800 1.00 67.88 287 GLY A N 1
ATOM 2158 C CA . GLY A 1 287 ? 12.270 -9.550 -44.200 1.00 67.88 287 GLY A CA 1
ATOM 2159 C C . GLY A 1 287 ? 11.223 -8.456 -44.446 1.00 67.88 287 GLY A C 1
ATOM 2160 O O . GLY A 1 287 ? 10.029 -8.691 -44.366 1.00 67.88 287 GLY A O 1
ATOM 2161 N N . ILE A 1 288 ? 11.674 -7.274 -44.871 1.00 61.84 288 ILE A N 1
ATOM 2162 C CA . ILE A 1 288 ? 10.808 -6.280 -45.522 1.00 61.84 288 ILE A CA 1
ATOM 2163 C C . ILE A 1 288 ? 11.596 -5.759 -46.714 1.00 61.84 288 ILE A C 1
ATOM 2165 O O . ILE A 1 288 ? 12.768 -5.394 -46.549 1.00 61.84 288 ILE A O 1
ATOM 2169 N N . THR A 1 289 ? 10.993 -5.778 -47.902 1.00 60.25 289 THR A N 1
ATOM 2170 C CA . THR A 1 289 ? 11.541 -5.102 -49.082 1.00 60.25 289 THR A CA 1
ATOM 2171 C C . THR A 1 289 ? 11.793 -3.646 -48.695 1.00 60.25 289 THR A C 1
ATOM 2173 O O . THR A 1 289 ? 10.854 -3.004 -48.226 1.00 60.25 289 THR A O 1
ATOM 2176 N N . PRO A 1 290 ? 13.030 -3.122 -48.799 1.00 54.88 290 PRO A N 1
ATOM 2177 C CA . PRO A 1 290 ? 13.312 -1.746 -48.416 1.00 54.88 290 PRO A CA 1
ATOM 2178 C C . PRO A 1 290 ? 12.374 -0.804 -49.168 1.00 54.88 290 PRO A C 1
ATOM 2180 O O . PRO A 1 290 ? 12.403 -0.762 -50.397 1.00 54.88 290 PRO A O 1
ATOM 2183 N N . THR A 1 291 ? 11.526 -0.081 -48.445 1.00 57.97 291 THR A N 1
ATOM 2184 C CA . THR A 1 291 ? 10.698 0.957 -49.052 1.00 57.97 291 THR A CA 1
ATOM 2185 C C . THR A 1 291 ? 11.496 2.264 -49.102 1.00 57.97 291 THR A C 1
ATOM 2187 O O . THR A 1 291 ? 12.344 2.501 -48.233 1.00 57.97 291 THR A O 1
ATOM 2190 N N . PRO A 1 292 ? 11.241 3.144 -50.088 1.00 51.22 292 PRO A N 1
ATOM 2191 C CA . PRO A 1 292 ? 11.893 4.454 -50.170 1.00 51.22 292 PRO A CA 1
ATOM 2192 C C . PRO A 1 292 ? 11.692 5.325 -48.919 1.00 51.22 292 PRO A C 1
ATOM 2194 O O . PRO A 1 292 ? 12.513 6.191 -48.640 1.00 51.22 292 PRO A O 1
ATOM 2197 N N . LEU A 1 293 ? 10.620 5.076 -48.157 1.00 54.81 293 LEU A N 1
ATOM 2198 C CA . LEU A 1 293 ? 10.234 5.831 -46.962 1.00 54.81 293 LEU A CA 1
ATOM 2199 C C . LEU A 1 293 ? 10.842 5.283 -45.659 1.00 54.81 293 LEU A C 1
ATOM 2201 O O . LEU A 1 293 ? 10.530 5.779 -44.585 1.00 54.81 293 LEU A O 1
ATOM 2205 N N . GLY A 1 294 ? 11.702 4.259 -45.720 1.00 54.91 294 GLY A N 1
ATOM 2206 C CA . GLY A 1 294 ? 12.347 3.706 -44.522 1.00 54.91 294 GLY A CA 1
ATOM 2207 C C . GLY A 1 294 ? 11.427 2.855 -43.637 1.00 54.91 294 GLY A C 1
ATOM 2208 O O . GLY A 1 294 ? 11.856 2.404 -42.574 1.00 54.91 294 GLY A O 1
ATOM 2209 N N . GLU A 1 295 ? 10.202 2.568 -44.091 1.00 64.06 295 GLU A N 1
ATOM 2210 C CA . GLU A 1 295 ? 9.265 1.633 -43.465 1.00 64.06 295 GLU A CA 1
ATOM 2211 C C . GLU A 1 295 ? 9.826 0.213 -43.600 1.00 64.06 295 GLU A C 1
ATOM 2213 O O . GLU A 1 295 ? 9.667 -0.479 -44.605 1.00 64.06 295 GLU A O 1
ATOM 2218 N N . GLY A 1 296 ? 10.602 -0.180 -42.597 1.00 74.38 296 GLY A N 1
ATOM 2219 C CA . GLY A 1 296 ? 11.368 -1.413 -42.601 1.00 74.38 296 GLY A CA 1
ATOM 2220 C C . GLY A 1 296 ? 11.165 -2.215 -41.326 1.00 74.38 296 GLY A C 1
ATOM 2221 O O . GLY A 1 296 ? 10.249 -1.987 -40.541 1.00 74.38 296 GLY A O 1
ATOM 2222 N N . LYS A 1 297 ? 12.061 -3.186 -41.123 1.00 82.44 297 LYS A N 1
ATOM 2223 C CA . LYS A 1 297 ? 12.002 -4.145 -40.007 1.00 82.44 297 LYS A CA 1
ATOM 2224 C C . LYS A 1 297 ? 11.781 -3.468 -38.652 1.00 82.44 297 LYS A C 1
ATOM 2226 O O . LYS A 1 297 ? 10.936 -3.919 -37.894 1.00 82.44 297 LYS A O 1
ATOM 2231 N N . SER A 1 298 ? 12.500 -2.378 -38.369 1.00 84.19 298 SER A N 1
ATOM 2232 C CA . SER A 1 298 ? 12.363 -1.645 -37.104 1.00 84.19 298 SER A CA 1
ATOM 2233 C C . SER A 1 298 ? 10.951 -1.094 -36.903 1.00 84.19 298 SER A C 1
ATOM 2235 O O . SER A 1 298 ? 10.381 -1.290 -35.835 1.00 84.19 298 SER A O 1
ATOM 2237 N N . THR A 1 299 ? 10.363 -0.467 -37.925 1.00 87.00 299 THR A N 1
ATOM 2238 C CA . THR A 1 299 ? 9.004 0.091 -37.867 1.00 87.00 299 THR A CA 1
ATOM 2239 C C . THR A 1 299 ? 7.978 -0.999 -37.571 1.00 87.00 299 THR A C 1
ATOM 2241 O O . THR A 1 299 ? 7.147 -0.837 -36.682 1.00 87.00 299 THR A O 1
ATOM 2244 N N . THR A 1 300 ? 8.077 -2.149 -38.245 1.00 88.50 300 THR A N 1
ATOM 2245 C CA . THR A 1 300 ? 7.183 -3.289 -37.999 1.00 88.50 300 THR A CA 1
ATOM 2246 C C . THR A 1 300 ? 7.382 -3.895 -36.616 1.00 88.50 300 THR A C 1
ATOM 2248 O O . THR A 1 300 ? 6.393 -4.165 -35.942 1.00 88.50 300 THR A O 1
ATOM 2251 N N . THR A 1 301 ? 8.625 -4.069 -36.154 1.00 91.50 301 THR A N 1
ATOM 2252 C CA . THR A 1 301 ? 8.901 -4.554 -34.792 1.00 91.50 301 THR A CA 1
ATOM 2253 C C . THR A 1 301 ? 8.257 -3.644 -33.752 1.00 91.50 301 THR A C 1
ATOM 2255 O O . THR A 1 301 ? 7.558 -4.127 -32.867 1.00 91.50 301 THR A O 1
ATOM 2258 N N . LEU A 1 302 ? 8.436 -2.328 -33.879 1.00 92.12 302 LEU A N 1
ATOM 2259 C CA . LEU A 1 302 ? 7.908 -1.362 -32.917 1.00 92.12 302 LEU A CA 1
ATOM 2260 C C . LEU A 1 302 ? 6.384 -1.275 -32.978 1.00 92.12 302 LEU A C 1
ATOM 2262 O O . LEU A 1 302 ? 5.746 -1.328 -31.931 1.00 92.12 302 LEU A O 1
ATOM 2266 N N . GLY A 1 303 ? 5.796 -1.224 -34.175 1.00 92.31 303 GLY A N 1
ATOM 2267 C CA . GLY A 1 303 ? 4.343 -1.233 -34.354 1.00 92.31 303 GLY A CA 1
ATOM 2268 C C . GLY A 1 303 ? 3.693 -2.509 -33.814 1.00 92.31 303 GLY A C 1
ATOM 2269 O O . GLY A 1 303 ? 2.674 -2.446 -33.128 1.00 92.31 303 GLY A O 1
ATOM 2270 N N . MET A 1 304 ? 4.315 -3.671 -34.035 1.00 92.94 304 MET A N 1
ATOM 2271 C CA . MET A 1 304 ? 3.851 -4.945 -33.485 1.00 92.94 304 MET A CA 1
ATOM 2272 C C . MET A 1 304 ? 3.943 -4.965 -31.955 1.00 92.94 304 MET A C 1
ATOM 2274 O O . MET A 1 304 ? 2.981 -5.352 -31.293 1.00 92.94 304 MET A O 1
ATOM 2278 N N . THR A 1 305 ? 5.056 -4.512 -31.370 1.00 94.75 305 THR A N 1
ATOM 2279 C CA . THR A 1 305 ? 5.185 -4.399 -29.910 1.00 94.75 305 THR A CA 1
ATOM 2280 C C . THR A 1 305 ? 4.164 -3.416 -29.333 1.00 94.75 305 THR A C 1
ATOM 2282 O O . THR A 1 305 ? 3.546 -3.727 -28.320 1.00 94.75 305 THR A O 1
ATOM 2285 N N . GLN A 1 306 ? 3.923 -2.272 -29.982 1.00 93.62 306 GLN A N 1
ATOM 2286 C CA . GLN A 1 306 ? 2.882 -1.316 -29.586 1.00 93.62 306 GLN A CA 1
ATOM 2287 C C . GLN A 1 306 ? 1.484 -1.954 -29.637 1.00 93.62 306 GLN A C 1
ATOM 2289 O O . GLN A 1 306 ? 0.711 -1.789 -28.697 1.00 93.62 306 GLN A O 1
ATOM 2294 N N . ALA A 1 307 ? 1.165 -2.726 -30.679 1.00 93.69 307 ALA A N 1
ATOM 2295 C CA . ALA A 1 307 ? -0.103 -3.448 -30.785 1.00 93.69 307 ALA A CA 1
ATOM 2296 C C . ALA A 1 307 ? -0.274 -4.483 -29.660 1.00 93.69 307 ALA A C 1
ATOM 2298 O O . ALA A 1 307 ? -1.290 -4.482 -28.964 1.00 93.69 307 ALA A O 1
ATOM 2299 N N . LEU A 1 308 ? 0.735 -5.327 -29.432 1.00 93.56 308 LEU A N 1
ATOM 2300 C CA . LEU A 1 308 ? 0.703 -6.339 -28.375 1.00 93.56 308 LEU A CA 1
ATOM 2301 C C . LEU A 1 308 ? 0.600 -5.699 -26.984 1.00 93.56 308 LEU A C 1
ATOM 2303 O O . LEU A 1 308 ? -0.244 -6.102 -26.189 1.00 93.56 308 LEU A O 1
ATOM 2307 N N . ALA A 1 309 ? 1.414 -4.685 -26.698 1.00 92.94 309 ALA A N 1
ATOM 2308 C CA . ALA A 1 309 ? 1.494 -4.077 -25.377 1.00 92.94 309 ALA A CA 1
ATOM 2309 C C . ALA A 1 309 ? 0.406 -3.017 -25.148 1.00 92.94 309 ALA A C 1
ATOM 2311 O O . ALA A 1 309 ? -0.447 -3.179 -24.282 1.00 92.94 309 ALA A O 1
ATOM 2312 N N . ALA A 1 310 ? 0.373 -1.942 -25.931 1.00 91.00 310 ALA A N 1
ATOM 2313 C CA . ALA A 1 310 ? -0.511 -0.809 -25.657 1.00 91.00 310 ALA A CA 1
ATOM 2314 C C . ALA A 1 310 ? -1.986 -1.073 -26.005 1.00 91.00 310 ALA A C 1
ATOM 2316 O O . ALA A 1 310 ? -2.859 -0.474 -25.379 1.00 91.00 310 ALA A O 1
ATOM 2317 N N . HIS A 1 311 ? -2.273 -1.957 -26.970 1.00 90.56 311 HIS A N 1
ATOM 2318 C CA . HIS A 1 311 ? -3.645 -2.220 -27.430 1.00 90.56 311 HIS A CA 1
ATOM 2319 C C . HIS A 1 311 ? -4.218 -3.552 -26.936 1.00 90.56 311 HIS A C 1
ATOM 2321 O O . HIS A 1 311 ? -5.383 -3.608 -26.551 1.00 90.56 311 HIS A O 1
ATOM 2327 N N . LEU A 1 312 ? -3.420 -4.624 -26.928 1.00 90.50 312 LEU A N 1
ATOM 2328 C CA . LEU A 1 312 ? -3.850 -5.936 -26.425 1.00 90.50 312 LEU A CA 1
ATOM 2329 C C . LEU A 1 312 ? -3.462 -6.167 -24.960 1.00 90.50 312 LEU A C 1
ATOM 2331 O O . LEU A 1 312 ? -3.942 -7.113 -24.327 1.00 90.50 312 LEU A O 1
ATOM 2335 N N . HIS A 1 313 ? -2.634 -5.284 -24.395 1.00 88.12 313 HIS A N 1
ATOM 2336 C CA . HIS A 1 313 ? -2.176 -5.363 -23.015 1.00 88.12 313 HIS A CA 1
ATOM 2337 C C . HIS A 1 313 ? -1.520 -6.722 -22.709 1.00 88.12 313 HIS A C 1
ATOM 2339 O O . HIS A 1 313 ? -1.822 -7.368 -21.705 1.00 88.12 313 HIS A O 1
ATOM 2345 N N . LEU A 1 314 ? -0.657 -7.180 -23.613 1.00 89.94 314 LEU A N 1
ATOM 2346 C CA . LEU A 1 314 ? 0.218 -8.335 -23.442 1.00 89.94 314 LEU A CA 1
ATOM 2347 C C . LEU A 1 314 ? 1.626 -7.862 -23.070 1.00 89.94 314 LEU A C 1
ATOM 2349 O O . LEU A 1 314 ? 2.089 -6.824 -23.539 1.00 89.94 314 LEU A O 1
ATOM 2353 N N . ASN A 1 315 ? 2.329 -8.644 -22.255 1.00 91.31 315 ASN A N 1
ATOM 2354 C CA . ASN A 1 315 ? 3.711 -8.343 -21.888 1.00 91.31 315 ASN A CA 1
ATOM 2355 C C . ASN A 1 315 ? 4.606 -8.539 -23.118 1.00 91.31 315 ASN A C 1
ATOM 2357 O O . ASN A 1 315 ? 4.763 -9.664 -23.592 1.00 91.31 315 ASN A O 1
ATOM 2361 N N . ALA A 1 316 ? 5.176 -7.457 -23.647 1.00 93.06 316 ALA A N 1
ATOM 2362 C CA . ALA A 1 316 ? 6.034 -7.504 -24.825 1.00 93.06 316 ALA A CA 1
ATOM 2363 C C . ALA A 1 316 ? 7.154 -6.458 -24.758 1.00 93.06 316 ALA A C 1
ATOM 2365 O O . ALA A 1 316 ? 6.915 -5.301 -24.418 1.00 93.06 316 ALA A O 1
ATOM 2366 N N . PHE A 1 317 ? 8.361 -6.862 -25.159 1.00 92.56 317 PHE A N 1
ATOM 2367 C CA . PHE A 1 317 ? 9.487 -5.966 -25.422 1.00 92.56 317 PHE A CA 1
ATOM 2368 C C . PHE A 1 317 ? 9.861 -5.991 -26.900 1.00 92.56 317 PHE A C 1
ATOM 2370 O O . PHE A 1 317 ? 9.828 -7.039 -27.546 1.00 92.56 317 PHE A O 1
ATOM 2377 N N . ALA A 1 318 ? 10.258 -4.832 -27.421 1.00 93.12 318 ALA A N 1
ATOM 2378 C CA . ALA A 1 318 ? 10.915 -4.735 -28.714 1.00 93.12 318 ALA A CA 1
ATOM 2379 C C . ALA A 1 318 ? 12.425 -4.906 -28.516 1.00 93.12 318 ALA A C 1
ATOM 2381 O O . ALA A 1 318 ? 13.085 -4.039 -27.946 1.00 93.12 318 ALA A O 1
ATOM 2382 N N . CYS A 1 319 ? 12.982 -6.004 -29.019 1.00 90.44 319 CYS A N 1
ATOM 2383 C CA . CYS A 1 319 ? 14.426 -6.214 -29.046 1.00 90.44 319 CYS A CA 1
ATOM 2384 C C . CYS A 1 319 ? 14.975 -5.735 -30.393 1.00 90.44 319 CYS A C 1
ATOM 2386 O O . CYS A 1 319 ? 14.872 -6.434 -31.401 1.00 90.44 319 CYS A O 1
ATOM 2388 N N . VAL A 1 320 ? 15.546 -4.530 -30.418 1.00 85.00 320 VAL A N 1
ATOM 2389 C CA . VAL A 1 320 ? 16.145 -3.937 -31.621 1.00 85.00 320 VAL A CA 1
ATOM 2390 C C . VAL A 1 320 ? 17.639 -3.713 -31.430 1.00 85.00 320 VAL A C 1
ATOM 2392 O O . VAL A 1 320 ? 18.104 -3.351 -30.351 1.00 85.00 320 VAL A O 1
ATOM 2395 N N . ARG A 1 321 ? 18.411 -3.928 -32.497 1.00 78.19 321 ARG A N 1
ATOM 2396 C CA . ARG A 1 321 ? 19.843 -3.624 -32.492 1.00 78.19 321 ARG A CA 1
ATOM 2397 C C . ARG A 1 321 ? 20.049 -2.117 -32.596 1.00 78.19 321 ARG A C 1
ATOM 2399 O O . ARG A 1 321 ? 19.361 -1.453 -33.369 1.00 78.19 321 ARG A O 1
ATOM 2406 N N . GLN A 1 322 ? 21.059 -1.612 -31.895 1.00 73.50 322 GLN A N 1
ATOM 2407 C CA . GLN A 1 322 ? 21.515 -0.236 -32.049 1.00 73.50 322 GLN A CA 1
ATOM 2408 C C . GLN A 1 322 ? 21.846 0.088 -33.529 1.00 73.50 322 GLN A C 1
ATOM 2410 O O . GLN A 1 322 ? 22.465 -0.742 -34.216 1.00 73.50 322 GLN A O 1
ATOM 2415 N N . PRO A 1 323 ? 21.449 1.271 -34.038 1.00 72.31 323 PRO A N 1
ATOM 2416 C CA . PRO A 1 323 ? 21.807 1.739 -35.375 1.00 72.31 323 PRO A CA 1
ATOM 2417 C C . PRO A 1 323 ? 23.325 1.880 -35.536 1.00 72.31 323 PRO A C 1
ATOM 2419 O O . PRO A 1 323 ? 24.036 2.255 -34.604 1.00 72.31 323 PRO A O 1
ATOM 2422 N N . SER A 1 324 ? 23.826 1.602 -36.743 1.00 64.25 324 SER A N 1
ATOM 2423 C CA . SER A 1 324 ? 25.187 1.989 -37.131 1.00 64.25 324 SER A CA 1
ATOM 2424 C C . SER A 1 324 ? 25.242 3.481 -37.490 1.00 64.25 324 SER A C 1
ATOM 2426 O O . SER A 1 324 ? 24.206 4.096 -37.724 1.00 64.25 324 SER A O 1
ATOM 2428 N N . GLN A 1 325 ? 26.447 4.062 -37.566 1.00 57.34 325 GLN A N 1
ATOM 2429 C CA . GLN A 1 325 ? 26.631 5.486 -37.898 1.00 57.34 325 GLN A CA 1
ATOM 2430 C C . GLN A 1 325 ? 26.370 5.827 -39.374 1.00 57.34 325 GLN A C 1
ATOM 2432 O O . GLN A 1 325 ? 25.972 6.944 -39.680 1.00 57.34 325 GLN A O 1
ATOM 2437 N N . GLY A 1 326 ? 26.572 4.880 -40.299 1.00 56.44 326 GLY A N 1
ATOM 2438 C CA . GLY A 1 326 ? 26.346 5.098 -41.739 1.00 56.44 326 GLY A CA 1
ATOM 2439 C C . GLY A 1 326 ? 24.940 5.625 -42.102 1.00 56.44 326 GLY A C 1
ATOM 2440 O O . GLY A 1 326 ? 24.838 6.535 -42.919 1.00 56.44 326 GLY A O 1
ATOM 2441 N N . PRO A 1 327 ? 23.857 5.107 -41.490 1.00 53.47 327 PRO A N 1
ATOM 2442 C CA . PRO A 1 327 ? 22.511 5.677 -41.581 1.00 53.47 327 PRO A CA 1
ATOM 2443 C C . PRO A 1 327 ? 22.398 7.155 -41.181 1.00 53.47 327 PRO A C 1
ATOM 2445 O O . PRO A 1 327 ? 21.715 7.926 -41.846 1.00 53.47 327 PRO A O 1
ATOM 2448 N N . THR A 1 328 ? 23.100 7.583 -40.133 1.00 52.25 328 THR A N 1
ATOM 2449 C CA . THR A 1 328 ? 22.956 8.925 -39.545 1.00 52.25 328 THR A CA 1
ATOM 2450 C C . THR A 1 328 ? 23.498 10.043 -40.451 1.00 52.25 328 THR A C 1
ATOM 2452 O O . THR A 1 328 ? 23.072 11.186 -40.325 1.00 52.25 328 THR A O 1
ATOM 2455 N N . PHE A 1 329 ? 24.373 9.719 -41.413 1.00 54.06 329 PHE A N 1
ATOM 2456 C CA . PHE A 1 329 ? 24.972 10.668 -42.366 1.00 54.06 329 PHE A CA 1
ATOM 2457 C C . PHE A 1 329 ? 24.349 10.614 -43.776 1.00 54.06 329 PHE A C 1
ATOM 2459 O O . PHE A 1 329 ? 25.017 10.882 -44.771 1.00 54.06 329 PHE A O 1
ATOM 2466 N N . GLY A 1 330 ? 23.058 10.275 -43.873 1.00 46.12 330 GLY A N 1
ATOM 2467 C CA . GLY A 1 330 ? 22.260 10.513 -45.084 1.00 46.12 330 GLY A CA 1
ATOM 2468 C C . GLY A 1 330 ? 22.198 9.370 -46.102 1.00 46.12 330 GLY A C 1
ATOM 2469 O O . GLY A 1 330 ? 21.637 9.557 -47.175 1.00 46.12 330 GLY A O 1
ATOM 2470 N N . ILE A 1 331 ? 22.725 8.181 -45.786 1.00 46.41 331 ILE A N 1
ATOM 2471 C CA . ILE A 1 331 ? 22.725 7.028 -46.714 1.00 46.41 331 ILE A CA 1
ATOM 2472 C C . ILE A 1 331 ? 21.576 6.040 -46.415 1.00 46.41 331 ILE A C 1
ATOM 2474 O O . ILE A 1 331 ? 21.229 5.208 -47.253 1.00 46.41 331 ILE A O 1
ATOM 2478 N N . LYS A 1 332 ? 20.942 6.106 -45.234 1.00 52.19 332 LYS A N 1
ATOM 2479 C CA . LYS A 1 332 ? 19.868 5.179 -44.830 1.00 52.19 332 LYS A CA 1
ATOM 2480 C C . LYS A 1 332 ? 19.001 5.796 -43.729 1.00 52.19 332 LYS A C 1
ATOM 2482 O O . LYS A 1 332 ? 19.557 6.368 -42.804 1.00 52.19 332 LYS A O 1
ATOM 2487 N N . GLY A 1 333 ? 17.673 5.649 -43.785 1.00 55.28 333 GLY A N 1
ATOM 2488 C CA . GLY A 1 333 ? 16.779 6.093 -42.701 1.00 55.28 333 GLY A CA 1
ATOM 2489 C C . GLY A 1 333 ? 17.229 5.550 -41.337 1.00 55.28 333 GLY A C 1
ATOM 2490 O O . GLY A 1 333 ? 17.704 4.411 -41.250 1.00 55.28 333 GLY A O 1
ATOM 2491 N N . GLY A 1 334 ? 17.151 6.377 -40.289 1.00 62.00 334 GLY A N 1
ATOM 2492 C CA . GLY A 1 334 ? 17.585 6.002 -38.939 1.00 62.00 334 GLY A CA 1
ATOM 2493 C C . GLY A 1 334 ? 16.922 4.696 -38.493 1.00 62.00 334 GLY A C 1
ATOM 2494 O O . GLY A 1 334 ? 15.745 4.471 -38.753 1.00 62.00 334 GLY A O 1
ATOM 2495 N N . ALA A 1 335 ? 17.650 3.798 -37.821 1.00 66.44 335 ALA A N 1
ATOM 2496 C CA . ALA A 1 335 ? 17.107 2.475 -37.468 1.00 66.44 335 ALA A CA 1
ATOM 2497 C C . ALA A 1 335 ? 16.116 2.506 -36.283 1.00 66.44 335 ALA A C 1
ATOM 2499 O O . ALA A 1 335 ? 15.863 1.467 -35.671 1.00 66.44 335 ALA A O 1
ATOM 2500 N N . ALA A 1 336 ? 15.571 3.683 -35.968 1.00 76.19 336 ALA A N 1
ATOM 2501 C CA . ALA A 1 336 ? 14.673 3.950 -34.854 1.00 76.19 336 ALA A CA 1
ATOM 2502 C C . ALA A 1 336 ? 13.201 3.618 -35.151 1.00 76.19 336 ALA A C 1
ATOM 2504 O O . ALA A 1 336 ? 12.403 3.654 -34.225 1.00 76.19 336 ALA A O 1
ATOM 2505 N N . GLY A 1 337 ? 12.837 3.281 -36.394 1.00 82.44 337 GLY A N 1
ATOM 2506 C CA . GLY A 1 337 ? 11.445 3.099 -36.828 1.00 82.44 337 GLY A CA 1
ATOM 2507 C C . GLY A 1 337 ? 10.979 4.243 -37.728 1.00 82.44 337 GLY A C 1
ATOM 2508 O O . GLY A 1 337 ? 11.819 4.943 -38.284 1.00 82.44 337 GLY A O 1
ATOM 2509 N N . GLY A 1 338 ? 9.663 4.415 -37.877 1.00 84.12 338 GLY A N 1
ATOM 2510 C CA . GLY A 1 338 ? 9.078 5.461 -38.722 1.00 84.12 338 GLY A CA 1
ATOM 2511 C C . GLY A 1 338 ? 7.639 5.802 -38.330 1.00 84.12 338 GLY A C 1
ATOM 2512 O O . GLY A 1 338 ? 6.932 4.988 -37.724 1.00 84.12 338 GLY A O 1
ATOM 2513 N N . GLY A 1 339 ? 7.207 7.020 -38.646 1.00 88.00 339 GLY A N 1
ATOM 2514 C CA . GLY A 1 339 ? 5.912 7.560 -38.250 1.00 88.00 339 GLY A CA 1
ATOM 2515 C C . GLY A 1 339 ? 5.716 7.510 -36.732 1.00 88.00 339 GLY A C 1
ATOM 2516 O O . GLY A 1 339 ? 6.587 7.888 -35.956 1.00 88.00 339 GLY A O 1
ATOM 2517 N N . TYR A 1 340 ? 4.569 7.004 -36.279 1.00 90.44 340 TYR A N 1
ATOM 2518 C CA . TYR A 1 340 ? 4.273 6.835 -34.847 1.00 90.44 340 TYR A CA 1
ATOM 2519 C C . TYR A 1 340 ? 4.790 5.509 -34.251 1.00 90.44 340 TYR A C 1
ATOM 2521 O O . TYR A 1 340 ? 4.654 5.271 -33.047 1.00 90.44 340 TYR A O 1
ATOM 2529 N N . SER A 1 341 ? 5.418 4.660 -35.070 1.00 91.19 341 SER A N 1
ATOM 2530 C CA . SER A 1 341 ? 6.015 3.383 -34.666 1.00 91.19 341 SER A CA 1
ATOM 2531 C C . SER A 1 341 ? 7.536 3.493 -34.663 1.00 91.19 341 SER A C 1
ATOM 2533 O O . SER A 1 341 ? 8.232 2.956 -35.528 1.00 91.19 341 SER A O 1
ATOM 2535 N N . GLN A 1 342 ? 8.044 4.229 -33.673 1.00 88.19 342 GLN A N 1
ATOM 2536 C CA . GLN A 1 342 ? 9.464 4.530 -33.512 1.00 88.19 342 GLN A CA 1
ATOM 2537 C C . GLN A 1 342 ? 9.909 4.556 -32.037 1.00 88.19 342 GLN A C 1
ATOM 2539 O O . GLN A 1 342 ? 9.086 4.672 -31.127 1.00 88.19 342 GLN A O 1
ATOM 2544 N N . VAL A 1 343 ? 11.218 4.442 -31.808 1.00 89.56 343 VAL A N 1
ATOM 2545 C CA . VAL A 1 343 ? 11.874 4.618 -30.504 1.00 89.56 343 VAL A CA 1
ATOM 2546 C C . VAL A 1 343 ? 12.089 6.107 -30.249 1.00 89.56 343 VAL A C 1
ATOM 2548 O O . VAL A 1 343 ? 12.588 6.818 -31.119 1.00 89.56 343 VAL A O 1
ATOM 2551 N N . ILE A 1 344 ? 11.769 6.564 -29.038 1.00 90.06 344 ILE A N 1
ATOM 2552 C CA . ILE A 1 344 ? 11.990 7.944 -28.596 1.00 90.06 344 ILE A CA 1
ATOM 2553 C C . ILE A 1 344 ? 12.867 7.980 -27.329 1.00 90.06 344 ILE A C 1
ATOM 2555 O O . ILE A 1 344 ? 12.707 7.104 -26.478 1.00 90.06 344 ILE A O 1
ATOM 2559 N N . PRO A 1 345 ? 13.740 8.989 -27.154 1.00 89.50 345 PRO A N 1
ATOM 2560 C CA . PRO A 1 345 ? 14.123 10.006 -28.135 1.00 89.50 345 PRO A CA 1
ATOM 2561 C C . PRO A 1 345 ? 14.943 9.413 -29.290 1.00 89.50 345 PRO A C 1
ATOM 2563 O O . PRO A 1 345 ? 15.977 8.775 -29.081 1.00 89.50 345 PRO A O 1
ATOM 2566 N N . MET A 1 346 ? 14.493 9.647 -30.523 1.00 84.50 346 MET A N 1
ATOM 2567 C CA . MET A 1 346 ? 15.108 9.092 -31.731 1.00 84.50 346 MET A CA 1
ATOM 2568 C C . MET A 1 346 ? 16.563 9.553 -31.900 1.00 84.50 346 MET A C 1
ATOM 2570 O O . MET A 1 346 ? 17.426 8.781 -32.317 1.00 84.50 346 MET A O 1
ATOM 2574 N N . GLU A 1 347 ? 16.842 10.814 -31.578 1.00 81.19 347 GLU A N 1
ATOM 2575 C CA . GLU A 1 347 ? 18.179 11.405 -31.664 1.00 81.19 347 GLU A CA 1
ATOM 2576 C C . GLU A 1 347 ? 19.174 10.718 -30.722 1.00 81.19 347 GLU A C 1
ATOM 2578 O O . GLU A 1 347 ? 20.261 10.347 -31.158 1.00 81.19 347 GLU A O 1
ATOM 2583 N N . GLU A 1 348 ? 18.779 10.426 -29.481 1.00 81.56 348 GLU A N 1
ATOM 2584 C CA . GLU A 1 348 ? 19.633 9.711 -28.528 1.00 81.56 348 GLU A CA 1
ATOM 2585 C C . GLU A 1 348 ? 19.873 8.252 -28.929 1.00 81.56 348 GLU A C 1
ATOM 2587 O O . GLU A 1 348 ? 20.984 7.742 -28.785 1.00 81.56 348 GLU A O 1
ATOM 2592 N N . PHE A 1 349 ? 18.851 7.572 -29.455 1.00 81.06 349 PHE A N 1
ATOM 2593 C CA . PHE A 1 349 ? 18.994 6.199 -29.938 1.00 81.06 349 PHE A CA 1
ATOM 2594 C C . PHE A 1 349 ? 19.951 6.116 -31.142 1.00 81.06 349 PHE A C 1
ATOM 2596 O O . PHE A 1 349 ? 20.788 5.211 -31.214 1.00 81.06 349 PHE A O 1
ATOM 2603 N N . ASN A 1 350 ? 19.871 7.086 -32.061 1.00 76.00 350 ASN A N 1
ATOM 2604 C CA . ASN A 1 350 ? 20.708 7.150 -33.264 1.00 76.00 350 ASN A CA 1
ATOM 2605 C C . ASN A 1 350 ? 22.139 7.656 -33.003 1.00 76.00 350 ASN A C 1
ATOM 2607 O O . ASN A 1 350 ? 23.057 7.236 -33.706 1.00 76.00 350 ASN A O 1
ATOM 2611 N N . LEU A 1 351 ? 22.348 8.516 -31.999 1.00 69.06 351 LEU A N 1
ATOM 2612 C CA . LEU A 1 351 ? 23.657 9.079 -31.618 1.00 69.06 351 LEU A CA 1
ATOM 2613 C C . LEU A 1 351 ? 24.450 8.215 -30.624 1.00 69.06 351 LEU A C 1
ATOM 2615 O O . LEU A 1 351 ? 25.489 8.647 -30.134 1.00 69.06 351 LEU A O 1
ATOM 2619 N N . HIS A 1 352 ? 24.000 6.980 -30.399 1.00 68.62 352 HIS A N 1
ATOM 2620 C CA . HIS A 1 352 ? 24.540 5.959 -29.501 1.00 68.62 352 HIS A CA 1
ATOM 2621 C C . HIS A 1 352 ? 23.956 5.917 -28.083 1.00 68.62 352 HIS A C 1
ATOM 2623 O O . HIS A 1 352 ? 23.820 6.920 -27.389 1.00 68.62 352 HIS A O 1
ATOM 2629 N N . LEU A 1 353 ? 23.673 4.687 -27.629 1.00 66.25 353 LEU A N 1
ATOM 2630 C CA . LEU A 1 353 ? 23.134 4.423 -26.295 1.00 66.25 353 LEU A CA 1
ATOM 2631 C C . LEU A 1 353 ? 24.171 4.736 -25.204 1.00 66.25 353 LEU A C 1
ATOM 2633 O O . LEU A 1 353 ? 23.989 5.712 -24.476 1.00 66.25 353 LEU A O 1
ATOM 2637 N N . THR A 1 354 ? 25.254 3.946 -25.129 1.00 63.56 354 THR A N 1
ATOM 2638 C CA . THR A 1 354 ? 26.289 4.040 -24.073 1.00 63.56 354 THR A CA 1
ATOM 2639 C C . THR A 1 354 ? 27.727 4.167 -24.594 1.00 63.56 354 THR A C 1
ATOM 2641 O O . THR A 1 354 ? 28.662 4.149 -23.809 1.00 63.56 354 THR A O 1
ATOM 2644 N N . GLY A 1 355 ? 27.935 4.305 -25.909 1.00 60.94 355 GLY A N 1
ATOM 2645 C CA . GLY A 1 355 ? 29.254 4.594 -26.503 1.00 60.94 355 GLY A CA 1
ATOM 2646 C C . GLY A 1 355 ? 30.235 3.414 -26.626 1.00 60.94 355 GLY A C 1
ATOM 2647 O O . GLY A 1 355 ? 31.154 3.492 -27.438 1.00 60.94 355 GLY A O 1
ATOM 2648 N N . ASP A 1 356 ? 30.006 2.300 -25.926 1.00 63.69 356 ASP A N 1
ATOM 2649 C CA . ASP A 1 356 ? 30.940 1.161 -25.838 1.00 63.69 356 ASP A CA 1
ATOM 2650 C C . ASP A 1 356 ? 31.320 0.573 -27.215 1.00 63.69 356 ASP A C 1
ATOM 2652 O O . ASP A 1 356 ? 32.494 0.458 -27.569 1.00 63.69 356 ASP A O 1
ATOM 2656 N N . ILE A 1 357 ? 30.326 0.278 -28.060 1.00 65.69 357 ILE A N 1
ATOM 2657 C CA . ILE A 1 357 ? 30.560 -0.290 -29.401 1.00 65.69 357 ILE A CA 1
ATOM 2658 C C . ILE A 1 357 ? 31.255 0.718 -30.324 1.00 65.69 357 ILE A C 1
ATOM 2660 O O . ILE A 1 357 ? 32.057 0.327 -31.174 1.00 65.69 357 ILE A O 1
ATOM 2664 N N . HIS A 1 358 ? 30.971 2.014 -30.173 1.00 65.19 358 HIS A N 1
ATOM 2665 C CA . HIS A 1 358 ? 31.594 3.043 -31.000 1.00 65.19 358 HIS A CA 1
ATOM 2666 C C . HIS A 1 358 ? 33.076 3.197 -30.662 1.00 65.19 358 HIS A C 1
ATOM 2668 O O . HIS A 1 358 ? 33.890 3.220 -31.579 1.00 65.19 358 HIS A O 1
ATOM 2674 N N . ALA A 1 359 ? 33.428 3.219 -29.375 1.00 67.44 359 ALA A N 1
ATOM 2675 C CA . ALA A 1 359 ? 34.819 3.260 -28.938 1.00 67.44 359 ALA A CA 1
ATOM 2676 C C . ALA A 1 359 ? 35.607 2.053 -29.472 1.00 67.44 359 ALA A C 1
ATOM 2678 O O . ALA A 1 359 ? 36.679 2.226 -30.051 1.00 67.44 359 ALA A O 1
ATOM 2679 N N . VAL A 1 360 ? 35.035 0.846 -29.377 1.00 74.31 360 VAL A N 1
ATOM 2680 C CA . VAL A 1 360 ? 35.641 -0.376 -29.934 1.00 74.31 360 VAL A CA 1
ATOM 2681 C C . VAL A 1 360 ? 35.776 -0.288 -31.456 1.00 74.31 360 VAL A C 1
ATOM 2683 O O . VAL A 1 360 ? 36.832 -0.599 -32.000 1.00 74.31 360 VAL A O 1
ATOM 2686 N N . THR A 1 361 ? 34.740 0.181 -32.156 1.00 74.62 361 THR A N 1
ATOM 2687 C CA . THR A 1 361 ? 34.760 0.322 -33.622 1.00 74.62 361 THR A CA 1
ATOM 2688 C C . THR A 1 361 ? 35.790 1.358 -34.071 1.00 74.62 361 THR A C 1
ATOM 2690 O O . THR A 1 361 ? 36.545 1.101 -35.001 1.00 74.62 361 THR A O 1
ATOM 2693 N N . ALA A 1 362 ? 35.857 2.514 -33.409 1.00 78.19 362 ALA A N 1
ATOM 2694 C CA . ALA A 1 362 ? 36.812 3.572 -33.715 1.00 78.19 362 ALA A CA 1
ATOM 2695 C C . ALA A 1 362 ? 38.253 3.112 -33.460 1.00 78.19 362 ALA A C 1
ATOM 2697 O O . ALA A 1 362 ? 39.110 3.296 -34.323 1.00 78.19 362 ALA A O 1
ATOM 2698 N N . ALA A 1 363 ? 38.507 2.449 -32.327 1.00 80.88 363 ALA A N 1
ATOM 2699 C CA . ALA A 1 363 ? 39.808 1.863 -32.020 1.00 80.88 363 ALA A CA 1
ATOM 2700 C C . ALA A 1 363 ? 40.212 0.802 -33.056 1.00 80.88 363 ALA A C 1
ATOM 2702 O O . ALA A 1 363 ? 41.336 0.822 -33.555 1.00 80.88 363 ALA A O 1
ATOM 2703 N N . ASN A 1 364 ? 39.284 -0.081 -33.435 1.00 86.25 364 ASN A N 1
ATOM 2704 C CA . ASN A 1 364 ? 39.528 -1.107 -34.445 1.00 86.25 364 ASN A CA 1
ATOM 2705 C C . ASN A 1 364 ? 39.798 -0.500 -35.830 1.00 86.25 364 ASN A C 1
ATOM 2707 O O . ASN A 1 364 ? 40.725 -0.921 -36.514 1.00 86.25 364 ASN A O 1
ATOM 2711 N N . ASN A 1 365 ? 39.037 0.521 -36.231 1.00 84.81 365 ASN A N 1
ATOM 2712 C CA . ASN A 1 365 ? 39.240 1.217 -37.501 1.00 84.81 365 ASN A CA 1
ATOM 2713 C C . ASN A 1 365 ? 40.588 1.948 -37.539 1.00 84.81 365 ASN A C 1
ATOM 2715 O O . ASN A 1 365 ? 41.274 1.895 -38.555 1.00 84.81 365 ASN A O 1
ATOM 2719 N N . LEU A 1 366 ? 40.993 2.593 -36.439 1.00 87.00 366 LEU A N 1
ATOM 2720 C CA . LEU A 1 366 ? 42.311 3.225 -36.321 1.00 87.00 366 LEU A CA 1
ATOM 2721 C C . LEU A 1 366 ? 43.441 2.198 -36.428 1.00 87.00 366 LEU A C 1
ATOM 2723 O O . LEU A 1 366 ? 44.428 2.445 -37.119 1.00 87.00 366 LEU A O 1
ATOM 2727 N N . LEU A 1 367 ? 43.287 1.037 -35.787 1.00 89.31 367 LEU A N 1
ATOM 2728 C CA . LEU A 1 367 ? 44.256 -0.051 -35.884 1.00 89.31 367 LEU A CA 1
ATOM 2729 C C . LEU A 1 367 ? 44.338 -0.602 -37.314 1.00 89.31 367 LEU A C 1
ATOM 2731 O O . LEU A 1 367 ? 45.436 -0.759 -37.843 1.00 89.31 367 LEU A O 1
ATOM 2735 N N . ALA A 1 368 ? 43.194 -0.847 -37.954 1.00 91.19 368 ALA A N 1
ATOM 2736 C CA . ALA A 1 368 ? 43.132 -1.313 -39.335 1.00 91.19 368 ALA A CA 1
ATOM 2737 C C . ALA A 1 368 ? 43.785 -0.308 -40.297 1.00 91.19 368 ALA A C 1
ATOM 2739 O O . ALA A 1 368 ? 44.601 -0.704 -41.123 1.00 91.19 368 ALA A O 1
ATOM 2740 N N . ALA A 1 369 ? 43.508 0.990 -40.138 1.00 91.25 369 ALA A N 1
ATOM 2741 C CA . ALA A 1 369 ? 44.136 2.045 -40.929 1.00 91.25 369 ALA A CA 1
ATOM 2742 C C . ALA A 1 369 ? 45.656 2.116 -40.705 1.00 91.25 369 ALA A C 1
ATOM 2744 O O . ALA A 1 369 ? 46.407 2.326 -41.653 1.00 91.25 369 ALA A O 1
ATOM 2745 N N . ALA A 1 370 ? 46.131 1.908 -39.471 1.00 88.38 370 ALA A N 1
ATOM 2746 C CA . ALA A 1 370 ? 47.562 1.858 -39.178 1.00 88.38 370 ALA A CA 1
ATOM 2747 C C . ALA A 1 370 ? 48.251 0.650 -39.837 1.00 88.38 370 ALA A C 1
ATOM 2749 O O . ALA A 1 370 ? 49.367 0.782 -40.343 1.00 88.38 370 ALA A O 1
ATOM 2750 N N . ILE A 1 371 ? 47.590 -0.513 -39.855 1.00 91.38 371 ILE A N 1
ATOM 2751 C CA . ILE A 1 371 ? 48.077 -1.717 -40.545 1.00 91.38 371 ILE A CA 1
ATOM 2752 C C . ILE A 1 371 ? 48.111 -1.482 -42.057 1.00 91.38 371 ILE A C 1
ATOM 2754 O O . ILE A 1 371 ? 49.139 -1.733 -42.682 1.00 91.38 371 ILE A O 1
ATOM 2758 N N . ASP A 1 372 ? 47.032 -0.957 -42.633 1.00 91.56 372 ASP A N 1
ATOM 2759 C CA . ASP A 1 372 ? 46.922 -0.702 -44.071 1.00 91.56 372 ASP A CA 1
ATOM 2760 C C . ASP A 1 372 ? 47.956 0.330 -44.544 1.00 91.56 372 ASP A C 1
ATOM 2762 O O . ASP A 1 372 ? 48.700 0.086 -45.492 1.00 91.56 372 ASP A O 1
ATOM 2766 N N . ALA A 1 373 ? 48.119 1.433 -43.804 1.00 88.56 373 ALA A N 1
ATOM 2767 C CA . ALA A 1 373 ? 49.156 2.425 -44.077 1.00 88.56 373 ALA A CA 1
ATOM 2768 C C . ALA A 1 373 ? 50.563 1.809 -44.041 1.00 88.56 373 ALA A C 1
ATOM 2770 O O . ALA A 1 373 ? 51.418 2.149 -44.863 1.00 88.56 373 ALA A O 1
ATOM 2771 N N . ARG A 1 374 ? 50.814 0.884 -43.106 1.00 85.62 374 ARG A N 1
ATOM 2772 C CA . ARG A 1 374 ? 52.098 0.191 -43.016 1.00 85.62 374 ARG A CA 1
ATOM 2773 C C . ARG A 1 374 ? 52.329 -0.740 -44.202 1.00 85.62 374 ARG A C 1
ATOM 2775 O O . ARG A 1 374 ? 53.384 -0.644 -44.823 1.00 85.62 374 ARG A O 1
ATOM 2782 N N . ILE A 1 375 ? 51.346 -1.572 -44.543 1.00 89.75 375 ILE A N 1
ATOM 2783 C CA . ILE A 1 375 ? 51.403 -2.457 -45.714 1.00 89.75 375 ILE A CA 1
ATOM 2784 C C . ILE A 1 375 ? 51.635 -1.626 -46.976 1.00 89.75 375 ILE A C 1
ATOM 2786 O O . ILE A 1 375 ? 52.549 -1.920 -47.741 1.00 89.75 375 ILE A O 1
ATOM 2790 N N . PHE A 1 376 ? 50.877 -0.547 -47.174 1.00 89.50 376 PHE A N 1
ATOM 2791 C CA . PHE A 1 376 ? 51.029 0.339 -48.323 1.00 89.50 376 PHE A CA 1
ATOM 2792 C C . PHE A 1 376 ? 52.439 0.932 -48.412 1.00 89.50 376 PHE A C 1
ATOM 2794 O O . PHE A 1 376 ? 53.066 0.890 -49.469 1.00 89.50 376 PHE A O 1
ATOM 2801 N N . HIS A 1 377 ? 52.979 1.468 -47.316 1.00 84.44 377 HIS A N 1
ATOM 2802 C CA . HIS A 1 377 ? 54.313 2.063 -47.335 1.00 84.44 377 HIS A CA 1
ATOM 2803 C C . HIS A 1 377 ? 55.433 1.035 -47.534 1.00 84.44 377 HIS A C 1
ATOM 2805 O O . HIS A 1 377 ? 56.358 1.322 -48.288 1.00 84.44 377 HIS A O 1
ATOM 2811 N N . GLU A 1 378 ? 55.354 -0.145 -46.918 1.00 84.62 378 GLU A N 1
ATOM 2812 C CA . GLU A 1 378 ? 56.377 -1.194 -47.060 1.00 84.62 378 GLU A CA 1
ATOM 2813 C C . GLU A 1 378 ? 56.318 -1.901 -48.422 1.00 84.62 378 GLU A C 1
ATOM 2815 O O . GLU A 1 378 ? 57.343 -2.346 -48.926 1.00 84.62 378 GLU A O 1
ATOM 2820 N N . THR A 1 379 ? 55.144 -1.964 -49.058 1.00 87.31 379 THR A N 1
ATOM 2821 C CA . THR A 1 379 ? 54.993 -2.560 -50.398 1.00 87.31 379 THR A CA 1
ATOM 2822 C C . THR A 1 379 ? 55.328 -1.594 -51.534 1.00 87.31 379 THR A C 1
ATOM 2824 O O . THR A 1 379 ? 55.743 -2.037 -52.602 1.00 87.31 379 THR A O 1
ATOM 2827 N N . THR A 1 380 ? 55.162 -0.280 -51.335 1.00 89.69 380 THR A N 1
ATOM 2828 C CA . THR A 1 380 ? 55.326 0.717 -52.413 1.00 89.69 380 THR A CA 1
ATOM 2829 C C . THR A 1 380 ? 56.587 1.571 -52.312 1.00 89.69 380 THR A C 1
ATOM 2831 O O . THR A 1 380 ? 56.934 2.248 -53.280 1.00 89.69 380 THR A O 1
ATOM 2834 N N . GLN A 1 381 ? 57.268 1.610 -51.163 1.00 87.94 381 GLN A N 1
ATOM 2835 C CA . GLN A 1 381 ? 58.461 2.438 -50.960 1.00 87.94 381 GLN A CA 1
ATOM 2836 C C . GLN A 1 381 ? 59.697 1.573 -50.725 1.00 87.94 381 GLN A C 1
ATOM 2838 O O . GLN A 1 381 ? 59.640 0.539 -50.073 1.00 87.94 381 GLN A O 1
ATOM 2843 N N . THR A 1 382 ? 60.848 2.032 -51.216 1.00 87.00 382 THR A N 1
ATOM 2844 C CA . THR A 1 382 ? 62.129 1.375 -50.929 1.00 87.00 382 THR A CA 1
ATOM 2845 C C . THR A 1 382 ? 62.590 1.667 -49.501 1.00 87.00 382 THR A C 1
ATOM 2847 O O . THR A 1 382 ? 62.337 2.754 -48.971 1.00 87.00 382 THR A O 1
ATOM 2850 N N . ASP A 1 383 ? 63.372 0.758 -48.914 1.00 84.06 383 ASP A N 1
ATOM 2851 C CA . ASP A 1 383 ? 63.979 0.942 -47.586 1.00 84.06 383 ASP A CA 1
ATOM 2852 C C . ASP A 1 383 ? 64.745 2.264 -47.470 1.00 84.06 383 ASP A C 1
ATOM 2854 O O . ASP A 1 383 ? 64.681 2.952 -46.453 1.00 84.06 383 ASP A O 1
ATOM 2858 N N . LYS A 1 384 ? 65.417 2.681 -48.551 1.00 84.19 384 LYS A N 1
ATOM 2859 C CA . LYS A 1 384 ? 66.124 3.966 -48.616 1.00 84.19 384 LYS A CA 1
ATOM 2860 C C . LYS A 1 384 ? 65.169 5.155 -48.480 1.00 84.19 384 LYS A C 1
ATOM 2862 O O . LYS A 1 384 ? 65.496 6.126 -47.798 1.00 84.19 384 LYS A O 1
ATOM 2867 N N . ALA A 1 385 ? 64.001 5.106 -49.119 1.00 84.38 385 ALA A N 1
ATOM 2868 C CA . ALA A 1 385 ? 62.996 6.162 -49.021 1.00 84.38 385 ALA A CA 1
ATOM 2869 C C . ALA A 1 385 ? 62.372 6.221 -47.616 1.00 84.38 385 ALA A C 1
ATOM 2871 O O . ALA A 1 385 ? 62.214 7.312 -47.064 1.00 84.38 385 ALA A O 1
ATOM 2872 N N . LEU A 1 386 ? 62.089 5.061 -47.015 1.00 82.75 386 LEU A N 1
ATOM 2873 C CA . LEU A 1 386 ? 61.579 4.959 -45.645 1.00 82.75 386 LEU A CA 1
ATOM 2874 C C . LEU A 1 386 ? 62.606 5.462 -44.621 1.00 82.75 386 LEU A C 1
ATOM 2876 O O . LEU A 1 386 ? 62.271 6.298 -43.781 1.00 82.75 386 LEU A O 1
ATOM 2880 N N . TYR A 1 387 ? 63.871 5.051 -44.747 1.00 83.62 387 TYR A N 1
ATOM 2881 C CA . TYR A 1 387 ? 64.980 5.536 -43.921 1.00 83.62 387 TYR A CA 1
ATOM 2882 C C . TYR A 1 387 ? 65.131 7.056 -44.010 1.00 83.62 387 TYR A C 1
ATOM 2884 O O . TYR A 1 387 ? 65.265 7.738 -42.994 1.00 83.62 387 TYR A O 1
ATOM 2892 N N . ASN A 1 388 ? 65.033 7.608 -45.222 1.00 84.44 388 ASN A N 1
ATOM 2893 C CA . ASN A 1 388 ? 65.175 9.041 -45.430 1.00 84.44 388 ASN A CA 1
ATOM 2894 C C . ASN A 1 388 ? 64.071 9.873 -44.760 1.00 84.44 388 ASN A C 1
ATOM 2896 O O . ASN A 1 388 ? 64.334 11.025 -44.406 1.00 84.44 388 ASN A O 1
ATOM 2900 N N . ARG A 1 389 ? 62.861 9.316 -44.609 1.00 82.44 389 ARG A N 1
ATOM 2901 C CA . ARG A 1 389 ? 61.745 9.947 -43.883 1.00 82.44 389 ARG A CA 1
ATOM 2902 C C . ARG A 1 389 ? 61.851 9.738 -42.374 1.00 82.44 389 ARG A C 1
ATOM 2904 O O . ARG A 1 389 ? 61.551 10.655 -41.620 1.00 82.44 389 ARG A O 1
ATOM 2911 N N . LEU A 1 390 ? 62.281 8.552 -41.942 1.00 83.38 390 LEU A N 1
ATOM 2912 C CA . LEU A 1 390 ? 62.424 8.208 -40.526 1.00 83.38 390 LEU A CA 1
ATOM 2913 C C . LEU A 1 390 ? 63.559 8.990 -39.847 1.00 83.38 390 LEU A C 1
ATOM 2915 O O . LEU A 1 390 ? 63.452 9.328 -38.669 1.00 83.38 390 LEU A O 1
ATOM 2919 N N . VAL A 1 391 ? 64.640 9.260 -40.582 1.00 86.69 391 VAL A N 1
ATOM 2920 C CA . VAL A 1 391 ? 65.831 9.955 -40.085 1.00 86.69 391 VAL A CA 1
ATOM 2921 C C . VAL A 1 391 ? 66.147 11.130 -41.010 1.00 86.69 391 VAL A C 1
ATOM 2923 O O . VAL A 1 391 ? 67.017 10.992 -41.875 1.00 86.69 391 VAL A O 1
ATOM 2926 N N . PRO A 1 392 ? 65.429 12.264 -40.910 1.00 80.50 392 PRO A N 1
ATOM 2927 C CA . PRO A 1 392 ? 65.654 13.416 -41.778 1.00 80.50 392 PRO A CA 1
ATOM 2928 C C . PRO A 1 392 ? 67.094 13.933 -41.655 1.00 80.50 392 PRO A C 1
ATOM 2930 O O . PRO A 1 392 ? 67.769 13.749 -40.644 1.00 80.50 392 PRO A O 1
ATOM 2933 N N . MET A 1 393 ? 67.598 14.532 -42.732 1.00 83.62 393 MET A N 1
ATOM 2934 C CA . MET A 1 393 ? 68.971 15.029 -42.779 1.00 83.62 393 MET A CA 1
ATOM 2935 C C . MET A 1 393 ? 69.054 16.387 -42.087 1.00 83.62 393 MET A C 1
ATOM 2937 O O . MET A 1 393 ? 68.498 17.361 -42.586 1.00 83.62 393 MET A O 1
ATOM 2941 N N . GLU A 1 394 ? 69.796 16.461 -40.987 1.00 76.62 394 GLU A N 1
ATOM 2942 C CA . GLU A 1 394 ? 70.065 17.708 -40.273 1.00 76.62 394 GLU A CA 1
ATOM 2943 C C . GLU A 1 394 ? 71.566 18.001 -40.300 1.00 76.62 394 GLU A C 1
ATOM 2945 O O . GLU A 1 394 ? 72.389 17.176 -39.903 1.00 76.62 394 GLU A O 1
ATOM 2950 N N . LYS A 1 395 ? 71.943 19.184 -40.804 1.00 78.38 395 LYS A N 1
ATOM 2951 C CA . LYS A 1 395 ? 73.347 19.641 -40.891 1.00 78.38 395 LYS A CA 1
ATOM 2952 C C . LYS A 1 395 ? 74.295 18.601 -41.523 1.00 78.38 395 LYS A C 1
ATOM 2954 O O . LYS A 1 395 ? 75.411 18.394 -41.057 1.00 78.38 395 LYS A O 1
ATOM 2959 N N . GLY A 1 396 ? 73.832 17.918 -42.573 1.00 80.69 396 GLY A N 1
ATOM 2960 C CA . GLY A 1 396 ? 74.617 16.922 -43.315 1.00 80.69 396 GLY A CA 1
ATOM 2961 C C . GLY A 1 396 ? 74.762 15.557 -42.632 1.00 80.69 396 GLY A C 1
ATOM 2962 O O . GLY A 1 396 ? 75.379 14.666 -43.207 1.00 80.69 396 GLY A O 1
ATOM 2963 N N . CYS A 1 397 ? 74.176 15.356 -41.448 1.00 77.06 397 CYS A N 1
ATOM 2964 C CA . CYS A 1 397 ? 74.178 14.076 -40.744 1.00 77.06 397 CYS A CA 1
ATOM 2965 C C . CYS A 1 397 ? 72.751 13.534 -40.586 1.00 77.06 397 CYS A C 1
ATOM 2967 O O . CYS A 1 397 ? 71.821 14.264 -40.255 1.00 77.06 397 CYS A O 1
ATOM 2969 N N . ARG A 1 398 ? 72.580 12.224 -40.784 1.00 83.38 398 ARG A N 1
ATOM 2970 C CA . ARG A 1 398 ? 71.366 11.490 -40.399 1.00 83.38 398 ARG A CA 1
ATOM 2971 C C . ARG A 1 398 ? 71.702 10.668 -39.160 1.00 83.38 398 ARG A C 1
ATOM 2973 O O . ARG A 1 398 ? 72.580 9.811 -39.222 1.00 83.38 398 ARG A O 1
ATOM 2980 N N . LYS A 1 399 ? 71.053 10.946 -38.031 1.00 84.12 399 LYS A N 1
ATOM 2981 C CA . LYS A 1 399 ? 71.242 10.201 -36.778 1.00 84.12 399 LYS A CA 1
ATOM 2982 C C . LYS A 1 399 ? 69.889 9.799 -36.214 1.00 84.12 399 LYS A C 1
ATOM 2984 O O . LYS A 1 399 ? 68.990 10.630 -36.142 1.00 84.12 399 LYS A O 1
ATOM 2989 N N . PHE A 1 400 ? 69.760 8.535 -35.817 1.00 85.12 400 PHE A N 1
ATOM 2990 C CA . PHE A 1 400 ? 68.589 8.087 -35.071 1.00 85.12 400 PHE A CA 1
ATOM 2991 C C . PHE A 1 400 ? 68.513 8.837 -33.743 1.00 85.12 400 PHE A C 1
ATOM 2993 O O . PHE A 1 400 ? 69.535 9.035 -33.087 1.00 85.12 400 PHE A O 1
ATOM 3000 N N . SER A 1 401 ? 67.310 9.239 -33.348 1.00 83.75 401 SER A N 1
ATOM 3001 C CA . SER A 1 401 ? 67.097 9.850 -32.041 1.00 83.75 401 SER A CA 1
ATOM 3002 C C . SER A 1 401 ? 67.189 8.809 -30.927 1.00 83.75 401 SER A C 1
ATOM 3004 O O . SER A 1 401 ? 66.917 7.620 -31.133 1.00 83.75 401 SER A O 1
ATOM 3006 N N . ASP A 1 402 ? 67.501 9.259 -29.713 1.00 83.12 402 ASP A N 1
ATOM 3007 C CA . ASP A 1 402 ? 67.586 8.383 -28.538 1.00 83.12 402 ASP A CA 1
ATOM 3008 C C . ASP A 1 402 ? 66.273 7.618 -28.292 1.00 83.12 402 ASP A C 1
ATOM 3010 O O . ASP A 1 402 ? 66.283 6.450 -27.904 1.00 83.12 402 ASP A O 1
ATOM 3014 N N . ILE A 1 403 ? 65.130 8.231 -28.622 1.00 81.88 403 ILE A N 1
ATOM 3015 C CA . ILE A 1 403 ? 63.800 7.608 -28.545 1.00 81.88 403 ILE A CA 1
ATOM 3016 C C . ILE A 1 403 ? 63.645 6.480 -29.578 1.00 81.88 403 ILE A C 1
ATOM 3018 O O . ILE A 1 403 ? 63.076 5.432 -29.264 1.00 81.88 403 ILE A O 1
ATOM 3022 N N . GLN A 1 404 ? 64.143 6.658 -30.806 1.00 82.19 404 GLN A N 1
ATOM 3023 C CA . GLN A 1 404 ? 64.107 5.614 -31.839 1.00 82.19 404 GLN A CA 1
ATOM 3024 C C . GLN A 1 404 ? 64.970 4.410 -31.434 1.00 82.19 404 GLN A C 1
ATOM 3026 O O . GLN A 1 404 ? 64.531 3.265 -31.557 1.00 82.19 404 GLN A O 1
ATOM 3031 N N . LEU A 1 405 ? 66.157 4.665 -30.880 1.00 84.06 405 LEU A N 1
ATOM 3032 C CA . LEU A 1 405 ? 67.062 3.627 -30.381 1.00 84.06 405 LEU A CA 1
ATOM 3033 C C . LEU A 1 405 ? 66.488 2.896 -29.156 1.00 84.06 405 LEU A C 1
ATOM 3035 O O . LEU A 1 405 ? 66.595 1.672 -29.062 1.00 84.06 405 LEU A O 1
ATOM 3039 N N . ALA A 1 406 ? 65.828 3.611 -28.242 1.00 80.88 406 ALA A N 1
ATOM 3040 C CA . ALA A 1 406 ? 65.131 3.008 -27.106 1.00 80.88 406 ALA A CA 1
ATOM 3041 C C . ALA A 1 406 ? 63.982 2.083 -27.553 1.00 80.88 406 ALA A C 1
ATOM 3043 O O . ALA A 1 406 ? 63.869 0.961 -27.059 1.00 80.88 406 ALA A O 1
ATOM 3044 N N . ARG A 1 407 ? 63.173 2.499 -28.540 1.00 78.19 407 ARG A N 1
ATOM 3045 C CA . ARG A 1 407 ? 62.097 1.664 -29.111 1.00 78.19 407 ARG A CA 1
ATOM 3046 C C . ARG A 1 407 ? 62.638 0.403 -29.789 1.00 78.19 407 ARG A C 1
ATOM 3048 O O . ARG A 1 407 ? 62.058 -0.672 -29.631 1.00 78.19 407 ARG A O 1
ATOM 3055 N N . LEU A 1 408 ? 63.767 0.512 -30.494 1.00 79.38 408 LEU A N 1
ATOM 3056 C CA . LEU A 1 408 ? 64.441 -0.634 -31.107 1.00 79.38 408 LEU A CA 1
ATOM 3057 C C . LEU A 1 408 ? 64.873 -1.668 -30.054 1.00 79.38 408 LEU A C 1
ATOM 3059 O O . LEU A 1 408 ? 64.628 -2.857 -30.243 1.00 79.38 408 LEU A O 1
ATOM 3063 N N . LYS A 1 409 ? 65.442 -1.228 -28.921 1.00 78.12 409 LYS A N 1
ATOM 3064 C CA . LYS A 1 409 ? 65.840 -2.124 -27.818 1.00 78.12 409 LYS A CA 1
ATOM 3065 C C . LYS A 1 409 ? 64.656 -2.903 -27.237 1.00 78.12 409 LYS A C 1
ATOM 3067 O O . LYS A 1 409 ? 64.770 -4.111 -27.066 1.00 78.12 409 LYS A O 1
ATOM 3072 N N . VAL A 1 410 ? 63.516 -2.243 -27.011 1.00 71.75 410 VAL A N 1
ATOM 3073 C CA . VAL A 1 410 ? 62.285 -2.891 -26.505 1.00 71.75 410 VAL A CA 1
ATOM 3074 C C . VAL A 1 410 ? 61.712 -3.899 -27.511 1.00 71.75 410 VAL A C 1
ATOM 3076 O O . VAL A 1 410 ? 61.228 -4.964 -27.130 1.00 71.75 410 VAL A O 1
ATOM 3079 N N . THR A 1 411 ? 61.791 -3.591 -28.808 1.00 62.78 411 THR A N 1
ATOM 3080 C CA . THR A 1 411 ? 61.299 -4.478 -29.878 1.00 62.78 411 THR A CA 1
ATOM 3081 C C . THR A 1 411 ? 62.202 -5.706 -30.057 1.00 62.78 411 THR A C 1
ATOM 3083 O O . THR A 1 411 ? 61.727 -6.810 -30.318 1.00 62.78 411 THR A O 1
ATOM 3086 N N . LEU A 1 412 ? 63.517 -5.539 -29.882 1.00 60.41 412 LEU A N 1
ATOM 3087 C CA . LEU A 1 412 ? 64.483 -6.638 -29.928 1.00 60.41 412 LEU A CA 1
ATOM 3088 C C . LEU A 1 412 ? 64.392 -7.543 -28.690 1.00 60.41 412 LEU A C 1
ATOM 3090 O O . LEU A 1 412 ? 64.511 -8.755 -28.837 1.00 60.41 412 LEU A O 1
ATOM 3094 N N . SER A 1 413 ? 64.105 -6.994 -27.503 1.00 57.28 413 SER A N 1
ATOM 3095 C CA . SER A 1 413 ? 63.915 -7.791 -26.280 1.00 57.28 413 SER A CA 1
ATOM 3096 C C . SER A 1 413 ? 62.594 -8.570 -26.240 1.00 57.28 413 SER A C 1
ATOM 3098 O O . SER A 1 413 ? 62.462 -9.511 -25.466 1.00 57.28 413 SER A O 1
ATOM 3100 N N . THR A 1 414 ? 61.599 -8.187 -27.047 1.00 53.12 414 THR A N 1
ATOM 3101 C CA . THR A 1 414 ? 60.323 -8.919 -27.181 1.00 53.12 414 THR A CA 1
ATOM 3102 C C . THR A 1 414 ? 60.364 -9.972 -28.290 1.00 53.12 414 THR A C 1
ATOM 3104 O O . THR A 1 414 ? 59.715 -11.006 -28.166 1.00 53.12 414 THR A O 1
ATOM 3107 N N . ARG A 1 415 ? 61.182 -9.784 -29.338 1.00 47.78 415 ARG A N 1
ATOM 3108 C CA . ARG A 1 415 ? 61.411 -10.805 -30.380 1.00 47.78 415 ARG A CA 1
ATOM 3109 C C . ARG A 1 415 ? 62.201 -12.030 -29.907 1.00 47.78 415 ARG A C 1
ATOM 3111 O O . ARG A 1 415 ? 62.099 -13.071 -30.540 1.00 47.78 415 ARG A O 1
ATOM 3118 N N . SER A 1 416 ? 62.922 -11.955 -28.789 1.00 46.16 416 SER A N 1
ATOM 3119 C CA . SER A 1 416 ? 63.586 -13.117 -28.174 1.00 46.16 416 SER A CA 1
ATOM 3120 C C . SER A 1 416 ? 62.635 -14.105 -27.476 1.00 46.16 416 SER A C 1
ATOM 3122 O O . SER A 1 416 ? 63.104 -15.079 -26.901 1.00 46.16 416 SER A O 1
ATOM 3124 N N . LEU A 1 417 ? 61.314 -13.881 -27.524 1.00 46.12 417 LEU A N 1
ATOM 3125 C CA . LEU A 1 417 ? 60.292 -14.778 -26.961 1.00 46.12 417 LEU A CA 1
ATOM 3126 C C . LEU A 1 417 ? 59.398 -15.449 -28.018 1.00 46.12 417 LEU A C 1
ATOM 3128 O O . LEU A 1 417 ? 58.397 -16.071 -27.669 1.00 46.12 417 LEU A O 1
ATOM 3132 N N . SER A 1 418 ? 59.711 -15.344 -29.311 1.00 39.81 418 SER A N 1
ATOM 3133 C CA . SER A 1 418 ? 58.960 -16.052 -30.356 1.00 39.81 418 SER A CA 1
ATOM 3134 C C . SER A 1 418 ? 59.835 -16.312 -31.579 1.00 39.81 418 SER A C 1
ATOM 3136 O O . SER A 1 418 ? 59.823 -15.511 -32.509 1.00 39.81 418 SER A O 1
ATOM 3138 N N . TYR A 1 419 ? 60.595 -17.409 -31.537 1.00 36.00 419 TYR A N 1
ATOM 3139 C CA . TYR A 1 419 ? 60.849 -18.346 -32.639 1.00 36.00 419 TYR A CA 1
ATOM 3140 C C . TYR A 1 419 ? 61.265 -19.695 -32.057 1.00 36.00 419 TYR A C 1
ATOM 3142 O O . TYR A 1 419 ? 62.088 -19.681 -31.112 1.00 36.00 419 TYR A O 1
#